Protein 5DZS (pdb70)

Solvent-accessible surface area: 23716 Å² total; per-residue (Å²): 130,62,112,2,0,12,0,0,47,128,3,85,50,26,15,11,28,74,0,1,135,72,0,9,87,53,57,139,48,121,18,43,22,125,46,43,103,33,42,95,140,52,6,56,133,11,33,41,48,5,51,152,127,38,15,40,1,0,16,4,37,58,49,0,20,78,76,1,38,146,60,23,59,12,39,2,15,41,0,96,107,9,19,0,0,10,0,1,4,27,93,106,95,78,0,8,0,35,7,0,6,58,82,0,0,43,15,0,2,137,74,18,128,9,103,2,137,48,56,36,0,0,0,0,10,78,34,5,14,4,71,0,1,38,9,16,0,36,69,35,37,4,106,88,2,26,10,0,22,185,167,153,122,122,30,62,78,5,40,52,94,65,0,124,134,30,164,13,33,0,0,0,1,16,15,79,54,3,18,132,90,91,77,55,90,21,25,7,62,129,83,12,0,112,40,0,86,20,0,0,0,31,21,26,19,60,47,97,4,43,2,5,120,20,0,66,81,52,70,42,87,40,13,56,1,2,22,10,45,0,1,23,4,14,26,0,0,20,18,6,47,50,42,108,10,84,121,54,11,19,72,63,2,29,54,70,4,70,113,99,54,144,96,126,63,110,2,0,12,0,0,52,135,3,103,66,27,18,23,29,66,0,2,124,61,0,7,87,66,51,140,48,115,18,42,23,124,45,42,98,34,40,99,138,50,3,60,131,11,28,39,49,6,56,149,129,37,15,20,2,0,17,3,35,78,56,0,24,76,96,1,34,140,55,22,57,64,28,2,10,44,0,128,106,2,22,0,0,11,0,2,5,22,77,101,98,51,0,2,0,22,6,2,5,55,69,0,0,36,17,1,2,140,75,13,135,11,96,2,112,42,56,36,0,0,0,0,10,37,35,7,19,4,47,0,0,8,7,15,0,34,56,35,31,5,111,79,0,32,0,0,9,153,150,78,93,121,83,185,50,86,49,120,93,8,62,36,4,35,25,106,66,0,115,150,24,152,16,39,0,0,0,0,17,16,80,44,4,33,85,93,92,52,47,92,23,8,7,63,129,78,9,0,116,37,1,84,17,0,0,0,26,26,32,17,53,57,69,2,38,1,8,101,27,0,70,92,56,70,42,91,39,15,53,0,3,20,10,50,0,2,20,5,16,28,1,0,18,35,0,58,71,66,45,10,61,117,64,17,26,70,66,1,33,79,84,0,98,119,73,51,96,108

Foldseek 3Di:
DAEEEEEEQDCVFDCLQVLLVVVCVVVVNPYHYYYDHDHPVCLLVVLVVCLVVVHFKYFYDPPCFQVNVVSFDEEDPQCVQLRGFGMWGDDPSGIYGDDCLLVLVVQQCVVLVPQQAAWEEEEEDDGSNSSSVVVNNVVRHHNAYEYEDCPDVRHHYDYLVVLLPDATAEYEYPDPPQDDVHPADDPHDLSSLVRYQEYEYLDDGLDDGNNVVSNVVNVHHYYYNLLSSSSSSQVSVCVSVVHDDDPVSSVVSSVVSVVVSPD/DAEEEEEEADCPPPCLQVLLVVVCVVVVHPYHYYYDHDHPVCLLVVLVVCLVVVHFKYFYDPPCFQVNVVVFDEEDVVCVLLRGFGMWGDDPSGIYTDHCLLVLVVVQCVVLVHQQAQWAEEEEDDHSNSSSVVVNSVVRHHNAYEYEDQDPPPDDHSDPRYHYYYLVVLLPDATAEYEYPDPPCDDPCQQDDPHDLSSLVRYQEYEYLDDDLVHHNSVVSCVVVVGHYYYNQLSSSVSSQVSVCVSVVHHDDPVVSVVSSVVVNPVSHD

B-factor: mean 38.78, std 19.5, range [13.73, 139.46]

Secondary structure (DSSP, 8-state):
-EEEEEEES--TT--HHHHHHHHHHHHT--EEEEEEE--GGGGGGHHHHHHHHT--EEEE-TT-TTGGGGG-SEE-HHHHHHT---EEEEETTEEEEE--HHHHHHHHHHHTT---TT-EEEEE--SHHHHHHHHHHHHTT-SEEEEE-S----PEEE-HHHHTT---SEEEE-SSTTSGGGTT--SS-HHHHTT-SEEEE----SS--HHHHHHHHTT-EEE-SHHHHHHHHHHHHHHHHTS---THHHHHHHHHHHHHHH-/-EEEEEEES--TT--HHHHHHHHHHHHT--EEEEEEE--GGGGGGHHHHHHHHT--EEEE-TT-TTTTGGG-SEE-HHHHHHT--SEEEEETTEEEEE--HHHHHHHHHHHTT---TT-EEEEE--SHHHHHHHHHHHHTT-SEEEEEES--TT---SSTTSEEEETTGGGG---SEEEE-SSTTSSS-TT--SS-HHHHTT-SEEEE----TT--HHHHHHHHTT-EEE-SHHHHHHHHHHHHHHHHTS---THHHHHHHHHHHHHH--

Sequence (533 aa):
MNFFGLVGEKKLSSHHSSVVSPQIHKKRRVFEEILNNIEESAYKKNFEISKEEDISKLDGAIKKLLGIQGVNVTVVPYKERIMKKYLDFISSPEEAKRRIGAVNTILLRENMMLYGYNTDYFGLDSMMFKMANIDVQQGKVAVILGTGGASKAALTYFFIDSGIEKLYVSTRKKSKAILIDYEELKHIKGDIILNATPVGMYPNVGISPVSKSIIQNFDILIDLIYNNPPGGETEFLRIGNSMGKKTCDGLYMLLVGQQAIIKKSQEIWQQDTKIDNSILDDVIYNELKLEFLGMNFFGLVGEKLSSHHSSVSPQIHKKRRVFEIILNIEESAYKNFEIISKEEDISKLDGAIIKLLGIQGVNVTVPYKERRIMKYLDFISPEAKKRRIGAVNTILLRENMMLYGYNTDYFGLDSMMFKMANIDVQGKVAVILGTTGGGGASKAALTYFIDSGIEKLYVSTRRKKDDKKLLNSKAILIDYEELKHIKGDIILNATPVGMYPNVGISPVSKSIIQNFDILIDLIYNPGETEFLRIGNSMGKKTCDGLYMLVGQAIKSQQEIWQQDTKIDNSILDVIYNELKLEFLG

InterPro domains:
  IPR011342 Shikimate dehydrogenase [TIGR00507] (3-254)
  IPR013708 Shikimate dehydrogenase substrate binding, N-terminal [PF08501] (6-88)
  IPR022893 Shikimate dehydrogenase family [MF_00222] (1-267)
  IPR022893 Shikimate dehydrogenase family [PTHR21089] (2-250)
  IPR036291 NAD(P)-binding domain superfamily [SSF51735] (101-253)
  IPR046346 Aminoacid dehydrogenase-like, N-terminal domain superfamily [SSF53223] (3-100)

Organism: Clostridioides difficile (strain 630) (NCBI:txid272563)

Radius of gyration: 26.68 Å; Cα contacts (8 Å, |Δi|>4): 1052; chains: 2; bounding box: 49×50×86 Å

Nearest PDB structures (foldseek):
  5dzs-assembly2_A  TM=1.004E+00  e=8.443E-57  Clostridioides difficile 630
  3fbt-assembly2_C  TM=8.981E-01  e=6.036E-32  Clostridium acetobutylicum
  1nvt-assembly1_B  TM=8.609E-01  e=7.220E-26  Methanocaldococcus jannaschii
  3tnl-assembly1_B  TM=8.103E-01  e=1.418E-24  Listeria monocytogenes EGD-e
  3sef-assembly2_C  TM=7.825E-01  e=1.284E-20  Vibrio cholerae O1 biovar El Tor str. N16961

Structure (mmCIF, N/CA/C/O backbone):
data_5DZS
#
_entry.id   5DZS
#
_cell.length_a   41.221
_cell.length_b   47.053
_cell.length_c   74.736
_cell.angle_alpha   77.98
_cell.angle_beta   76.44
_cell.angle_gamma   89.09
#
_symmetry.space_group_name_H-M   'P 1'
#
loop_
_entity.id
_entity.type
_entity.pdbx_description
1 polymer 'Shikimate dehydrogenase (NADP(+))'
2 non-polymer 'SULFATE ION'
3 water water
#
loop_
_atom_site.group_PDB
_atom_site.id
_atom_site.type_symbol
_atom_site.label_atom_id
_atom_site.label_alt_id
_atom_site.label_comp_id
_atom_site.label_asym_id
_atom_site.label_entity_id
_atom_site.label_seq_id
_atom_site.pdbx_PDB_ins_code
_atom_site.Cartn_x
_atom_site.Cartn_y
_atom_site.Cartn_z
_atom_site.occupancy
_atom_site.B_iso_or_equiv
_atom_site.auth_seq_id
_atom_site.auth_comp_id
_atom_site.auth_asym_id
_atom_site.auth_atom_id
_atom_site.pdbx_PDB_model_num
ATOM 1 N N . MET A 1 1 ? 15.392 25.233 7.888 1.00 26.76 1 MET A N 1
ATOM 2 C CA . MET A 1 1 ? 15.587 24.998 9.351 1.00 23.47 1 MET A CA 1
ATOM 3 C C . MET A 1 1 ? 16.837 25.684 9.857 1.00 22.95 1 MET A C 1
ATOM 4 O O . MET A 1 1 ? 17.909 25.541 9.257 1.00 23.25 1 MET A O 1
ATOM 9 N N . ASN A 1 2 ? 16.718 26.413 10.960 1.00 18.49 2 ASN A N 1
ATOM 10 C CA . ASN A 1 2 ? 17.858 27.016 11.642 1.00 18.82 2 ASN A CA 1
ATOM 11 C C . ASN A 1 2 ? 17.893 26.588 13.095 1.00 16.72 2 ASN A C 1
ATOM 12 O O . ASN A 1 2 ? 16.844 26.268 13.695 1.00 17.18 2 ASN A O 1
ATOM 17 N N . PHE A 1 3 ? 19.120 26.542 13.614 1.00 14.83 3 PHE A N 1
ATOM 18 C CA . PHE A 1 3 ? 19.373 26.080 14.974 1.00 14.37 3 PHE A CA 1
ATOM 19 C C . PHE A 1 3 ? 19.866 27.185 15.892 1.00 14.80 3 PHE A C 1
ATOM 20 O O . PHE A 1 3 ? 20.646 28.053 15.483 1.00 15.37 3 PHE A O 1
ATOM 28 N N . PHE A 1 4 ? 19.403 27.130 17.139 1.00 13.73 4 PHE A N 1
ATOM 29 C CA . PHE A 1 4 ? 19.707 28.064 18.198 1.00 15.48 4 PHE A CA 1
ATOM 30 C C . PHE A 1 4 ? 19.848 27.305 19.504 1.00 14.90 4 PHE A C 1
ATOM 31 O O . PHE A 1 4 ? 19.472 26.144 19.609 1.00 14.90 4 PHE A O 1
ATOM 39 N N . GLY A 1 5 ? 20.403 27.950 20.521 1.00 14.35 5 GLY A N 1
ATOM 40 C CA . GLY A 1 5 ? 20.411 27.347 21.819 1.00 15.39 5 GLY A CA 1
ATOM 41 C C . GLY A 1 5 ? 20.927 28.203 22.931 1.00 15.57 5 GLY A C 1
ATOM 42 O O . GLY A 1 5 ? 21.197 29.398 22.727 1.00 16.11 5 GLY A O 1
ATOM 43 N N . LEU A 1 6 ? 21.015 27.588 24.106 1.00 15.34 6 LEU A N 1
ATOM 44 C CA . LEU A 1 6 ? 21.443 28.228 25.356 1.00 15.87 6 LEU A CA 1
ATOM 45 C C . LEU A 1 6 ? 22.758 27.618 25.840 1.00 16.14 6 LEU A C 1
ATOM 46 O O . LEU A 1 6 ? 22.824 26.393 26.057 1.00 17.14 6 LEU A O 1
ATOM 51 N N . VAL A 1 7 ? 23.803 28.446 25.969 1.00 16.06 7 VAL A N 1
ATOM 52 C CA . VAL A 1 7 ? 25.097 27.991 26.425 1.00 15.86 7 VAL A CA 1
ATOM 53 C C . VAL A 1 7 ? 25.293 28.325 27.910 1.00 17.27 7 VAL A C 1
ATOM 54 O O . VAL A 1 7 ? 25.148 29.474 28.327 1.00 18.08 7 VAL A O 1
ATOM 58 N N . GLY A 1 8 ? 25.603 27.309 28.694 1.00 17.43 8 GLY A N 1
ATOM 59 C CA . GLY A 1 8 ? 25.873 27.492 30.110 1.00 19.48 8 GLY A CA 1
ATOM 60 C C . GLY A 1 8 ? 26.551 26.245 30.647 1.00 20.99 8 GLY A C 1
ATOM 61 O O . GLY A 1 8 ? 26.670 25.257 29.933 1.00 21.68 8 GLY A O 1
ATOM 62 N N . GLU A 1 9 ? 26.993 26.280 31.895 1.00 23.72 9 GLU A N 1
ATOM 63 C CA . GLU A 1 9 ? 27.672 25.107 32.461 1.00 27.67 9 GLU A CA 1
ATOM 64 C C . GLU A 1 9 ? 26.696 23.996 32.896 1.00 30.53 9 GLU A C 1
ATOM 65 O O . GLU A 1 9 ? 26.925 22.806 32.603 1.00 33.11 9 GLU A O 1
ATOM 71 N N A LYS A 1 10 ? 25.619 24.400 33.567 0.50 31.90 10 LYS A N 1
ATOM 72 N N B LYS A 1 10 ? 25.615 24.384 33.579 0.50 32.59 10 LYS A N 1
ATOM 73 C CA A LYS A 1 10 ? 24.576 23.492 34.058 0.50 32.62 10 LYS A CA 1
ATOM 74 C CA B LYS A 1 10 ? 24.580 23.451 34.080 0.50 33.56 10 LYS A CA 1
ATOM 75 C C A LYS A 1 10 ? 23.238 24.067 33.643 0.50 31.44 10 LYS A C 1
ATOM 76 C C B LYS A 1 10 ? 23.192 24.005 33.742 0.50 31.69 10 LYS A C 1
ATOM 77 O O A LYS A 1 10 ? 22.904 25.192 34.047 0.50 35.53 10 LYS A O 1
ATOM 78 O O B LYS A 1 10 ? 22.775 25.025 34.311 0.50 35.12 10 LYS A O 1
ATOM 89 N N . LEU A 1 11 ? 22.460 23.310 32.872 1.00 28.52 11 LEU A N 1
ATOM 90 C CA . LEU A 1 11 ? 21.168 23.801 32.340 1.00 29.71 11 LEU A CA 1
ATOM 91 C C . LEU A 1 11 ? 19.915 22.935 32.529 1.00 33.75 11 LEU A C 1
ATOM 92 O O . LEU A 1 11 ? 18.891 23.158 31.859 1.00 31.45 11 LEU A O 1
ATOM 97 N N A SER A 1 12 ? 19.954 22.024 33.497 0.50 40.01 12 SER A N 1
ATOM 98 N N B SER A 1 12 ? 20.023 21.925 33.391 0.50 39.29 12 SER A N 1
ATOM 99 C CA A SER A 1 12 ? 18.798 21.164 33.774 0.50 41.69 12 SER A CA 1
ATOM 100 C CA B SER A 1 12 ? 18.953 20.925 33.595 0.50 41.03 12 SER A CA 1
ATOM 101 C C A SER A 1 12 ? 17.541 21.963 34.141 0.50 41.03 12 SER A C 1
ATOM 102 C C B SER A 1 12 ? 17.489 21.390 33.448 0.50 41.72 12 SER A C 1
ATOM 103 O O A SER A 1 12 ? 16.413 21.537 33.863 0.50 39.93 12 SER A O 1
ATOM 104 O O B SER A 1 12 ? 16.773 20.894 32.572 0.50 44.70 12 SER A O 1
ATOM 109 N N A HIS A 1 13 ? 17.742 23.121 34.754 0.50 39.17 13 HIS A N 1
ATOM 110 N N B HIS A 1 13 ? 17.034 22.322 34.280 0.50 36.68 13 HIS A N 1
ATOM 111 C CA A HIS A 1 13 ? 16.637 23.962 35.197 0.50 43.47 13 HIS A CA 1
ATOM 112 C CA B HIS A 1 13 ? 15.629 22.729 34.194 0.50 34.93 13 HIS A CA 1
ATOM 113 C C A HIS A 1 13 ? 16.141 24.961 34.151 0.50 39.42 13 HIS A C 1
ATOM 114 C C B HIS A 1 13 ? 15.403 24.111 33.596 0.50 31.64 13 HIS A C 1
ATOM 115 O O A HIS A 1 13 ? 15.262 25.765 34.439 0.50 40.42 13 HIS A O 1
ATOM 116 O O B HIS A 1 13 ? 14.447 24.788 33.965 0.50 30.58 13 HIS A O 1
ATOM 129 N N A SER A 1 14 ? 16.690 24.921 32.942 0.50 37.88 14 SER A N 1
ATOM 130 N N B SER A 1 14 ? 16.247 24.541 32.664 0.50 27.88 14 SER A N 1
ATOM 131 C CA A SER A 1 14 ? 16.331 25.922 31.932 0.50 33.95 14 SER A CA 1
ATOM 132 C CA B SER A 1 14 ? 16.033 25.871 32.089 0.50 27.08 14 SER A CA 1
ATOM 133 C C A SER A 1 14 ? 14.933 25.773 31.329 0.50 33.21 14 SER A C 1
ATOM 134 C C B SER A 1 14 ? 14.704 25.911 31.369 0.50 26.42 14 SER A C 1
ATOM 135 O O A SER A 1 14 ? 14.529 24.685 30.923 0.50 33.60 14 SER A O 1
ATOM 136 O O B SER A 1 14 ? 14.286 24.939 30.756 0.50 26.31 14 SER A O 1
ATOM 141 N N A VAL A 1 15 ? 14.186 26.872 31.295 0.50 31.69 15 VAL A N 1
ATOM 142 N N B VAL A 1 15 ? 14.038 27.045 31.470 0.50 26.98 15 VAL A N 1
ATOM 143 C CA A VAL A 1 15 ? 12.897 26.861 30.605 0.50 29.32 15 VAL A CA 1
ATOM 144 C CA B VAL A 1 15 ? 12.776 27.238 30.791 0.50 26.02 15 VAL A CA 1
ATOM 145 C C A VAL A 1 15 ? 13.039 27.615 29.288 0.50 25.64 15 VAL A C 1
ATOM 146 C C B VAL A 1 15 ? 12.964 27.904 29.422 0.50 23.99 15 VAL A C 1
ATOM 147 O O A VAL A 1 15 ? 12.098 27.672 28.506 0.50 23.08 15 VAL A O 1
ATOM 148 O O B VAL A 1 15 ? 11.989 28.110 28.703 0.50 21.71 15 VAL A O 1
ATOM 155 N N . SER A 1 16 ? 14.205 28.214 29.043 1.00 24.73 16 SER A N 1
ATOM 156 C CA . SER A 1 16 ? 14.434 28.893 27.760 1.00 23.44 16 SER A CA 1
ATOM 157 C C . SER A 1 16 ? 14.050 28.059 26.526 1.00 21.97 16 SER A C 1
ATOM 158 O O . SER A 1 16 ? 13.435 28.584 25.575 1.00 20.58 16 SER A O 1
ATOM 161 N N . PRO A 1 17 ? 14.409 26.764 26.471 1.00 20.52 17 PRO A N 1
ATOM 162 C CA . PRO A 1 17 ? 14.001 26.016 25.309 1.00 20.33 17 PRO A CA 1
ATOM 163 C C . PRO A 1 17 ? 12.479 26.033 25.073 1.00 20.42 17 PRO A C 1
ATOM 164 O O . PRO A 1 17 ? 12.029 26.143 23.932 1.00 20.10 17 PRO A O 1
ATOM 168 N N . GLN A 1 18 ? 11.710 25.931 26.154 1.00 20.19 18 GLN A N 1
ATOM 169 C CA . GLN A 1 18 ? 10.267 25.968 26.020 1.00 21.37 18 GLN A CA 1
ATOM 170 C C . GLN A 1 18 ? 9.781 27.315 25.483 1.00 21.11 18 GLN A C 1
ATOM 171 O O . GLN A 1 18 ? 8.859 27.377 24.638 1.00 20.78 18 GLN A O 1
ATOM 177 N N . ILE A 1 19 ? 10.343 28.407 26.010 1.00 18.48 19 ILE A N 1
ATOM 178 C CA . ILE A 1 19 ? 9.969 29.722 25.564 1.00 18.35 19 ILE A CA 1
ATOM 179 C C . ILE A 1 19 ? 10.216 29.893 24.065 1.00 17.08 19 ILE A C 1
ATOM 180 O O . ILE A 1 19 ? 9.327 30.328 23.311 1.00 18.58 19 ILE A O 1
ATOM 185 N N . HIS A 1 20 ? 11.416 29.536 23.625 1.00 17.47 20 HIS A N 1
ATOM 186 C CA . HIS A 1 20 ? 11.753 29.714 22.204 1.00 16.80 20 HIS A CA 1
ATOM 187 C C . HIS A 1 20 ? 10.916 28.822 21.292 1.00 17.85 20 HIS A C 1
ATOM 188 O O . HIS A 1 20 ? 10.505 29.252 20.225 1.00 18.01 20 HIS A O 1
ATOM 195 N N A LYS A 1 21 ? 10.678 27.591 21.720 0.50 17.59 21 LYS A N 1
ATOM 196 N N B LYS A 1 21 ? 10.597 27.611 21.740 0.50 18.86 21 LYS A N 1
ATOM 197 C CA A LYS A 1 21 ? 9.853 26.696 20.944 0.50 18.96 21 LYS A CA 1
ATOM 198 C CA B LYS A 1 21 ? 9.750 26.726 20.945 0.50 21.13 21 LYS A CA 1
ATOM 199 C C A LYS A 1 21 ? 8.515 27.371 20.693 0.50 18.32 21 LYS A C 1
ATOM 200 C C B LYS A 1 21 ? 8.361 27.370 20.753 0.50 21.24 21 LYS A C 1
ATOM 201 O O A LYS A 1 21 ? 8.000 27.366 19.577 0.50 18.56 21 LYS A O 1
ATOM 202 O O B LYS A 1 21 ? 7.774 27.292 19.666 0.50 20.44 21 LYS A O 1
ATOM 213 N N A ARG A 1 22 ? 7.953 27.954 21.755 0.50 17.73 22 ARG A N 1
ATOM 214 N N B ARG A 1 22 ? 7.818 27.998 21.804 0.50 20.73 22 ARG A N 1
ATOM 215 C CA A ARG A 1 22 ? 6.648 28.604 21.678 0.50 17.57 22 ARG A CA 1
ATOM 216 C CA B ARG A 1 22 ? 6.530 28.691 21.655 0.50 21.19 22 ARG A CA 1
ATOM 217 C C A ARG A 1 22 ? 6.668 29.855 20.776 0.50 18.62 22 ARG A C 1
ATOM 218 C C B ARG A 1 22 ? 6.676 29.855 20.690 0.50 20.66 22 ARG A C 1
ATOM 219 O O A ARG A 1 22 ? 5.701 30.128 20.073 0.50 18.96 22 ARG A O 1
ATOM 220 O O B ARG A 1 22 ? 5.821 30.060 19.831 0.50 19.97 22 ARG A O 1
ATOM 235 N N . VAL A 1 23 ? 7.752 30.634 20.806 1.00 19.17 23 VAL A N 1
ATOM 236 C CA . VAL A 1 23 ? 7.918 31.759 19.888 1.00 18.59 23 VAL A CA 1
ATOM 237 C C . VAL A 1 23 ? 7.884 31.278 18.424 1.00 18.79 23 VAL A C 1
ATOM 238 O O . VAL A 1 23 ? 7.197 31.851 17.583 1.00 19.52 23 VAL A O 1
ATOM 242 N N . PHE A 1 24 ? 8.626 30.209 18.138 1.00 19.02 24 PHE A N 1
ATOM 243 C CA . PHE A 1 24 ? 8.648 29.671 16.786 1.00 19.21 24 PHE A CA 1
ATOM 244 C C . PHE A 1 24 ? 7.270 29.186 16.339 1.00 20.44 24 PHE A C 1
ATOM 245 O O . PHE A 1 24 ? 6.879 29.356 15.174 1.00 21.77 24 PHE A O 1
ATOM 253 N N A GLU A 1 25 ? 6.528 28.582 17.272 0.50 20.53 25 GLU A N 1
ATOM 254 N N B GLU A 1 25 ? 6.531 28.568 17.254 0.50 19.92 25 GLU A N 1
ATOM 255 C CA A GLU A 1 25 ? 5.163 28.087 16.998 0.50 22.86 25 GLU A CA 1
ATOM 256 C CA B GLU A 1 25 ? 5.177 28.109 16.931 0.50 21.80 25 GLU A CA 1
ATOM 257 C C A GLU A 1 25 ? 4.220 29.239 16.639 0.50 23.09 25 GLU A C 1
ATOM 258 C C B GLU A 1 25 ? 4.273 29.286 16.582 0.50 22.60 25 GLU A C 1
ATOM 259 O O A GLU A 1 25 ? 3.482 29.186 15.643 0.50 24.20 25 GLU A O 1
ATOM 260 O O B GLU A 1 25 ? 3.627 29.303 15.521 0.50 24.39 25 GLU A O 1
ATOM 271 N N . ILE A 1 26 ? 4.226 30.284 17.470 1.00 21.81 26 ILE A N 1
ATOM 272 C CA . ILE A 1 26 ? 3.364 31.409 17.271 1.00 21.19 26 ILE A CA 1
ATOM 273 C C . ILE A 1 26 ? 3.638 32.152 15.983 1.00 21.35 26 ILE A C 1
ATOM 274 O O . ILE A 1 26 ? 2.686 32.550 15.280 1.00 25.72 26 ILE A O 1
ATOM 279 N N . LEU A 1 27 ? 4.922 32.316 15.678 1.00 21.28 27 LEU A N 1
ATOM 280 C CA . LEU A 1 27 ? 5.373 33.032 14.486 1.00 22.15 27 LEU A CA 1
ATOM 281 C C . LEU A 1 27 ? 5.504 32.159 13.234 1.00 23.67 27 LEU A C 1
ATOM 282 O O . LEU A 1 27 ? 5.840 32.670 12.184 1.00 24.91 27 LEU A O 1
ATOM 287 N N A ASN A 1 28 ? 5.210 30.869 13.339 0.70 21.75 28 ASN A N 1
ATOM 288 N N B ASN A 1 28 ? 5.239 30.857 13.392 0.30 22.58 28 ASN A N 1
ATOM 289 C CA A ASN A 1 28 ? 5.337 29.978 12.185 0.70 24.61 28 ASN A CA 1
ATOM 290 C CA B ASN A 1 28 ? 5.318 29.834 12.326 0.30 23.90 28 ASN A CA 1
ATOM 291 C C A ASN A 1 28 ? 6.725 30.040 11.568 0.70 24.29 28 ASN A C 1
ATOM 292 C C B ASN A 1 28 ? 6.672 29.755 11.619 0.30 23.10 28 ASN A C 1
ATOM 293 O O A ASN A 1 28 ? 6.885 30.255 10.364 0.70 26.82 28 ASN A O 1
ATOM 294 O O B ASN A 1 28 ? 6.738 29.555 10.407 0.30 23.71 28 ASN A O 1
ATOM 303 N N . ILE A 1 29 ? 7.735 29.874 12.410 1.00 21.11 29 ILE A N 1
ATOM 304 C CA . ILE A 1 29 ? 9.129 29.864 11.945 1.00 21.57 29 ILE A CA 1
ATOM 305 C C . ILE A 1 29 ? 9.699 28.472 12.071 1.00 21.55 29 ILE A C 1
ATOM 306 O O . ILE A 1 29 ? 9.571 27.841 13.117 1.00 21.70 29 ILE A O 1
ATOM 311 N N A GLU A 1 30 ? 10.347 28.030 10.998 0.70 21.80 30 GLU A N 1
ATOM 312 N N B GLU A 1 30 ? 10.321 27.976 11.002 0.30 21.20 30 GLU A N 1
ATOM 313 C CA A GLU A 1 30 ? 11.038 26.736 10.972 0.70 22.09 30 GLU A CA 1
ATOM 314 C CA B GLU A 1 30 ? 10.937 26.635 11.015 0.30 20.87 30 GLU A CA 1
ATOM 315 C C A GLU A 1 30 ? 12.412 26.873 11.625 0.70 21.76 30 GLU A C 1
ATOM 316 C C B GLU A 1 30 ? 12.346 26.659 11.609 0.30 20.41 30 GLU A C 1
ATOM 317 O O A GLU A 1 30 ? 13.449 27.099 10.992 0.70 22.34 30 GLU A O 1
ATOM 318 O O B GLU A 1 30 ? 13.337 26.562 10.881 0.30 20.94 30 GLU A O 1
ATOM 329 N N . SER A 1 31 ? 12.420 26.756 12.937 1.00 19.47 31 SER A N 1
ATOM 330 C CA . SER A 1 31 ? 13.658 26.820 13.675 1.00 17.30 31 SER A CA 1
ATOM 331 C C . SER A 1 31 ? 13.515 25.964 14.928 1.00 16.53 31 SER A C 1
ATOM 332 O O . SER A 1 31 ? 12.405 25.543 15.293 1.00 18.38 31 SER A O 1
ATOM 335 N N . ALA A 1 32 ? 14.645 25.734 15.597 1.00 15.11 32 ALA A N 1
ATOM 336 C CA . ALA A 1 32 ? 14.670 24.918 16.809 1.00 14.66 32 ALA A CA 1
ATOM 337 C C . ALA A 1 32 ? 15.728 25.381 17.783 1.00 15.21 32 ALA A C 1
ATOM 338 O O . ALA A 1 32 ? 16.755 25.930 17.367 1.00 15.73 32 ALA A O 1
ATOM 340 N N . TYR A 1 33 ? 15.498 25.151 19.079 1.00 15.72 33 TYR A N 1
ATOM 341 C CA . TYR A 1 33 ? 16.350 25.666 20.155 1.00 15.19 33 TYR A CA 1
ATOM 342 C C . TYR A 1 33 ? 16.589 24.593 21.214 1.00 16.08 33 TYR A C 1
ATOM 343 O O . TYR A 1 33 ? 15.639 23.927 21.649 1.00 16.88 33 TYR A O 1
ATOM 352 N N A LYS A 1 34 ? 17.829 24.359 21.619 0.50 16.14 34 LYS A N 1
ATOM 353 N N B LYS A 1 34 ? 17.855 24.383 21.581 0.50 15.95 34 LYS A N 1
ATOM 354 C CA A LYS A 1 34 ? 18.039 23.398 22.702 0.50 17.64 34 LYS A CA 1
ATOM 355 C CA B LYS A 1 34 ? 18.191 23.366 22.575 0.50 16.83 34 LYS A CA 1
ATOM 356 C C A LYS A 1 34 ? 19.116 23.926 23.645 0.50 16.30 34 LYS A C 1
ATOM 357 C C B LYS A 1 34 ? 19.309 23.809 23.519 0.50 16.64 34 LYS A C 1
ATOM 358 O O A LYS A 1 34 ? 19.636 25.018 23.477 0.50 15.20 34 LYS A O 1
ATOM 359 O O B LYS A 1 34 ? 20.093 24.724 23.206 0.50 16.28 34 LYS A O 1
ATOM 370 N N . ASN A 1 35 ? 19.382 23.163 24.678 1.00 17.31 35 ASN A N 1
ATOM 371 C CA . ASN A 1 35 ? 20.449 23.454 25.603 1.00 17.07 35 ASN A CA 1
ATOM 372 C C . ASN A 1 35 ? 21.783 23.007 25.043 1.00 17.93 35 ASN A C 1
ATOM 373 O O . ASN A 1 35 ? 21.860 21.923 24.450 1.00 17.92 35 ASN A O 1
ATOM 378 N N . PHE A 1 36 ? 22.812 23.838 25.241 1.00 17.33 36 PHE A N 1
ATOM 379 C CA . PHE A 1 36 ? 24.200 23.531 24.946 1.00 17.10 36 PHE A CA 1
ATOM 380 C C . PHE A 1 36 ? 25.026 23.594 26.241 1.00 18.12 36 PHE A C 1
ATOM 381 O O . PHE A 1 36 ? 25.666 24.615 26.529 1.00 17.87 36 PHE A O 1
ATOM 389 N N . GLU A 1 37 ? 25.001 22.531 27.047 1.00 18.03 37 GLU A N 1
ATOM 390 C CA . GLU A 1 37 ? 25.833 22.491 28.237 1.00 20.95 37 GLU A CA 1
ATOM 391 C C . GLU A 1 37 ? 27.274 22.367 27.806 1.00 21.13 37 GLU A C 1
ATOM 392 O O . GLU A 1 37 ? 27.605 21.470 27.007 1.00 22.15 37 GLU A O 1
ATOM 398 N N . ILE A 1 38 ? 28.136 23.242 28.307 1.00 19.06 38 ILE A N 1
ATOM 399 C CA . ILE A 1 38 ? 29.553 23.272 27.949 1.00 20.42 38 ILE A CA 1
ATOM 400 C C . ILE A 1 38 ? 30.393 23.481 29.181 1.00 20.88 38 ILE A C 1
ATOM 401 O O . ILE A 1 38 ? 30.072 24.350 29.997 1.00 21.36 38 ILE A O 1
ATOM 406 N N . SER A 1 39 ? 31.437 22.661 29.328 1.00 22.19 39 SER A N 1
ATOM 407 C CA . SER A 1 39 ? 32.327 22.776 30.491 1.00 22.73 39 SER A CA 1
ATOM 408 C C . SER A 1 39 ? 33.230 23.997 30.426 1.00 24.30 39 SER A C 1
ATOM 409 O O . SER A 1 39 ? 33.511 24.549 29.361 1.00 22.88 39 SER A O 1
ATOM 412 N N . LYS A 1 40 ? 33.747 24.411 31.593 1.00 24.85 40 LYS A N 1
ATOM 413 C CA . LYS A 1 40 ? 34.603 25.568 31.627 1.00 27.72 40 LYS A CA 1
ATOM 414 C C . LYS A 1 40 ? 35.842 25.424 30.768 1.00 27.16 40 LYS A C 1
ATOM 415 O O . LYS A 1 40 ? 36.285 26.386 30.160 1.00 30.59 40 LYS A O 1
ATOM 421 N N A GLU A 1 41 ? 36.399 24.217 30.734 0.60 27.64 41 GLU A N 1
ATOM 422 N N B GLU A 1 41 ? 36.400 24.221 30.731 0.40 26.37 41 GLU A N 1
ATOM 423 C CA A GLU A 1 41 ? 37.599 23.947 29.939 0.60 29.99 41 GLU A CA 1
ATOM 424 C CA B GLU A 1 41 ? 37.582 23.951 29.927 0.40 27.00 41 GLU A CA 1
ATOM 425 C C A GLU A 1 41 ? 37.345 23.895 28.436 0.60 27.48 41 GLU A C 1
ATOM 426 C C B GLU A 1 41 ? 37.314 24.093 28.429 0.40 25.57 41 GLU A C 1
ATOM 427 O O A GLU A 1 41 ? 38.296 23.881 27.658 0.60 26.84 41 GLU A O 1
ATOM 428 O O B GLU A 1 41 ? 38.202 24.456 27.650 0.40 24.35 41 GLU A O 1
ATOM 439 N N . ASP A 1 42 ? 36.073 23.843 28.034 1.00 24.60 42 ASP A N 1
ATOM 440 C CA . ASP A 1 42 ? 35.709 23.824 26.624 1.00 24.66 42 ASP A CA 1
ATOM 441 C C . ASP A 1 42 ? 35.117 25.121 26.058 1.00 23.79 42 ASP A C 1
ATOM 442 O O . ASP A 1 42 ? 34.888 25.226 24.841 1.00 23.55 42 ASP A O 1
ATOM 447 N N . ILE A 1 43 ? 34.872 26.123 26.895 1.00 23.61 43 ILE A N 1
ATOM 448 C CA . ILE A 1 43 ? 34.193 27.326 26.397 1.00 23.63 43 ILE A CA 1
ATOM 449 C C . ILE A 1 43 ? 34.970 28.053 25.272 1.00 23.20 43 ILE A C 1
ATOM 450 O O . ILE A 1 43 ? 34.356 28.688 24.398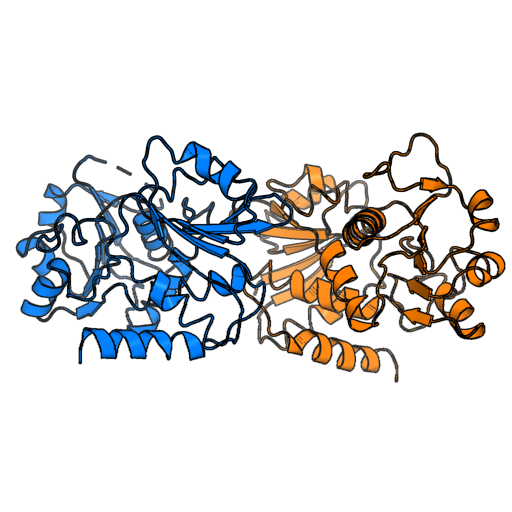 1.00 21.97 43 ILE A O 1
ATOM 455 N N . SER A 1 44 ? 36.300 27.902 25.223 1.00 22.95 44 SER A N 1
ATOM 456 C CA . SER A 1 44 ? 37.124 28.510 24.158 1.00 24.62 44 SER A CA 1
ATOM 457 C C . SER A 1 44 ? 36.873 27.908 22.800 1.00 23.35 44 SER A C 1
ATOM 458 O O . SER A 1 44 ? 37.21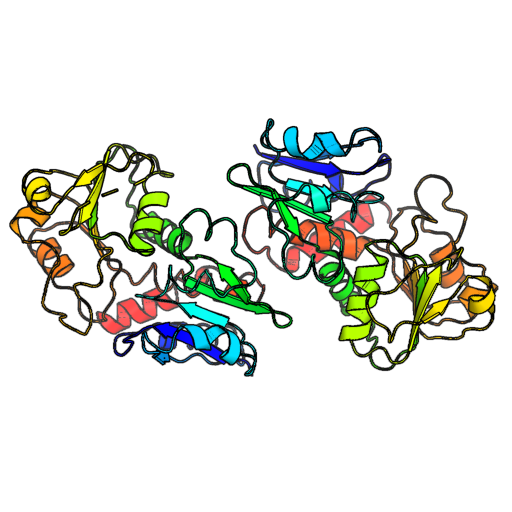6 28.498 21.801 1.00 25.03 44 SER A O 1
ATOM 461 N N . LYS A 1 45 ? 36.195 26.747 22.763 1.00 20.36 45 LYS A N 1
ATOM 462 C CA . LYS A 1 45 ? 35.888 26.062 21.507 1.00 19.68 45 LYS A CA 1
ATOM 463 C C . LYS A 1 45 ? 34.534 26.469 20.952 1.00 17.02 45 LYS A C 1
ATOM 464 O O . LYS A 1 45 ? 34.208 26.122 19.794 1.00 19.05 45 LYS A O 1
ATOM 470 N N . LEU A 1 46 ? 33.719 27.193 21.721 1.00 17.52 46 LEU A N 1
ATOM 471 C CA . LEU A 1 46 ? 32.389 27.539 21.235 1.00 17.82 46 LEU A CA 1
ATOM 472 C C . LEU A 1 46 ? 32.357 28.325 19.937 1.00 17.54 46 LEU A C 1
ATOM 473 O O . LEU A 1 46 ? 31.558 28.009 19.037 1.00 17.58 46 LEU A O 1
ATOM 478 N N . ASP A 1 47 ? 33.167 29.376 19.827 1.00 17.74 47 ASP A N 1
ATOM 479 C CA . ASP A 1 47 ? 33.050 30.242 18.661 1.00 18.46 47 ASP A CA 1
ATOM 480 C C . ASP A 1 47 ? 33.295 29.462 17.360 1.00 18.13 47 ASP A C 1
ATOM 481 O O . ASP A 1 47 ? 32.572 29.627 16.356 1.00 17.85 47 ASP A O 1
ATOM 486 N N . GLY A 1 48 ? 34.307 28.597 17.371 1.00 17.82 48 GLY A N 1
ATOM 487 C CA . GLY A 1 48 ? 34.575 27.797 16.196 1.00 17.85 48 GLY A CA 1
ATOM 488 C C . GLY A 1 48 ? 33.465 26.863 15.829 1.00 16.74 48 GLY A C 1
ATOM 489 O O . GLY A 1 48 ? 33.176 26.696 14.639 1.00 18.52 48 GLY A O 1
ATOM 490 N N . ALA A 1 49 ? 32.852 26.251 16.834 1.00 16.53 49 ALA A N 1
ATOM 491 C CA . ALA A 1 49 ? 31.776 25.296 16.595 1.00 15.84 49 ALA A CA 1
ATOM 492 C C . ALA A 1 49 ? 30.528 25.982 16.064 1.00 15.74 49 ALA A C 1
ATOM 493 O O . ALA A 1 49 ? 29.860 25.437 15.150 1.00 16.34 49 ALA A O 1
ATOM 495 N N . ILE A 1 50 ? 30.178 27.149 16.600 1.00 16.37 50 ILE A N 1
ATOM 496 C CA . ILE A 1 50 ? 29.021 27.897 16.121 1.00 16.63 50 ILE A CA 1
ATOM 497 C C . ILE A 1 50 ? 29.197 28.223 14.646 1.00 16.03 50 ILE A C 1
ATOM 498 O O . ILE A 1 50 ? 28.289 28.043 13.814 1.00 16.82 50 ILE A O 1
ATOM 503 N N A LYS A 1 51 ? 30.379 28.740 14.312 0.50 16.18 51 LYS A N 1
ATOM 504 N N B LYS A 1 51 ? 30.388 28.723 14.296 0.50 16.57 51 LYS A N 1
ATOM 505 C CA A LYS A 1 51 ? 30.650 29.084 12.931 0.50 16.18 51 LYS A CA 1
ATOM 506 C CA B LYS A 1 51 ? 30.701 29.082 12.906 0.50 16.82 51 LYS A CA 1
ATOM 507 C C A LYS A 1 51 ? 30.598 27.859 12.049 0.50 15.93 51 LYS A C 1
ATOM 508 C C B LYS A 1 51 ? 30.707 27.878 11.980 0.50 16.50 51 LYS A C 1
ATOM 509 O O A LYS A 1 51 ? 29.892 27.862 11.047 0.50 16.89 51 LYS A O 1
ATOM 510 O O B LYS A 1 51 ? 30.231 27.927 10.841 0.50 17.38 51 LYS A O 1
ATOM 521 N N . LEU A 1 52 ? 31.288 26.796 12.455 1.00 16.06 52 LEU A N 1
ATOM 522 C CA . LEU A 1 52 ? 31.401 25.593 11.604 1.00 16.06 52 LEU A CA 1
ATOM 523 C C . LEU A 1 52 ? 30.066 25.009 11.265 1.00 16.71 52 LEU A C 1
ATOM 524 O O . LEU A 1 52 ? 29.797 24.667 10.102 1.00 17.62 52 LEU A O 1
ATOM 529 N N . LEU A 1 53 ? 29.234 24.879 12.287 1.00 16.43 53 LEU A N 1
ATOM 530 C CA . LEU A 1 53 ? 27.920 24.247 12.144 1.00 15.25 53 LEU A CA 1
ATOM 531 C C . LEU A 1 53 ? 26.797 25.206 11.769 1.00 16.10 53 LEU A C 1
ATOM 532 O O . LEU A 1 53 ? 25.637 24.795 11.610 1.00 16.54 53 LEU A O 1
ATOM 537 N N . GLY A 1 54 ? 27.109 26.490 11.588 1.00 14.62 54 GLY A N 1
ATOM 538 C CA . GLY A 1 54 ? 26.072 27.423 11.181 1.00 15.01 54 GLY A CA 1
ATOM 539 C C . GLY A 1 54 ? 24.948 27.594 12.168 1.00 14.76 54 GLY A C 1
ATOM 540 O O . GLY A 1 54 ? 23.782 27.705 11.749 1.00 18.01 54 GLY A O 1
ATOM 541 N N . ILE A 1 55 ? 25.280 27.634 13.443 1.00 13.81 55 ILE A N 1
ATOM 542 C CA . ILE A 1 55 ? 24.299 27.869 14.492 1.00 14.49 55 ILE A CA 1
ATOM 543 C C . ILE A 1 55 ? 23.980 29.376 14.472 1.00 15.12 55 ILE A C 1
ATOM 544 O O . ILE A 1 55 ? 24.845 30.195 14.742 1.00 16.16 55 ILE A O 1
ATOM 549 N N . GLN A 1 56 ? 22.746 29.740 14.136 1.00 15.54 56 GLN A N 1
ATOM 550 C CA . GLN A 1 56 ? 22.439 31.163 13.868 1.00 15.09 56 GLN A CA 1
ATOM 551 C C . GLN A 1 56 ? 22.524 32.063 15.066 1.00 15.57 56 GLN A C 1
ATOM 552 O O . GLN A 1 56 ? 22.891 33.258 14.938 1.00 16.02 56 GLN A O 1
ATOM 558 N N . GLY A 1 57 ? 22.201 31.543 16.217 1.00 15.64 57 GLY A N 1
ATOM 559 C CA . GLY A 1 57 ? 22.269 32.342 17.421 1.00 16.45 57 GLY A CA 1
ATOM 560 C C . GLY A 1 57 ? 22.287 31.524 18.676 1.00 15.87 57 GLY A C 1
ATOM 561 O O . GLY A 1 57 ? 21.731 30.409 18.707 1.00 16.80 57 GLY A O 1
ATOM 562 N N . VAL A 1 58 ? 22.978 32.037 19.700 1.00 15.34 58 VAL A N 1
ATOM 563 C CA . VAL A 1 58 ? 22.895 31.407 21.011 1.00 15.88 58 VAL A CA 1
ATOM 564 C C . VAL A 1 58 ? 22.739 32.419 22.103 1.00 15.81 58 VAL A C 1
ATOM 565 O O . VAL A 1 58 ? 23.172 33.540 21.971 1.00 16.87 58 VAL A O 1
ATOM 569 N N . ASN A 1 59 ? 22.037 32.029 23.139 1.00 14.63 59 ASN A N 1
ATOM 570 C CA . ASN A 1 59 ? 22.072 32.779 24.375 1.00 15.10 59 ASN A CA 1
ATOM 571 C C . ASN A 1 59 ? 23.244 32.247 25.211 1.00 15.28 59 ASN A C 1
ATOM 572 O O . ASN A 1 59 ? 23.667 31.092 25.055 1.00 15.63 59 ASN A O 1
ATOM 577 N N . VAL A 1 60 ? 23.710 33.058 26.158 1.00 14.90 60 VAL A N 1
ATOM 578 C CA . VAL A 1 60 ? 24.788 32.690 27.060 1.00 16.16 60 VAL A CA 1
ATOM 579 C C . VAL A 1 60 ? 24.330 33.045 28.473 1.00 17.20 60 VAL A C 1
ATOM 580 O O . VAL A 1 60 ? 23.823 34.170 28.724 1.00 19.51 60 VAL A O 1
ATOM 584 N N . THR A 1 61 ? 24.476 32.084 29.357 1.00 17.13 61 THR A N 1
ATOM 585 C CA . THR A 1 61 ? 24.139 32.277 30.747 1.00 18.06 61 THR A CA 1
ATOM 586 C C . THR A 1 61 ? 25.346 32.017 31.634 1.00 20.20 61 THR A C 1
ATOM 587 O O . THR A 1 61 ? 26.488 31.931 31.156 1.00 18.81 61 THR A O 1
ATOM 591 N N A VAL A 1 62 ? 25.138 32.033 32.944 0.50 20.57 62 VAL A N 1
ATOM 592 N N B VAL A 1 62 ? 25.075 31.818 32.924 0.50 22.06 62 VAL A N 1
ATOM 593 C CA A VAL A 1 62 ? 26.241 31.842 33.870 0.50 21.28 62 VAL A CA 1
ATOM 594 C CA B VAL A 1 62 ? 26.096 31.557 33.921 0.50 22.64 62 VAL A CA 1
ATOM 595 C C A VAL A 1 62 ? 26.943 30.508 33.623 0.50 21.14 62 VAL A C 1
ATOM 596 C C B VAL A 1 62 ? 26.959 30.341 33.609 0.50 22.33 62 VAL A C 1
ATOM 597 O O A VAL A 1 62 ? 26.295 29.526 33.259 0.50 23.68 62 VAL A O 1
ATOM 598 O O B VAL A 1 62 ? 26.458 29.294 33.168 0.50 22.55 62 VAL A O 1
ATOM 605 N N . PRO A 1 63 ? 28.279 30.459 33.822 1.00 22.32 63 PRO A N 1
ATOM 606 C CA . PRO A 1 63 ? 29.105 31.570 34.281 1.00 21.68 63 PRO A CA 1
ATOM 607 C C . PRO A 1 63 ? 29.923 32.207 33.148 1.00 21.34 63 PRO A C 1
ATOM 608 O O . PRO A 1 63 ? 31.035 32.656 33.379 1.00 23.63 63 PRO A O 1
ATOM 612 N N . TYR A 1 64 ? 29.342 32.273 31.949 1.00 18.99 64 TYR A N 1
ATOM 613 C CA . TYR A 1 64 ? 30.111 32.630 30.754 1.00 19.64 64 TYR A CA 1
ATOM 614 C C . TYR A 1 64 ? 29.820 33.977 30.112 1.00 20.40 64 TYR A C 1
ATOM 615 O O . TYR A 1 64 ? 30.446 34.298 29.085 1.00 19.42 64 TYR A O 1
ATOM 624 N N . LYS A 1 65 ? 28.925 34.785 30.677 1.00 19.57 65 LYS A N 1
ATOM 625 C CA . LYS A 1 65 ? 28.546 36.033 30.028 1.00 20.19 65 LYS A CA 1
ATOM 626 C C . LYS A 1 65 ? 29.684 37.008 29.848 1.00 21.56 65 LYS A C 1
ATOM 627 O O . LYS A 1 65 ? 29.719 37.728 28.839 1.00 22.27 65 LYS A O 1
ATOM 633 N N . GLU A 1 66 ? 30.628 37.049 30.787 1.00 19.83 66 GLU A N 1
ATOM 634 C CA . GLU A 1 66 ? 31.778 37.950 30.636 1.00 21.92 66 GLU A CA 1
ATOM 635 C C . GLU A 1 66 ? 32.881 37.314 29.794 1.00 20.94 66 GLU A C 1
ATOM 636 O O . GLU A 1 66 ? 33.427 37.923 28.857 1.00 22.97 66 GLU A O 1
ATOM 642 N N . ARG A 1 67 ? 33.199 36.073 30.109 1.00 20.46 67 ARG A N 1
ATOM 643 C CA . ARG A 1 67 ? 34.280 35.330 29.477 1.00 22.25 67 ARG A CA 1
ATOM 644 C C . ARG A 1 67 ? 34.130 35.128 27.984 1.00 20.26 67 ARG A C 1
ATOM 645 O O . ARG A 1 67 ? 35.134 35.146 27.242 1.00 22.86 67 ARG A O 1
ATOM 653 N N . ILE A 1 68 ? 32.904 35.019 27.509 1.00 19.14 68 ILE A N 1
ATOM 654 C CA . ILE A 1 68 ? 32.692 34.766 26.096 1.00 18.61 68 ILE A CA 1
ATOM 655 C C . ILE A 1 68 ? 33.014 35.980 25.212 1.00 18.49 68 ILE A C 1
ATOM 656 O O . ILE A 1 68 ? 33.260 35.803 24.005 1.00 18.33 68 ILE A O 1
ATOM 661 N N . MET A 1 69 ? 32.972 37.187 25.777 1.00 18.79 69 MET A N 1
ATOM 662 C CA . MET A 1 69 ? 33.109 38.429 24.981 1.00 19.15 69 MET A CA 1
ATOM 663 C C . MET A 1 69 ? 34.388 38.461 24.167 1.00 21.83 69 MET A C 1
ATOM 664 O O . MET A 1 69 ? 34.357 38.859 22.990 1.00 20.90 69 MET A O 1
ATOM 669 N N A LYS A 1 70 ? 35.461 37.918 24.779 0.50 22.30 70 LYS A N 1
ATOM 670 N N B LYS A 1 70 ? 35.516 38.054 24.730 0.50 22.36 70 LYS A N 1
ATOM 671 C CA A LYS A 1 70 ? 36.816 37.870 24.205 0.50 23.13 70 LYS A CA 1
ATOM 672 C CA B LYS A 1 70 ? 36.738 38.175 23.956 0.50 23.01 70 LYS A CA 1
ATOM 673 C C A LYS A 1 70 ? 36.991 37.016 22.953 0.50 22.26 70 LYS A C 1
ATOM 674 C C B LYS A 1 70 ? 36.847 37.268 22.735 0.50 22.62 70 LYS A C 1
ATOM 675 O O A LYS A 1 70 ? 38.029 37.085 22.300 0.50 24.42 70 LYS A O 1
ATOM 676 O O B LYS A 1 70 ? 37.737 37.533 21.889 0.50 23.08 70 LYS A O 1
ATOM 687 N N . TYR A 1 71 ? 35.970 36.250 22.631 1.00 20.93 71 TYR A N 1
ATOM 688 C CA . TYR A 1 71 ? 35.970 35.344 21.475 1.00 20.61 71 TYR A CA 1
ATOM 689 C C . TYR A 1 71 ? 35.121 35.849 20.311 1.00 23.69 71 TYR A C 1
ATOM 690 O O . TYR A 1 71 ? 35.115 35.235 19.252 1.00 29.52 71 TYR A O 1
ATOM 699 N N . LEU A 1 72 ? 34.445 36.979 20.494 1.00 19.58 72 LEU A N 1
ATOM 700 C CA . LEU A 1 72 ? 33.526 37.482 19.467 1.00 19.62 72 LEU A CA 1
ATOM 701 C C . LEU A 1 72 ? 34.175 38.514 18.580 1.00 19.52 72 LEU A C 1
ATOM 702 O O . LEU A 1 72 ? 35.190 39.105 18.925 1.00 22.53 72 LEU A O 1
ATOM 707 N N . ASP A 1 73 ? 33.581 38.731 17.411 1.00 18.04 73 ASP A N 1
ATOM 708 C CA . ASP A 1 73 ? 34.090 39.688 16.442 1.00 17.98 73 ASP A CA 1
ATOM 709 C C . ASP A 1 73 ? 33.623 41.122 16.644 1.00 19.05 73 ASP A C 1
ATOM 710 O O . ASP A 1 73 ? 34.331 42.051 16.214 1.00 25.10 73 ASP A O 1
ATOM 715 N N . PHE A 1 74 ? 32.484 41.310 17.295 1.00 18.77 74 PHE A N 1
ATOM 716 C CA . PHE A 1 74 ? 31.912 42.659 17.506 1.00 18.08 74 PHE A CA 1
ATOM 717 C C . PHE A 1 74 ? 31.089 42.634 18.772 1.00 17.97 74 PHE A C 1
ATOM 718 O O . PHE A 1 74 ? 30.334 41.677 18.997 1.00 19.00 74 PHE A O 1
ATOM 726 N N . ILE A 1 75 ? 31.280 43.633 19.609 1.00 18.07 75 ILE A N 1
ATOM 727 C CA . ILE A 1 75 ? 30.535 43.803 20.838 1.00 18.94 75 ILE A CA 1
ATOM 728 C C . ILE A 1 75 ? 29.680 45.071 20.685 1.00 17.55 75 ILE A C 1
ATOM 729 O O . ILE A 1 75 ? 30.185 46.155 20.471 1.00 18.80 75 ILE A O 1
ATOM 734 N N A SER A 1 76 ? 28.367 44.904 20.801 0.50 17.62 76 SER A N 1
ATOM 735 N N B SER A 1 76 ? 28.367 44.895 20.731 0.50 17.93 76 SER A N 1
ATOM 736 C CA A SER A 1 76 ? 27.465 46.042 20.709 0.50 18.47 76 SER A CA 1
ATOM 737 C CA B SER A 1 76 ? 27.435 46.005 20.595 0.50 19.51 76 SER A CA 1
ATOM 738 C C A SER A 1 76 ? 27.720 47.062 21.806 0.50 18.80 76 SER A C 1
ATOM 739 C C B SER A 1 76 ? 27.574 46.988 21.777 0.50 19.08 76 SER A C 1
ATOM 740 O O A SER A 1 76 ? 28.315 46.774 22.845 0.50 18.02 76 SER A O 1
ATOM 741 O O B SER A 1 76 ? 27.924 46.583 22.862 0.50 18.76 76 SER A O 1
ATOM 746 N N . PRO A 1 77 ? 27.284 48.305 21.576 1.00 18.95 77 PRO A N 1
ATOM 747 C CA . PRO A 1 77 ? 27.456 49.320 22.596 1.00 20.68 77 PRO A CA 1
ATOM 748 C C . PRO A 1 77 ? 26.903 48.971 23.982 1.00 21.90 77 PRO A C 1
ATOM 749 O O . PRO A 1 77 ? 27.574 49.209 24.992 1.00 22.91 77 PRO A O 1
ATOM 753 N N A GLU A 1 78 ? 25.704 48.393 24.058 0.50 22.32 78 GLU A N 1
ATOM 754 N N B GLU A 1 78 ? 25.712 48.364 23.981 0.50 25.20 78 GLU A N 1
ATOM 755 C CA A GLU A 1 78 ? 25.126 48.071 25.377 0.50 23.98 78 GLU A CA 1
ATOM 756 C CA B GLU A 1 78 ? 25.004 47.939 25.190 0.50 29.40 78 GLU A CA 1
ATOM 757 C C A GLU A 1 78 ? 25.867 46.898 26.044 0.50 22.24 78 GLU A C 1
ATOM 758 C C B GLU A 1 78 ? 25.814 46.918 25.976 0.50 25.37 78 GLU A C 1
ATOM 759 O O A GLU A 1 78 ? 26.009 46.849 27.266 0.50 22.11 78 GLU A O 1
ATOM 760 O O B GLU A 1 78 ? 25.940 47.000 27.187 0.50 27.15 78 GLU A O 1
ATOM 771 N N . ALA A 1 79 ? 26.322 45.910 25.266 1.00 22.20 79 ALA A N 1
ATOM 772 C CA . ALA A 1 79 ? 27.097 44.851 25.856 1.00 22.96 79 ALA A CA 1
ATOM 773 C C . ALA A 1 79 ? 28.404 45.393 26.372 1.00 23.16 79 ALA A C 1
ATOM 774 O O . ALA A 1 79 ? 28.851 45.012 27.449 1.00 25.32 79 ALA A O 1
ATOM 776 N N . LYS A 1 80 ? 29.019 46.330 25.632 1.00 22.57 80 LYS A N 1
ATOM 777 C CA . LYS A 1 80 ? 30.266 46.911 26.075 1.00 25.61 80 LYS A CA 1
ATOM 778 C C . LYS A 1 80 ? 30.054 47.716 27.365 1.00 24.88 80 LYS A C 1
ATOM 779 O O . LYS A 1 80 ? 30.858 47.617 28.285 1.00 28.48 80 LYS A O 1
ATOM 785 N N A ARG A 1 81 ? 28.984 48.493 27.432 0.50 24.42 81 ARG A N 1
ATOM 786 N N B ARG A 1 81 ? 28.971 48.502 27.420 0.50 25.32 81 ARG A N 1
ATOM 787 C CA A ARG A 1 81 ? 28.734 49.301 28.624 0.50 26.40 81 ARG A CA 1
ATOM 788 C CA B ARG A 1 81 ? 28.628 49.372 28.587 0.50 28.12 81 ARG A CA 1
ATOM 789 C C A ARG A 1 81 ? 28.444 48.459 29.853 0.50 30.07 81 ARG A C 1
ATOM 790 C C B ARG A 1 81 ? 28.231 48.620 29.863 0.50 30.92 81 ARG A C 1
ATOM 791 O O A ARG A 1 81 ? 29.061 48.660 30.921 0.50 30.71 81 ARG A O 1
ATOM 792 O O B ARG A 1 81 ? 28.573 49.036 30.969 0.50 31.89 81 ARG A O 1
ATOM 807 N N . ILE A 1 82 ? 27.507 47.519 29.688 1.00 29.20 82 ILE A N 1
ATOM 808 C CA . ILE A 1 82 ? 27.055 46.649 30.784 1.00 30.67 82 ILE A CA 1
ATOM 809 C C . ILE A 1 82 ? 28.225 45.783 31.205 1.00 27.55 82 ILE A C 1
ATOM 810 O O . ILE A 1 82 ? 28.401 45.530 32.385 1.00 32.37 82 ILE A O 1
ATOM 815 N N . GLY A 1 83 ? 29.006 45.324 30.206 1.00 30.56 83 GLY A N 1
ATOM 816 C CA . GLY A 1 83 ? 30.185 44.497 30.388 1.00 27.46 83 GLY A CA 1
ATOM 817 C C . GLY A 1 83 ? 29.891 42.986 30.394 1.00 27.59 83 GLY A C 1
ATOM 818 O O . GLY A 1 83 ? 30.591 42.193 31.027 1.00 31.13 83 GLY A O 1
ATOM 819 N N . ALA A 1 84 ? 28.895 42.573 29.623 1.00 28.56 84 ALA A N 1
ATOM 820 C CA . ALA A 1 84 ? 28.531 41.149 29.557 1.00 26.80 84 ALA A CA 1
ATOM 821 C C . ALA A 1 84 ? 27.713 40.922 28.292 1.00 25.46 84 ALA A C 1
ATOM 822 O O . ALA A 1 84 ? 26.991 41.842 27.844 1.00 24.26 84 ALA A O 1
ATOM 824 N N . VAL A 1 85 ? 27.790 39.697 27.758 1.00 21.57 85 VAL A N 1
ATOM 825 C CA . VAL A 1 85 ? 27.033 39.293 26.576 1.00 19.46 85 VAL A CA 1
ATOM 826 C C . VAL A 1 85 ? 26.112 38.134 26.928 1.00 19.02 85 VAL A C 1
ATOM 827 O O . VAL A 1 85 ? 26.582 37.165 27.503 1.00 19.74 85 VAL A O 1
ATOM 831 N N . ASN A 1 86 ? 24.836 38.218 26.563 1.00 18.41 86 ASN A N 1
ATOM 832 C CA . ASN A 1 86 ? 23.915 37.091 26.769 1.00 18.16 86 ASN A CA 1
ATOM 833 C C . ASN A 1 86 ? 23.249 36.628 25.483 1.00 16.66 86 ASN A C 1
ATOM 834 O O . ASN A 1 86 ? 22.504 35.643 25.536 1.00 16.60 86 ASN A O 1
ATOM 839 N N . THR A 1 87 ? 23.578 37.245 24.340 1.00 16.19 87 THR A N 1
ATOM 840 C CA . THR A 1 87 ? 22.983 36.920 23.042 1.00 15.64 87 THR A CA 1
ATOM 841 C C . THR A 1 87 ? 24.057 37.085 21.981 1.00 16.44 87 THR A C 1
ATOM 842 O O . THR A 1 87 ? 24.647 38.168 21.835 1.00 17.79 87 THR A O 1
ATOM 846 N N . ILE A 1 88 ? 24.299 36.014 21.236 1.00 15.48 88 ILE A N 1
ATOM 847 C CA . ILE A 1 88 ? 25.270 36.008 20.146 1.00 15.28 88 ILE A CA 1
ATOM 848 C C . ILE A 1 88 ? 24.542 35.725 18.840 1.00 16.21 88 ILE A C 1
ATOM 849 O O . ILE A 1 88 ? 23.707 34.825 18.761 1.00 16.12 88 ILE A O 1
ATOM 854 N N . LEU A 1 89 ? 24.880 36.496 17.813 1.00 15.39 89 LEU A N 1
ATOM 855 C CA . LEU A 1 89 ? 24.365 36.314 16.461 1.00 15.20 89 LEU A CA 1
ATOM 856 C C . LEU A 1 89 ? 25.510 35.909 15.524 1.00 16.24 89 LEU A C 1
ATOM 857 O O . LEU A 1 89 ? 26.575 36.528 15.551 1.00 16.07 89 LEU A O 1
ATOM 862 N N . LEU A 1 90 ? 25.270 34.914 14.676 1.00 15.73 90 LEU A N 1
ATOM 863 C CA . LEU A 1 90 ? 26.182 34.544 13.609 1.00 16.58 90 LEU A CA 1
ATOM 864 C C . LEU A 1 90 ? 25.680 35.152 12.323 1.00 17.61 90 LEU A C 1
ATOM 865 O O . LEU A 1 90 ? 24.516 34.913 11.919 1.00 19.01 90 LEU A O 1
ATOM 870 N N . ARG A 1 91 ? 26.544 35.894 11.637 1.00 17.60 91 ARG A N 1
ATOM 871 C CA . ARG A 1 91 ? 26.195 36.462 10.348 1.00 19.93 91 ARG A CA 1
ATOM 872 C C . ARG A 1 91 ? 27.454 36.528 9.497 1.00 20.53 91 ARG A C 1
ATOM 873 O O . ARG A 1 91 ? 28.473 37.095 9.916 1.00 20.38 91 ARG A O 1
ATOM 881 N N . GLU A 1 92 ? 27.406 35.870 8.337 1.00 22.41 92 GLU A N 1
ATOM 882 C CA . GLU A 1 92 ? 28.549 35.840 7.426 1.00 23.33 92 GLU A CA 1
ATOM 883 C C . GLU A 1 92 ? 29.852 35.486 8.121 1.00 20.43 92 GLU A C 1
ATOM 884 O O . GLU A 1 92 ? 30.892 36.152 7.959 1.00 22.61 92 GLU A O 1
ATOM 890 N N . ASN A 1 93 ? 29.784 34.413 8.916 1.00 20.11 93 ASN A N 1
ATOM 891 C CA . ASN A 1 93 ? 30.933 33.843 9.579 1.00 20.24 93 ASN A CA 1
ATOM 892 C C . ASN A 1 93 ? 31.566 34.685 10.669 1.00 20.59 93 ASN A C 1
ATOM 893 O O . ASN A 1 93 ? 32.690 34.442 11.097 1.00 21.98 93 ASN A O 1
ATOM 898 N N A MET A 1 94 ? 30.815 35.694 11.132 0.50 18.37 94 MET A N 1
ATOM 899 N N B MET A 1 94 ? 30.811 35.686 11.139 0.50 19.89 94 MET A N 1
ATOM 900 C CA A MET A 1 94 ? 31.255 36.586 12.201 0.50 18.03 94 MET A CA 1
ATOM 901 C CA B MET A 1 94 ? 31.259 36.571 12.203 0.50 20.43 94 MET A CA 1
ATOM 902 C C A MET A 1 94 ? 30.255 36.522 13.347 0.50 17.13 94 MET A C 1
ATOM 903 C C B MET A 1 94 ? 30.258 36.511 13.348 0.50 18.41 94 MET A C 1
ATOM 904 O O A MET A 1 94 ? 29.043 36.363 13.127 0.50 16.65 94 MET A O 1
ATOM 905 O O B MET A 1 94 ? 29.048 36.347 13.126 0.50 17.91 94 MET A O 1
ATOM 914 N N . LEU A 1 95 ? 30.767 36.665 14.565 1.00 17.24 95 LEU A N 1
ATOM 915 C CA . LEU A 1 95 ? 29.949 36.609 15.771 1.00 16.30 95 LEU A CA 1
ATOM 916 C C . LEU A 1 95 ? 29.801 37.981 16.412 1.00 16.87 95 LEU A C 1
ATOM 917 O O . LEU A 1 95 ? 30.774 38.689 16.691 1.00 17.83 95 LEU A O 1
ATOM 922 N N . TYR A 1 96 ? 28.534 38.343 16.639 1.00 16.00 96 TYR A N 1
ATOM 923 C CA . TYR A 1 96 ? 28.150 39.629 17.203 1.00 15.90 96 TYR A CA 1
ATOM 924 C C . TYR A 1 96 ? 27.577 39.416 18.592 1.00 16.86 96 TYR A C 1
ATOM 925 O O . TYR A 1 96 ? 26.695 38.556 18.773 1.00 17.57 96 TYR A O 1
ATOM 934 N N . GLY A 1 97 ? 28.047 40.185 19.563 1.00 16.38 97 GLY A N 1
ATOM 935 C CA . GLY A 1 97 ? 27.579 40.047 20.922 1.00 16.55 97 GLY A CA 1
ATOM 936 C C . GLY A 1 97 ? 26.684 41.192 21.378 1.00 16.74 97 GLY A C 1
ATOM 937 O O . GLY A 1 97 ? 27.017 42.384 21.222 1.00 17.76 97 GLY A O 1
ATOM 938 N N . TYR A 1 98 ? 25.571 40.799 21.978 1.00 17.68 98 TYR A N 1
ATOM 939 C CA . TYR A 1 98 ? 24.517 41.714 22.470 1.00 17.36 98 TYR A CA 1
ATOM 940 C C . TYR A 1 98 ? 24.146 41.380 23.897 1.00 17.81 98 TYR A C 1
ATOM 941 O O . TYR A 1 98 ? 24.476 40.297 24.409 1.00 18.38 98 TYR A O 1
ATOM 950 N N . ASN A 1 99 ? 23.529 42.355 24.559 1.00 18.77 99 ASN A N 1
ATOM 951 C CA . ASN A 1 99 ? 23.013 42.124 25.906 1.00 20.68 99 ASN A CA 1
ATOM 952 C C . ASN A 1 99 ? 21.558 42.531 25.978 1.00 26.17 99 ASN A C 1
ATOM 953 O O . ASN A 1 99 ? 21.180 43.682 25.701 1.00 29.82 99 ASN A O 1
ATOM 958 N N . THR A 1 100 ? 20.715 41.592 26.337 1.00 23.70 100 THR A N 1
ATOM 959 C CA . THR A 1 100 ? 19.305 41.889 26.455 1.00 27.21 100 THR A CA 1
ATOM 960 C C . THR A 1 100 ? 18.924 41.952 27.942 1.00 30.53 100 THR A C 1
ATOM 961 O O . THR A 1 100 ? 17.753 42.200 28.231 1.00 37.16 100 THR A O 1
ATOM 965 N N . ASP A 1 101 ? 19.857 41.700 28.864 1.00 42.64 101 ASP A N 1
ATOM 966 C CA . ASP A 1 101 ? 19.521 41.745 30.324 1.00 43.23 101 ASP A CA 1
ATOM 967 C C . ASP A 1 101 ? 18.878 43.070 30.721 1.00 43.87 101 ASP A C 1
ATOM 968 O O . ASP A 1 101 ? 17.833 43.101 31.414 1.00 40.78 101 ASP A O 1
ATOM 973 N N . TYR A 1 102 ? 19.515 44.158 30.306 1.00 42.42 102 TYR A N 1
ATOM 974 C CA . TYR A 1 102 ? 19.033 45.503 30.600 1.00 40.41 102 TYR A CA 1
ATOM 975 C C . TYR A 1 102 ? 17.597 45.674 30.115 1.00 41.24 102 TYR A C 1
ATOM 976 O O . TYR A 1 102 ? 16.723 46.129 30.866 1.00 38.51 102 TYR A O 1
ATOM 985 N N . PHE A 1 103 ? 17.354 45.335 28.855 1.00 40.75 103 PHE A N 1
ATOM 986 C CA . PHE A 1 103 ? 16.015 45.420 28.284 1.00 41.23 103 PHE A CA 1
ATOM 987 C C . PHE A 1 103 ? 15.002 44.600 29.089 1.00 37.66 103 PHE A C 1
ATOM 988 O O . PHE A 1 103 ? 13.932 45.087 29.426 1.00 38.72 103 PHE A O 1
ATOM 996 N N . GLY A 1 104 ? 15.364 43.368 29.438 1.00 38.79 104 GLY A N 1
ATOM 997 C CA . GLY A 1 104 ? 14.472 42.486 30.199 1.00 36.66 104 GLY A CA 1
ATOM 998 C C . GLY A 1 104 ? 14.154 43.042 31.578 1.00 36.24 104 GLY A C 1
ATOM 999 O O . GLY A 1 104 ? 13.002 42.944 32.046 1.00 34.97 104 GLY A O 1
ATOM 1000 N N . LEU A 1 105 ? 15.153 43.641 32.215 1.00 34.53 105 LEU A N 1
ATOM 1001 C CA . LEU A 1 105 ? 14.955 44.242 33.555 1.00 35.64 105 LEU A CA 1
ATOM 1002 C C . LEU A 1 105 ? 13.999 45.403 33.461 1.00 35.09 105 LEU A C 1
ATOM 1003 O O . LEU A 1 105 ? 13.030 45.492 34.234 1.00 35.61 105 LEU A O 1
ATOM 1008 N N . ASP A 1 106 ? 14.294 46.322 32.538 1.00 35.51 106 ASP A N 1
ATOM 1009 C CA . ASP A 1 106 ? 13.464 47.507 32.322 1.00 36.04 106 ASP A CA 1
ATOM 1010 C C . ASP A 1 106 ? 12.029 47.067 32.084 1.00 37.96 106 ASP A C 1
ATOM 1011 O O . ASP A 1 106 ? 11.102 47.621 32.656 1.00 36.29 106 ASP A O 1
ATOM 1016 N N . SER A 1 107 ? 11.860 46.031 31.272 1.00 36.62 107 SER A N 1
ATOM 1017 C CA . SER A 1 107 ? 10.546 45.496 30.931 1.00 39.00 107 SER A CA 1
ATOM 1018 C C . SER A 1 107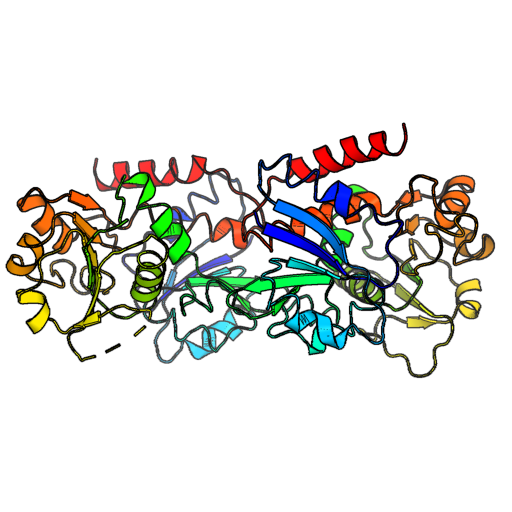 ? 9.821 44.962 32.185 1.00 36.85 107 SER A C 1
ATOM 1019 O O . SER A 1 107 ? 8.640 45.250 32.407 1.00 37.37 107 SER A O 1
ATOM 1022 N N A MET A 1 108 ? 10.561 44.195 32.993 0.60 36.05 108 MET A N 1
ATOM 1023 N N B MET A 1 108 ? 10.529 44.214 33.007 0.40 35.25 108 MET A N 1
ATOM 1024 C CA A MET A 1 108 ? 10.081 43.582 34.259 0.60 35.68 108 MET A CA 1
ATOM 1025 C CA B MET A 1 108 ? 9.905 43.658 34.186 0.40 34.70 108 MET A CA 1
ATOM 1026 C C A MET A 1 108 ? 9.642 44.613 35.314 0.60 34.88 108 MET A C 1
ATOM 1027 C C B MET A 1 108 ? 9.534 44.736 35.207 0.40 34.12 108 MET A C 1
ATOM 1028 O O A MET A 1 108 ? 8.605 44.454 35.951 0.60 37.02 108 MET A O 1
ATOM 1029 O O B MET A 1 108 ? 8.403 44.761 35.692 0.40 36.56 108 MET A O 1
ATOM 1038 N N . PHE A 1 109 ? 10.471 45.627 35.524 1.00 34.23 109 PHE A N 1
ATOM 1039 C CA . PHE A 1 109 ? 10.180 46.692 36.508 1.00 36.54 109 PHE A CA 1
ATOM 1040 C C . PHE A 1 109 ? 8.922 47.454 36.123 1.00 38.47 109 PHE A C 1
ATOM 1041 O O . PHE A 1 109 ? 8.101 47.788 36.988 1.00 37.62 109 PHE A O 1
ATOM 1049 N N . LYS A 1 110 ? 8.754 47.729 34.834 1.00 38.16 110 LYS A N 1
ATOM 1050 C CA . LYS A 1 110 ? 7.560 48.437 34.367 1.00 42.35 110 LYS A CA 1
ATOM 1051 C C . LYS A 1 110 ? 6.307 47.578 34.545 1.00 44.05 110 LYS A C 1
ATOM 1052 O O . LYS A 1 110 ? 5.269 48.061 35.005 1.00 42.77 110 LYS A O 1
ATOM 1058 N N . MET A 1 111 ? 6.404 46.303 34.194 1.00 41.78 111 MET A N 1
ATOM 1059 C CA . MET A 1 111 ? 5.285 45.391 34.353 1.00 43.62 111 MET A CA 1
ATOM 1060 C C . MET A 1 111 ? 4.872 45.277 35.832 1.00 43.74 111 MET A C 1
ATOM 1061 O O . MET A 1 111 ? 3.684 45.303 36.148 1.00 45.29 111 MET A O 1
ATOM 1066 N N . ALA A 1 112 ? 5.850 45.194 36.732 1.00 42.63 112 ALA A N 1
ATOM 1067 C CA . ALA A 1 112 ? 5.572 45.051 38.167 1.00 43.27 112 ALA A CA 1
ATOM 1068 C C . ALA A 1 112 ? 5.316 46.379 38.876 1.00 46.03 112 ALA A C 1
ATOM 1069 O O . ALA A 1 112 ? 5.116 46.396 40.089 1.00 47.64 112 ALA A O 1
ATOM 1071 N N . ASN A 1 113 ? 5.323 47.483 38.131 1.00 45.74 113 ASN A N 1
ATOM 1072 C CA . ASN A 1 113 ? 5.117 48.805 38.729 1.00 47.92 113 ASN A CA 1
ATOM 1073 C C . ASN A 1 113 ? 6.077 49.091 39.888 1.00 47.75 113 ASN A C 1
ATOM 1074 O O . ASN A 1 113 ? 5.679 49.610 40.937 1.00 49.89 113 ASN A O 1
ATOM 1079 N N . ILE A 1 114 ? 7.339 48.726 39.702 1.00 45.18 114 ILE A N 1
ATOM 1080 C CA . ILE A 1 114 ? 8.372 49.025 40.681 1.00 44.40 114 ILE A CA 1
ATOM 1081 C C . ILE A 1 114 ? 9.150 50.231 40.150 1.00 46.92 114 ILE A C 1
ATOM 1082 O O . ILE A 1 114 ? 9.831 50.125 39.143 1.00 48.24 114 ILE A O 1
ATOM 1087 N N . ASP A 1 115 ? 9.017 51.393 40.801 1.00 50.71 115 ASP A N 1
ATOM 1088 C CA . ASP A 1 115 ? 9.763 52.572 40.354 1.00 53.57 115 ASP A CA 1
ATOM 1089 C C . ASP A 1 115 ? 10.916 52.751 41.337 1.00 52.46 115 ASP A C 1
ATOM 1090 O O . ASP A 1 115 ? 10.708 52.735 42.555 1.00 55.62 115 ASP A O 1
ATOM 1095 N N . VAL A 1 116 ? 12.124 52.922 40.807 1.00 48.59 116 VAL A N 1
ATOM 1096 C CA . VAL A 1 116 ? 13.327 52.996 41.638 1.00 48.03 116 VAL A CA 1
ATOM 1097 C C . VAL A 1 116 ? 13.884 54.404 41.874 1.00 49.41 116 VAL A C 1
ATOM 1098 O O . VAL A 1 116 ? 14.859 54.565 42.614 1.00 48.73 116 VAL A O 1
ATOM 1102 N N A GLN A 1 117 ? 13.283 55.411 41.245 0.50 50.68 117 GLN A N 1
ATOM 1103 N N B GLN A 1 117 ? 13.261 55.408 41.261 0.50 50.58 117 GLN A N 1
ATOM 1104 C CA A GLN A 1 117 ? 13.759 56.784 41.379 0.50 53.92 117 GLN A CA 1
ATOM 1105 C CA B GLN A 1 117 ? 13.693 56.795 41.401 0.50 53.76 117 GLN A CA 1
ATOM 1106 C C A GLN A 1 117 ? 13.780 57.223 42.845 0.50 55.70 117 GLN A C 1
ATOM 1107 C C B GLN A 1 117 ? 13.775 57.207 42.871 0.50 55.53 117 GLN A C 1
ATOM 1108 O O A GLN A 1 117 ? 12.766 57.157 43.539 0.50 55.66 117 GLN A O 1
ATOM 1109 O O B GLN A 1 117 ? 12.787 57.110 43.599 0.50 55.32 117 GLN A O 1
ATOM 1120 N N . GLY A 1 118 ? 14.955 57.650 43.301 1.00 57.25 118 GLY A N 1
ATOM 1121 C CA . GLY A 1 118 ? 15.160 58.108 44.686 1.00 59.97 118 GLY A CA 1
ATOM 1122 C C . GLY A 1 118 ? 15.154 57.028 45.761 1.00 59.56 118 GLY A C 1
ATOM 1123 O O . GLY A 1 118 ? 15.131 57.343 46.956 1.00 61.99 118 GLY A O 1
ATOM 1124 N N . LYS A 1 119 ? 15.215 55.761 45.350 1.00 56.51 119 LYS A N 1
ATOM 1125 C CA . LYS A 1 119 ? 15.154 54.647 46.296 1.00 54.67 119 LYS A CA 1
ATOM 1126 C C . LYS A 1 119 ? 16.541 54.124 46.667 1.00 50.85 119 LYS A C 1
ATOM 1127 O O . LYS A 1 119 ? 17.553 54.540 46.103 1.00 51.39 119 LYS A O 1
ATOM 1133 N N . VAL A 1 120 ? 16.568 53.222 47.641 1.00 49.34 120 VAL A N 1
ATOM 1134 C CA . VAL A 1 120 ? 17.793 52.579 48.094 1.00 49.27 120 VAL A CA 1
ATOM 1135 C C . VAL A 1 120 ? 17.712 51.113 47.665 1.00 46.90 120 VAL A C 1
ATOM 1136 O O . VAL A 1 120 ? 16.709 50.437 47.939 1.00 46.75 120 VAL A O 1
ATOM 1140 N N . ALA A 1 121 ? 18.753 50.627 46.989 1.00 45.77 121 ALA A N 1
ATOM 1141 C CA . ALA A 1 121 ? 18.770 49.246 46.512 1.00 41.48 121 ALA A CA 1
ATOM 1142 C C . ALA A 1 121 ? 20.090 48.544 46.767 1.00 40.27 121 ALA A C 1
ATOM 1143 O O . ALA A 1 121 ? 21.163 49.162 46.751 1.00 41.81 121 ALA A O 1
ATOM 1145 N N . VAL A 1 122 ? 19.976 47.246 47.023 1.00 38.22 122 VAL A N 1
ATOM 1146 C CA . VAL A 1 122 ? 21.106 46.350 47.197 1.00 38.35 122 VAL A CA 1
ATOM 1147 C C . VAL A 1 122 ? 21.030 45.248 46.129 1.00 35.71 122 VAL A C 1
ATOM 1148 O O . VAL A 1 122 ? 19.980 44.631 45.933 1.00 34.23 122 VAL A O 1
ATOM 1152 N N . ILE A 1 123 ? 22.138 45.024 45.431 1.00 35.36 123 ILE A N 1
ATOM 1153 C CA . ILE A 1 123 ? 22.258 43.926 44.483 1.00 34.09 123 ILE A CA 1
ATOM 1154 C C . ILE A 1 123 ? 23.158 42.884 45.124 1.00 34.25 123 ILE A C 1
ATOM 1155 O O . ILE A 1 123 ? 24.265 43.212 45.575 1.00 36.09 123 ILE A O 1
ATOM 1160 N N . LEU A 1 124 ? 22.685 41.649 45.206 1.00 32.25 124 LEU A N 1
ATOM 1161 C CA . LEU A 1 124 ? 23.497 40.538 45.702 1.00 34.46 124 LEU A CA 1
ATOM 1162 C C . LEU A 1 124 ? 24.264 39.913 44.527 1.00 35.26 124 LEU A C 1
ATOM 1163 O O . LEU A 1 124 ? 23.649 39.441 43.582 1.00 34.28 124 LEU A O 1
ATOM 1168 N N . GLY A 1 125 ? 25.594 39.930 44.584 1.00 35.75 125 GLY A N 1
ATOM 1169 C CA . GLY A 1 125 ? 26.446 39.323 43.543 1.00 37.61 125 GLY A CA 1
ATOM 1170 C C . GLY A 1 125 ? 27.136 40.292 42.598 1.00 38.31 125 GLY A C 1
ATOM 1171 O O . GLY A 1 125 ? 26.685 41.428 42.432 1.00 36.35 125 GLY A O 1
ATOM 1172 N N . THR A 1 126 ? 28.210 39.820 41.951 1.00 40.30 126 THR A N 1
ATOM 1173 C CA . THR A 1 126 ? 29.004 40.658 41.022 1.00 45.07 126 THR A CA 1
ATOM 1174 C C . THR A 1 126 ? 29.184 40.195 39.550 1.00 50.22 126 THR A C 1
ATOM 1175 O O . THR A 1 126 ? 30.138 40.618 38.888 1.00 56.39 126 THR A O 1
ATOM 1179 N N . GLY A 1 127 ? 28.295 39.361 39.025 1.00 49.03 127 GLY A N 1
ATOM 1180 C CA . GLY A 1 127 ? 28.411 38.912 37.609 1.00 47.66 127 GLY A CA 1
ATOM 1181 C C . GLY A 1 127 ? 27.842 39.872 36.557 1.00 45.68 127 GLY A C 1
ATOM 1182 O O . GLY A 1 127 ? 27.691 41.075 36.800 1.00 43.01 127 GLY A O 1
ATOM 1183 N N . GLY A 1 128 ? 27.539 39.342 35.365 1.00 43.20 128 GLY A N 1
ATOM 1184 C CA . GLY A 1 128 ? 26.958 40.157 34.283 1.00 43.93 128 GLY A CA 1
ATOM 1185 C C . GLY A 1 128 ? 25.574 40.699 34.582 1.00 41.00 128 GLY A C 1
ATOM 1186 O O . GLY A 1 128 ? 25.231 41.829 34.172 1.00 41.25 128 GLY A O 1
ATOM 1187 N N . ALA A 1 129 ? 24.756 39.898 35.269 1.00 38.51 129 ALA A N 1
ATOM 1188 C CA . ALA A 1 129 ? 23.399 40.314 35.653 1.00 38.91 129 ALA A CA 1
ATOM 1189 C C . ALA A 1 129 ? 23.490 41.436 36.670 1.00 37.30 129 ALA A C 1
ATOM 1190 O O . ALA A 1 129 ? 22.742 42.408 36.600 1.00 36.90 129 ALA A O 1
ATOM 1192 N N . SER A 1 130 ? 24.432 41.301 37.603 1.00 37.35 130 SER A N 1
ATOM 1193 C CA . SER A 1 130 ? 24.650 42.336 38.583 1.00 39.21 130 SER A CA 1
ATOM 1194 C C . SER A 1 130 ? 24.984 43.612 37.825 1.00 39.94 130 SER A C 1
ATOM 1195 O O . SER A 1 130 ? 24.514 44.698 38.161 1.00 39.83 130 SER A O 1
ATOM 1198 N N . LYS A 1 131 ? 25.788 43.462 36.778 1.00 43.05 131 LYS A N 1
ATOM 1199 C CA . LYS A 1 131 ? 26.183 44.594 35.961 1.00 43.09 131 LYS A CA 1
ATOM 1200 C C . LYS A 1 131 ? 24.985 45.203 35.233 1.00 39.56 131 LYS A C 1
ATOM 1201 O O . LYS A 1 131 ? 24.847 46.414 35.218 1.00 41.28 131 LYS A O 1
ATOM 1207 N N . ALA A 1 132 ? 24.127 44.364 34.658 1.00 38.88 132 ALA A N 1
ATOM 1208 C CA . ALA A 1 132 ? 22.936 44.874 33.963 1.00 37.49 132 ALA A CA 1
ATOM 1209 C C . ALA A 1 132 ? 22.031 45.596 34.962 1.00 38.28 132 ALA A C 1
ATOM 1210 O O . ALA A 1 132 ? 21.568 46.710 34.687 1.00 37.63 132 ALA A O 1
ATOM 1212 N N . ALA A 1 133 ? 21.789 44.960 36.114 1.00 36.34 133 ALA A N 1
ATOM 1213 C CA . ALA A 1 133 ? 20.961 45.557 37.166 1.00 36.82 133 ALA A CA 1
ATOM 1214 C C . ALA A 1 133 ? 21.589 46.847 37.669 1.00 36.62 133 ALA A C 1
ATOM 1215 O O . ALA A 1 133 ? 20.894 47.832 37.904 1.00 38.01 133 ALA A O 1
ATOM 1217 N N . LEU A 1 134 ? 22.912 46.847 37.844 1.00 38.66 134 LEU A N 1
ATOM 1218 C CA . LEU A 1 134 ? 23.602 48.036 38.311 1.00 41.59 134 LEU A CA 1
ATOM 1219 C C . LEU A 1 134 ? 23.413 49.164 37.316 1.00 44.28 134 LEU A C 1
ATOM 1220 O O . LEU A 1 134 ? 23.115 50.294 37.696 1.00 44.47 134 LEU A O 1
ATOM 1225 N N . THR A 1 135 ? 23.578 48.840 36.036 1.00 40.78 135 THR A N 1
ATOM 1226 C CA . THR A 1 135 ? 23.424 49.816 34.975 1.00 43.03 135 THR A CA 1
ATOM 1227 C C . THR A 1 135 ? 21.994 50.380 34.988 1.00 41.33 135 THR A C 1
ATOM 1228 O O . THR A 1 135 ? 21.786 51.598 34.920 1.00 42.04 135 THR A O 1
ATOM 1232 N N . TYR A 1 136 ? 21.015 49.489 35.093 1.00 39.73 136 TYR A N 1
ATOM 1233 C CA . TYR A 1 136 ? 19.617 49.899 35.088 1.00 40.27 136 TYR A CA 1
ATOM 1234 C C . TYR A 1 136 ? 19.258 50.790 36.295 1.00 40.65 136 TYR A C 1
ATOM 1235 O O . TYR A 1 136 ? 18.639 51.850 36.113 1.00 40.94 136 TYR A O 1
ATOM 1244 N N A PHE A 1 137 ? 19.647 50.370 37.500 0.50 39.72 137 PHE A N 1
ATOM 1245 N N B PHE A 1 137 ? 19.649 50.384 37.502 0.50 41.18 137 PHE A N 1
ATOM 1246 C CA A PHE A 1 137 ? 19.386 51.161 38.711 0.50 40.32 137 PHE A CA 1
ATOM 1247 C CA B PHE A 1 137 ? 19.347 51.183 38.694 0.50 42.75 137 PHE A CA 1
ATOM 1248 C C A PHE A 1 137 ? 19.952 52.578 38.602 0.50 43.80 137 PHE A C 1
ATOM 1249 C C B PHE A 1 137 ? 19.954 52.588 38.614 0.50 45.20 137 PHE A C 1
ATOM 1250 O O A PHE A 1 137 ? 19.263 53.556 38.906 0.50 43.91 137 PHE A O 1
ATOM 1251 O O B PHE A 1 137 ? 19.289 53.573 38.944 0.50 45.06 137 PHE A O 1
ATOM 1266 N N . ILE A 1 138 ? 21.213 52.676 38.185 1.00 46.05 138 ILE A N 1
ATOM 1267 C CA . ILE A 1 138 ? 21.890 53.973 38.032 1.00 50.18 138 ILE A CA 1
ATOM 1268 C C . ILE A 1 138 ? 21.172 54.861 37.014 1.00 52.05 138 ILE A C 1
ATOM 1269 O O . ILE A 1 138 ? 20.857 56.015 37.311 1.00 52.10 138 ILE A O 1
ATOM 1274 N N . ASP A 1 139 ? 20.918 54.325 35.819 1.00 51.59 139 ASP A N 1
ATOM 1275 C CA . ASP A 1 139 ? 20.214 55.084 34.774 1.00 52.80 139 ASP A CA 1
ATOM 1276 C C . ASP A 1 139 ? 18.820 55.519 35.214 1.00 51.32 139 ASP A C 1
ATOM 1277 O O . ASP A 1 139 ? 18.326 56.551 34.761 1.00 54.23 139 ASP A O 1
ATOM 1282 N N . SER A 1 140 ? 18.190 54.730 36.085 1.00 48.46 140 SER A N 1
ATOM 1283 C CA . SER A 1 140 ? 16.818 55.013 36.532 1.00 47.79 140 SER A CA 1
ATOM 1284 C C . SER A 1 140 ? 16.706 55.934 37.757 1.00 50.49 140 SER A C 1
ATOM 1285 O O . SER A 1 140 ? 15.632 56.042 38.352 1.00 51.91 140 SER A O 1
ATOM 1288 N N . GLY A 1 141 ? 17.801 56.587 38.135 1.00 51.61 141 GLY A N 1
ATOM 1289 C CA . GLY A 1 141 ? 17.772 57.543 39.248 1.00 54.21 141 GLY A CA 1
ATOM 1290 C C . GLY A 1 141 ? 17.768 56.985 40.660 1.00 52.97 141 GLY A C 1
ATOM 1291 O O . GLY A 1 141 ? 17.193 57.599 41.573 1.00 55.62 141 GLY A O 1
ATOM 1292 N N . ILE A 1 142 ? 18.409 55.833 40.853 1.00 50.38 142 ILE A N 1
ATOM 1293 C CA . ILE A 1 142 ? 18.519 55.225 42.177 1.00 49.43 142 ILE A CA 1
ATOM 1294 C C . ILE A 1 142 ? 19.298 56.202 43.086 1.00 54.31 142 ILE A C 1
ATOM 1295 O O . ILE A 1 142 ? 20.256 56.851 42.642 1.00 54.62 142 ILE A O 1
ATOM 1300 N N . GLU A 1 143 ? 18.886 56.313 44.346 1.00 55.43 143 GLU A N 1
ATOM 1301 C CA . GLU A 1 143 ? 19.553 57.226 45.276 1.00 60.58 143 GLU A CA 1
ATOM 1302 C C . GLU A 1 143 ? 20.841 56.615 45.800 1.00 60.82 143 GLU A C 1
ATOM 1303 O O . GLU A 1 143 ? 21.920 57.191 45.648 1.00 63.28 143 GLU A O 1
ATOM 1309 N N . LYS A 1 144 ? 20.720 55.442 46.413 1.00 57.81 144 LYS A N 1
ATOM 1310 C CA . LYS A 1 144 ? 21.864 54.762 46.986 1.00 58.24 144 LYS A CA 1
ATOM 1311 C C . LYS A 1 144 ? 21.859 53.327 46.485 1.00 53.37 144 LYS A C 1
ATOM 1312 O O . LYS A 1 144 ? 20.865 52.614 46.637 1.00 49.34 144 LYS A O 1
ATOM 1318 N N . LEU A 1 145 ? 22.961 52.908 45.878 1.00 51.40 145 LEU A N 1
ATOM 1319 C CA . LEU A 1 145 ? 23.064 51.555 45.363 1.00 48.58 145 LEU A CA 1
ATOM 1320 C C . LEU A 1 145 ? 24.248 50.850 45.984 1.00 48.26 145 LEU A C 1
ATOM 1321 O O . LEU A 1 145 ? 25.375 51.354 45.950 1.00 49.66 145 LEU A O 1
ATOM 1326 N N . TYR A 1 146 ? 23.976 49.688 46.563 1.00 45.34 146 TYR A N 1
ATOM 1327 C CA . TYR A 1 146 ? 25.000 48.851 47.141 1.00 45.32 146 TYR A CA 1
ATOM 1328 C C . TYR A 1 146 ? 25.051 47.558 46.340 1.00 41.01 146 TYR A C 1
ATOM 1329 O O . TYR A 1 146 ? 24.042 47.118 45.808 1.00 41.76 146 TYR A O 1
ATOM 1338 N N . VAL A 1 147 ? 26.239 46.977 46.265 1.00 40.49 147 VAL A N 1
ATOM 1339 C CA . VAL A 1 147 ? 26.483 45.704 45.615 1.00 39.51 147 VAL A CA 1
ATOM 1340 C C . VAL A 1 147 ? 27.213 44.873 46.665 1.00 41.44 147 VAL A C 1
ATOM 1341 O O . VAL A 1 147 ? 28.296 45.267 47.124 1.00 41.57 147 VAL A O 1
ATOM 1345 N N . SER A 1 148 ? 26.628 43.739 47.043 1.00 41.00 148 SER A N 1
ATOM 1346 C CA . SER A 1 148 ? 27.189 42.896 48.095 1.00 44.45 148 SER A CA 1
ATOM 1347 C C . SER A 1 148 ? 27.825 41.609 47.574 1.00 45.95 148 SER A C 1
ATOM 1348 O O . SER A 1 148 ? 27.257 40.902 46.728 1.00 43.32 148 SER A O 1
ATOM 1351 N N . THR A 1 149 ? 29.014 41.323 48.093 1.00 49.35 149 THR A N 1
ATOM 1352 C CA . THR A 1 149 ? 29.791 40.140 47.750 1.00 52.69 149 THR A CA 1
ATOM 1353 C C . THR A 1 149 ? 30.398 39.606 49.037 1.00 57.21 149 THR A C 1
ATOM 1354 O O . THR A 1 149 ? 30.703 40.383 49.925 1.00 53.70 149 THR A O 1
ATOM 1358 N N . ARG A 1 150 ? 30.567 38.293 49.152 1.00 61.79 150 ARG A N 1
ATOM 1359 C CA . ARG A 1 150 ? 31.157 37.730 50.369 1.00 69.00 150 ARG A CA 1
ATOM 1360 C C . ARG A 1 150 ? 32.665 37.979 50.379 1.00 74.63 150 ARG A C 1
ATOM 1361 O O . ARG A 1 150 ? 33.253 38.203 51.438 1.00 75.14 150 ARG A O 1
ATOM 1369 N N . LYS A 1 151 ? 33.273 37.962 49.194 1.00 78.15 151 LYS A N 1
ATOM 1370 C CA . LYS A 1 151 ? 34.702 38.228 49.041 1.00 85.44 151 LYS A CA 1
ATOM 1371 C C . LYS A 1 151 ? 34.894 39.606 48.410 1.00 84.66 151 LYS A C 1
ATOM 1372 O O . LYS A 1 151 ? 34.687 39.782 47.207 1.00 83.56 151 LYS A O 1
ATOM 1378 N N . LYS A 1 152 ? 35.287 40.575 49.233 1.00 83.55 152 LYS A N 1
ATOM 1379 C CA . LYS A 1 152 ? 35.494 41.952 48.792 1.00 83.56 152 LYS A CA 1
ATOM 1380 C C . LYS A 1 152 ? 36.982 42.249 48.619 1.00 86.23 152 LYS A C 1
ATOM 1381 O O . LYS A 1 152 ? 37.522 42.160 47.517 1.00 83.89 152 LYS A O 1
ATOM 1387 N N . SER A 1 160 ? 29.095 52.422 38.870 1.00 82.97 160 SER A N 1
ATOM 1388 C CA . SER A 1 160 ? 29.513 53.809 38.718 1.00 86.40 160 SER A CA 1
ATOM 1389 C C . SER A 1 160 ? 29.742 54.429 40.094 1.00 86.51 160 SER A C 1
ATOM 1390 O O . SER A 1 160 ? 30.886 54.634 40.510 1.00 87.10 160 SER A O 1
ATOM 1393 N N . LYS A 1 161 ? 28.642 54.715 40.791 1.00 82.97 161 LYS A N 1
ATOM 1394 C CA . LYS A 1 161 ? 28.688 55.268 42.144 1.00 81.78 161 LYS A CA 1
ATOM 1395 C C . LYS A 1 161 ? 28.178 54.207 43.129 1.00 73.90 161 LYS A C 1
ATOM 1396 O O . LYS A 1 161 ? 27.771 54.525 44.249 1.00 74.50 161 LYS A O 1
ATOM 1402 N N . ALA A 1 162 ? 28.200 52.949 42.698 1.00 66.09 162 ALA A N 1
ATOM 1403 C CA . ALA A 1 162 ? 27.738 51.851 43.529 1.00 59.78 162 ALA A CA 1
ATOM 1404 C C . ALA A 1 162 ? 28.706 51.635 44.683 1.00 58.32 162 ALA A C 1
ATOM 1405 O O . ALA A 1 162 ? 29.913 51.694 44.498 1.00 59.01 162 ALA A O 1
ATOM 1407 N N . ILE A 1 163 ? 28.165 51.384 45.867 1.00 55.75 163 ILE A N 1
ATOM 1408 C CA . ILE A 1 163 ? 28.983 51.155 47.050 1.00 57.10 163 ILE A CA 1
ATOM 1409 C C . ILE A 1 163 ? 29.158 49.664 47.239 1.00 54.73 163 ILE A C 1
ATOM 1410 O O . ILE A 1 163 ? 28.180 48.936 47.366 1.00 52.85 163 ILE A O 1
ATOM 1415 N N . LEU A 1 164 ? 30.405 49.213 47.253 1.00 55.23 164 LEU A N 1
ATOM 1416 C CA . LEU A 1 164 ? 30.691 47.805 47.433 1.00 54.12 164 LEU A CA 1
ATOM 1417 C C . LEU A 1 164 ? 30.692 47.492 48.932 1.00 54.18 164 LEU A C 1
ATOM 1418 O O . LEU A 1 164 ? 31.335 48.199 49.717 1.00 55.73 164 LEU A O 1
ATOM 1423 N N . ILE A 1 165 ? 29.964 46.444 49.320 1.00 50.96 165 ILE A N 1
ATOM 1424 C CA . ILE A 1 165 ? 29.878 46.010 50.721 1.00 52.50 165 ILE A CA 1
ATOM 1425 C C . ILE A 1 165 ? 29.976 44.484 50.835 1.00 51.14 165 ILE A C 1
ATOM 1426 O O . ILE A 1 165 ? 29.751 43.775 49.861 1.00 47.94 165 ILE A O 1
ATOM 1431 N N . ASP A 1 166 ? 30.344 43.976 52.010 1.00 52.24 166 ASP A N 1
ATOM 1432 C CA . ASP A 1 166 ? 30.368 42.523 52.206 1.00 52.32 166 ASP A CA 1
ATOM 1433 C C . ASP A 1 166 ? 29.091 42.139 52.951 1.00 53.41 166 ASP A C 1
ATOM 1434 O O . ASP A 1 166 ? 28.303 43.018 53.313 1.00 51.25 166 ASP A O 1
ATOM 1439 N N . TYR A 1 167 ? 28.870 40.842 53.159 1.00 56.30 167 TYR A N 1
ATOM 1440 C CA . TYR A 1 167 ? 27.634 40.389 53.805 1.00 58.69 167 TYR A CA 1
ATOM 1441 C C . TYR A 1 167 ? 27.531 40.803 55.276 1.00 61.22 167 TYR A C 1
ATOM 1442 O O . TYR A 1 167 ? 26.436 40.844 55.830 1.00 61.29 167 TYR A O 1
ATOM 1451 N N . GLU A 1 168 ? 28.662 41.135 55.895 1.00 64.15 168 GLU A N 1
ATOM 1452 C CA . GLU A 1 168 ? 28.653 41.627 57.265 1.00 67.00 168 GLU A CA 1
ATOM 1453 C C . GLU A 1 168 ? 28.050 43.032 57.308 1.00 65.22 168 GLU A C 1
ATOM 1454 O O . GLU A 1 168 ? 27.195 43.319 58.147 1.00 66.84 168 GLU A O 1
ATOM 1460 N N . GLU A 1 169 ? 28.510 43.901 56.407 1.00 61.44 169 GLU A N 1
ATOM 1461 C CA . GLU A 1 169 ? 28.019 45.282 56.337 1.00 62.48 169 GLU A CA 1
ATOM 1462 C C . GLU A 1 169 ? 26.546 45.308 55.950 1.00 59.52 169 GLU A C 1
ATOM 1463 O O . GLU A 1 169 ? 25.799 46.212 56.338 1.00 58.31 169 GLU A O 1
ATOM 1469 N N . LEU A 1 170 ? 26.142 44.318 55.160 1.00 56.67 170 LEU A N 1
ATOM 1470 C CA . LEU A 1 170 ? 24.769 44.213 54.699 1.00 55.23 170 LEU A CA 1
ATOM 1471 C C . LEU A 1 170 ? 23.789 44.020 55.846 1.00 56.45 170 LEU A C 1
ATOM 1472 O O . LEU A 1 170 ? 22.623 44.386 55.725 1.00 55.42 170 LEU A O 1
ATOM 1477 N N . LYS A 1 171 ? 24.272 43.461 56.958 1.00 59.64 171 LYS A N 1
ATOM 1478 C CA . LYS A 1 171 ? 23.434 43.216 58.135 1.00 63.34 171 LYS A CA 1
ATOM 1479 C C . LYS A 1 171 ? 22.822 44.490 58.707 1.00 65.75 171 LYS A C 1
ATOM 1480 O O . LYS A 1 171 ? 21.779 44.434 59.357 1.00 69.49 171 LYS A O 1
ATOM 1486 N N . HIS A 1 172 ? 23.460 45.631 58.458 1.00 65.86 172 HIS A N 1
ATOM 1487 C CA . HIS A 1 172 ? 22.990 46.901 59.005 1.00 70.01 172 HIS A CA 1
ATOM 1488 C C . HIS A 1 172 ? 22.319 47.812 57.975 1.00 66.27 172 HIS A C 1
ATOM 1489 O O . HIS A 1 172 ? 21.932 48.932 58.301 1.00 67.47 172 HIS A O 1
ATOM 1496 N N . ILE A 1 173 ? 22.164 47.333 56.742 1.00 62.44 173 ILE A N 1
ATOM 1497 C CA . ILE A 1 173 ? 21.571 48.148 55.686 1.00 61.87 173 ILE A CA 1
ATOM 1498 C C . ILE A 1 173 ? 20.054 48.000 55.576 1.00 61.24 173 ILE A C 1
ATOM 1499 O O . ILE A 1 173 ? 19.526 46.884 55.474 1.00 63.50 173 ILE A O 1
ATOM 1504 N N . LYS A 1 174 ? 19.371 49.140 55.574 1.00 62.07 174 LYS A N 1
ATOM 1505 C CA . LYS A 1 174 ? 17.928 49.200 55.404 1.00 65.00 174 LYS A CA 1
ATOM 1506 C C . LYS A 1 174 ? 17.723 49.808 54.027 1.00 62.70 174 LYS A C 1
ATOM 1507 O O . LYS A 1 174 ? 18.359 50.805 53.693 1.00 67.71 174 LYS A O 1
ATOM 1513 N N . GLY A 1 175 ? 16.845 49.218 53.227 1.00 58.48 175 GLY A N 1
ATOM 1514 C CA . GLY A 1 175 ? 16.604 49.723 51.878 1.00 56.66 175 GLY A CA 1
ATOM 1515 C C . GLY A 1 175 ? 15.231 49.380 51.349 1.00 53.71 175 GLY A C 1
ATOM 1516 O O . GLY A 1 175 ? 14.449 48.706 52.015 1.00 57.09 175 GLY A O 1
ATOM 1517 N N . ASP A 1 176 ? 14.939 49.852 50.142 1.00 49.51 176 ASP A N 1
ATOM 1518 C CA . ASP A 1 176 ? 13.658 49.589 49.511 1.00 48.02 176 ASP A CA 1
ATOM 1519 C C . ASP A 1 176 ? 13.670 48.291 48.736 1.00 44.28 176 ASP A C 1
ATOM 1520 O O . ASP A 1 176 ? 12.749 47.489 48.858 1.00 43.81 176 ASP A O 1
ATOM 1525 N N . ILE A 1 177 ? 14.728 48.089 47.949 1.00 41.46 177 ILE A N 1
ATOM 1526 C CA . ILE A 1 177 ? 14.838 46.924 47.068 1.00 40.59 177 ILE A CA 1
ATOM 1527 C C . ILE A 1 177 ? 16.088 46.085 47.303 1.00 38.90 177 ILE A C 1
ATOM 1528 O O . ILE A 1 177 ? 17.181 46.616 47.488 1.00 39.53 177 ILE A O 1
ATOM 1533 N N . ILE A 1 178 ? 15.907 44.764 47.309 1.00 39.18 178 ILE A N 1
ATOM 1534 C CA . ILE A 1 178 ? 17.037 43.827 47.342 1.00 36.95 178 ILE A CA 1
ATOM 1535 C C . ILE A 1 178 ? 16.844 42.897 46.143 1.00 34.78 178 ILE A C 1
ATOM 1536 O O . ILE A 1 178 ? 15.782 42.296 45.966 1.00 34.67 178 ILE A O 1
ATOM 1541 N N . LEU A 1 179 ? 17.872 42.830 45.304 1.00 31.73 179 LEU A N 1
ATOM 1542 C CA . LEU A 1 179 ? 17.809 42.068 44.058 1.00 30.92 179 LEU A CA 1
ATOM 1543 C C . LEU A 1 179 ? 18.875 40.997 44.061 1.00 32.16 179 LEU A C 1
ATOM 1544 O O . LEU A 1 179 ? 20.063 41.281 44.296 1.00 32.10 179 LEU A O 1
ATOM 1549 N N . ASN A 1 180 ? 18.461 39.755 43.818 1.00 30.64 180 ASN A N 1
ATOM 1550 C CA . ASN A 1 180 ? 19.407 38.647 43.773 1.00 30.35 180 ASN A CA 1
ATOM 1551 C C . ASN A 1 180 ? 19.957 38.422 42.370 1.00 30.43 180 ASN A C 1
ATOM 1552 O O . ASN A 1 180 ? 19.213 38.014 41.446 1.00 31.69 180 ASN A O 1
ATOM 1557 N N . ALA A 1 181 ? 21.253 38.681 42.219 1.00 30.00 181 ALA A N 1
ATOM 1558 C CA . ALA A 1 181 ? 21.984 38.454 40.965 1.00 31.29 181 ALA A CA 1
ATOM 1559 C C . ALA A 1 181 ? 23.009 37.323 41.129 1.00 33.96 181 ALA A C 1
ATOM 1560 O O . ALA A 1 181 ? 23.917 37.160 40.290 1.00 39.51 181 ALA A O 1
ATOM 1562 N N . THR A 1 182 ? 22.867 36.526 42.180 1.00 35.64 182 THR A N 1
ATOM 1563 C CA . THR A 1 182 ? 23.766 35.404 42.408 1.00 39.37 182 THR A CA 1
ATOM 1564 C C . THR A 1 182 ? 23.094 34.167 41.840 1.00 41.42 182 THR A C 1
ATOM 1565 O O . THR A 1 182 ? 21.892 34.173 41.597 1.00 39.48 182 THR A O 1
ATOM 1569 N N . PRO A 1 183 ? 23.869 33.095 41.621 1.00 45.64 183 PRO A N 1
ATOM 1570 C CA . PRO A 1 183 ? 23.243 31.860 41.160 1.00 48.83 183 PRO A CA 1
ATOM 1571 C C . PRO A 1 183 ? 22.680 31.028 42.325 1.00 47.79 183 PRO A C 1
ATOM 1572 O O . PRO A 1 183 ? 22.261 29.895 42.120 1.00 51.57 183 PRO A O 1
ATOM 1576 N N . VAL A 1 184 ? 22.681 31.585 43.537 1.00 47.25 184 VAL A N 1
ATOM 1577 C CA . VAL A 1 184 ? 22.169 30.870 44.708 1.00 48.91 184 VAL A CA 1
ATOM 1578 C C . VAL A 1 184 ? 20.661 30.789 44.582 1.00 52.34 184 VAL A C 1
ATOM 1579 O O . VAL A 1 184 ? 20.003 31.817 44.417 1.00 54.25 184 VAL A O 1
ATOM 1583 N N . GLY A 1 185 ? 20.114 29.575 44.621 1.00 55.05 185 GLY A N 1
ATOM 1584 C CA . GLY A 1 185 ? 18.667 29.386 44.510 1.00 57.42 185 GLY A CA 1
ATOM 1585 C C . GLY A 1 185 ? 18.202 28.491 43.375 1.00 61.74 185 GLY A C 1
ATOM 1586 O O . GLY A 1 185 ? 17.051 28.058 43.373 1.00 65.93 185 GLY A O 1
ATOM 1587 N N . MET A 1 186 ? 19.070 28.219 42.401 1.00 68.64 186 MET A N 1
ATOM 1588 C CA . MET A 1 186 ? 18.688 27.339 41.283 1.00 76.41 186 MET A CA 1
ATOM 1589 C C . MET A 1 186 ? 19.280 25.927 41.420 1.00 84.22 186 MET A C 1
ATOM 1590 O O . MET A 1 186 ? 20.157 25.691 42.257 1.00 80.66 186 MET A O 1
ATOM 1595 N N . TYR A 1 187 ? 18.770 25.011 40.589 1.00 91.04 187 TYR A N 1
ATOM 1596 C CA . TYR A 1 187 ? 19.112 23.566 40.595 1.00 101.87 187 TYR A CA 1
ATOM 1597 C C . TYR A 1 187 ? 20.134 23.056 41.643 1.00 104.67 187 TYR A C 1
ATOM 1598 O O . TYR A 1 187 ? 19.731 22.383 42.596 1.00 105.69 187 TYR A O 1
ATOM 1607 N N . PRO A 1 188 ? 21.445 23.355 41.473 1.00 103.85 188 PRO A N 1
ATOM 1608 C CA . PRO A 1 188 ? 22.425 22.860 42.452 1.00 101.26 188 PRO A CA 1
ATOM 1609 C C . PRO A 1 188 ? 21.873 22.743 43.880 1.00 96.00 188 PRO A C 1
ATOM 1610 O O . PRO A 1 188 ? 21.869 21.652 44.446 1.00 98.31 188 PRO A O 1
ATOM 1614 N N . ASN A 1 189 ? 21.412 23.860 44.440 1.00 88.73 189 ASN A N 1
ATOM 1615 C CA . ASN A 1 189 ? 20.826 23.898 45.783 1.00 85.01 189 ASN A CA 1
ATOM 1616 C C . ASN A 1 189 ? 19.624 24.835 45.779 1.00 79.65 189 ASN A C 1
ATOM 1617 O O . ASN A 1 189 ? 19.735 26.016 46.116 1.00 75.21 189 ASN A O 1
ATOM 1622 N N . VAL A 1 190 ? 18.476 24.287 45.395 1.00 76.07 190 VAL A N 1
ATOM 1623 C CA . VAL A 1 190 ? 17.236 25.065 45.271 1.00 74.35 190 VAL A CA 1
ATOM 1624 C C . VAL A 1 190 ? 16.535 25.455 46.579 1.00 73.81 190 VAL A C 1
ATOM 1625 O O . VAL A 1 190 ? 15.604 26.257 46.557 1.00 75.70 190 VAL A O 1
ATOM 1629 N N . GLY A 1 191 ? 16.963 24.900 47.709 1.00 72.18 191 GLY A N 1
ATOM 1630 C CA . GLY A 1 191 ? 16.329 25.231 48.988 1.00 70.57 191 GLY A CA 1
ATOM 1631 C C . GLY A 1 191 ? 17.121 26.229 49.812 1.00 67.51 191 GLY A C 1
ATOM 1632 O O . GLY A 1 191 ? 16.916 26.330 51.019 1.00 69.36 191 GLY A O 1
ATOM 1633 N N . ILE A 1 192 ? 18.010 26.981 49.163 1.00 63.22 192 ILE A N 1
ATOM 1634 C CA . ILE A 1 192 ? 18.876 27.930 49.866 1.00 61.60 192 ILE A CA 1
ATOM 1635 C C . ILE A 1 192 ? 18.776 29.357 49.325 1.00 56.94 192 ILE A C 1
ATOM 1636 O O . ILE A 1 192 ? 18.758 29.575 48.114 1.00 53.82 192 ILE A O 1
ATOM 1641 N N . SER A 1 193 ? 18.724 30.316 50.249 1.00 53.93 193 SER A N 1
ATOM 1642 C CA . SER A 1 193 ? 18.660 31.738 49.928 1.00 49.82 193 SER A CA 1
ATOM 1643 C C . SER A 1 193 ? 20.042 32.362 50.121 1.00 48.32 193 SER A C 1
ATOM 1644 O O . SER A 1 193 ? 20.774 31.967 51.039 1.00 49.53 193 SER A O 1
ATOM 1647 N N . PRO A 1 194 ? 20.413 33.341 49.270 1.00 44.74 194 PRO A N 1
ATOM 1648 C CA . PRO A 1 194 ? 21.733 33.990 49.406 1.00 43.75 194 PRO A CA 1
ATOM 1649 C C . PRO A 1 194 ? 21.883 34.833 50.673 1.00 45.16 194 PRO A C 1
ATOM 1650 O O . PRO A 1 194 ? 23.006 35.091 51.109 1.00 48.28 194 PRO A O 1
ATOM 1654 N N . VAL A 1 195 ? 20.758 35.259 51.246 1.00 44.72 195 VAL A N 1
ATOM 1655 C CA . VAL A 1 195 ? 20.748 36.076 52.453 1.00 47.12 195 VAL A CA 1
ATOM 1656 C C . VAL A 1 195 ? 19.743 35.535 53.456 1.00 50.27 195 VAL A C 1
ATOM 1657 O O . VAL A 1 195 ? 18.756 34.892 53.080 1.00 50.54 195 VAL A O 1
ATOM 1661 N N . SER A 1 196 ? 20.001 35.819 54.732 1.00 51.89 196 SER A N 1
ATOM 1662 C CA . SER A 1 196 ? 19.155 35.350 55.810 1.00 54.52 196 SER A CA 1
ATOM 1663 C C . SER A 1 196 ? 17.863 36.141 55.914 1.00 54.30 196 SER A C 1
ATOM 1664 O O . SER A 1 196 ? 17.716 37.230 55.349 1.00 50.50 196 SER A O 1
ATOM 1667 N N . LYS A 1 197 ? 16.935 35.558 56.661 1.00 56.55 197 LYS A N 1
ATOM 1668 C CA . LYS A 1 197 ? 15.639 36.149 56.943 1.00 58.93 197 LYS A CA 1
ATOM 1669 C C . LYS A 1 197 ? 15.815 37.523 57.609 1.00 59.15 197 LYS A C 1
ATOM 1670 O O . LYS A 1 197 ? 15.021 38.436 57.382 1.00 56.47 197 LYS A O 1
ATOM 1676 N N . SER A 1 198 ? 16.874 37.662 58.411 1.00 59.47 198 SER A N 1
ATOM 1677 C CA . SER A 1 198 ? 17.166 38.911 59.122 1.00 62.19 198 SER A CA 1
ATOM 1678 C C . SER A 1 198 ? 17.477 40.072 58.186 1.00 59.67 198 SER A C 1
ATOM 1679 O O . SER A 1 198 ? 17.161 41.224 58.498 1.00 61.35 198 SER A O 1
ATOM 1682 N N . ILE A 1 199 ? 18.115 39.770 57.056 1.00 54.98 199 ILE A N 1
ATOM 1683 C CA . ILE A 1 199 ? 18.459 40.782 56.059 1.00 53.25 199 ILE A CA 1
ATOM 1684 C C . ILE A 1 199 ? 17.224 41.115 55.226 1.00 51.55 199 ILE A C 1
ATOM 1685 O O . ILE A 1 199 ? 16.921 42.284 54.995 1.00 50.44 199 ILE A O 1
ATOM 1690 N N . ILE A 1 200 ? 16.496 40.081 54.816 1.00 51.24 200 ILE A N 1
ATOM 1691 C CA . ILE A 1 200 ? 15.281 40.252 54.013 1.00 51.00 200 ILE A CA 1
ATOM 1692 C C . ILE A 1 200 ? 14.251 41.149 54.706 1.00 51.59 200 ILE A C 1
ATOM 1693 O O . ILE A 1 200 ? 13.576 41.942 54.063 1.00 50.69 200 ILE A O 1
ATOM 1698 N N . GLN A 1 201 ? 14.152 41.045 56.024 1.00 54.00 201 GLN A N 1
ATOM 1699 C CA . GLN A 1 201 ? 13.191 41.854 56.764 1.00 58.80 201 GLN A CA 1
ATOM 1700 C C . GLN A 1 201 ? 13.445 43.359 56.603 1.00 57.24 201 GLN A C 1
ATOM 1701 O O . GLN A 1 201 ? 12.532 44.163 56.766 1.00 58.24 201 GLN A O 1
ATOM 1707 N N . ASN A 1 202 ? 14.681 43.720 56.254 1.00 54.85 202 ASN A N 1
ATOM 1708 C CA . ASN A 1 202 ? 15.076 45.129 56.104 1.00 54.76 202 ASN A CA 1
ATOM 1709 C C . ASN A 1 202 ? 14.750 45.787 54.770 1.00 52.53 202 ASN A C 1
ATOM 1710 O O . ASN A 1 202 ? 15.095 46.953 54.558 1.00 52.27 202 ASN A O 1
ATOM 1715 N N . PHE A 1 203 ? 14.107 45.047 53.867 1.00 50.73 203 PHE A N 1
ATOM 1716 C CA . PHE A 1 203 ? 13.746 45.580 52.554 1.00 49.12 203 PHE A CA 1
ATOM 1717 C C . PHE A 1 203 ? 12.254 45.406 52.300 1.00 51.59 203 PHE A C 1
ATOM 1718 O O . PHE A 1 203 ? 11.622 44.527 52.879 1.00 56.08 203 PHE A O 1
ATOM 1726 N N . ASP A 1 204 ? 11.700 46.250 51.431 1.00 51.00 204 ASP A N 1
ATOM 1727 C CA . ASP A 1 204 ? 10.271 46.216 51.113 1.00 52.17 204 ASP A CA 1
ATOM 1728 C C . ASP A 1 204 ? 9.935 45.369 49.896 1.00 48.17 204 ASP A C 1
ATOM 1729 O O . ASP A 1 204 ? 8.838 44.815 49.804 1.00 48.24 204 ASP A O 1
ATOM 1734 N N . ILE A 1 205 ? 10.883 45.279 48.968 1.00 45.29 205 ILE A N 1
ATOM 1735 C CA . ILE A 1 205 ? 10.678 44.576 47.710 1.00 44.22 205 ILE A CA 1
ATOM 1736 C C . ILE A 1 205 ? 11.858 43.667 47.398 1.00 42.23 205 ILE A C 1
ATOM 1737 O O . ILE A 1 205 ? 13.006 44.090 47.497 1.00 40.01 205 ILE A O 1
ATOM 1742 N N . LEU A 1 206 ? 11.569 42.420 47.037 1.00 40.05 206 LEU A N 1
ATOM 1743 C CA . LEU A 1 206 ? 12.601 41.470 46.623 1.00 38.88 206 LEU A CA 1
ATOM 1744 C C . LEU A 1 206 ? 12.439 41.180 45.149 1.00 35.55 206 LEU A C 1
ATOM 1745 O O . LEU A 1 206 ? 11.318 40.956 44.687 1.00 37.21 206 LEU A O 1
ATOM 1750 N N . ILE A 1 207 ? 13.557 41.167 44.423 1.00 34.48 207 ILE A N 1
ATOM 1751 C CA . ILE A 1 207 ? 13.565 40.822 43.006 1.00 33.21 207 ILE A CA 1
ATOM 1752 C C . ILE A 1 207 ? 14.576 39.712 42.843 1.00 33.83 207 ILE A C 1
ATOM 1753 O O . ILE A 1 207 ? 15.730 39.847 43.250 1.00 32.97 207 ILE A O 1
ATOM 1758 N N . ASP A 1 208 ? 14.134 38.586 42.292 1.00 32.25 208 ASP A N 1
ATOM 1759 C CA . ASP A 1 208 ? 15.021 37.459 42.061 1.00 32.07 208 ASP A CA 1
ATOM 1760 C C . ASP A 1 208 ? 15.084 37.208 40.574 1.00 32.37 208 ASP A C 1
ATOM 1761 O O . ASP A 1 208 ? 14.058 37.004 39.920 1.00 32.88 208 ASP A O 1
ATOM 1766 N N . LEU A 1 209 ? 16.284 37.254 40.018 1.00 32.77 209 LEU A N 1
ATOM 1767 C CA . LEU A 1 209 ? 16.444 37.017 38.590 1.00 32.15 209 LEU A CA 1
ATOM 1768 C C . LEU A 1 209 ? 16.329 35.539 38.246 1.00 33.88 209 LEU A C 1
ATOM 1769 O O . LEU A 1 209 ? 16.098 35.169 37.085 1.00 37.10 209 LEU A O 1
ATOM 1774 N N . ILE A 1 210 ? 16.495 34.690 39.247 1.00 35.09 210 ILE A N 1
ATOM 1775 C CA . ILE A 1 210 ? 16.390 33.264 39.066 1.00 37.94 210 ILE A CA 1
ATOM 1776 C C . ILE A 1 210 ? 14.930 32.896 38.817 1.00 40.68 210 ILE A C 1
ATOM 1777 O O . ILE A 1 210 ? 13.998 33.557 39.309 1.00 37.75 210 ILE A O 1
ATOM 1782 N N . TYR A 1 211 ? 14.730 31.883 37.986 1.00 42.87 211 TYR A N 1
ATOM 1783 C CA . TYR A 1 211 ? 13.407 31.357 37.791 1.00 45.69 211 TYR A CA 1
ATOM 1784 C C . TYR A 1 211 ? 13.428 29.836 37.658 1.00 49.41 211 TYR A C 1
ATOM 1785 O O . TYR A 1 211 ? 14.049 29.274 36.746 1.00 56.86 211 TYR A O 1
ATOM 1794 N N A ASN A 1 212 ? 12.713 29.199 38.574 0.50 52.85 212 ASN A N 1
ATOM 1795 N N B ASN A 1 212 ? 12.774 29.173 38.606 0.50 51.90 212 ASN A N 1
ATOM 1796 C CA A ASN A 1 212 ? 12.522 27.766 38.600 0.50 57.28 212 ASN A CA 1
ATOM 1797 C CA B ASN A 1 212 ? 12.649 27.723 38.620 0.50 55.90 212 ASN A CA 1
ATOM 1798 C C A ASN A 1 212 ? 11.044 27.554 38.896 0.50 59.83 212 ASN A C 1
ATOM 1799 C C B ASN A 1 212 ? 11.168 27.378 38.577 0.50 60.27 212 ASN A C 1
ATOM 1800 O O A ASN A 1 212 ? 10.549 27.998 39.934 0.50 60.87 212 ASN A O 1
ATOM 1801 O O B ASN A 1 212 ? 10.330 28.200 38.945 0.50 60.81 212 ASN A O 1
ATOM 1810 N N A PRO A 1 213 ? 10.323 26.901 37.976 0.50 63.24 213 PRO A N 1
ATOM 1811 N N B PRO A 1 213 ? 10.834 26.163 38.125 0.50 68.27 213 PRO A N 1
ATOM 1812 C CA A PRO A 1 213 ? 8.906 26.686 38.196 0.50 65.59 213 PRO A CA 1
ATOM 1813 C CA B PRO A 1 213 ? 9.431 25.764 38.089 0.50 71.69 213 PRO A CA 1
ATOM 1814 C C A PRO A 1 213 ? 8.522 26.832 39.669 0.50 66.05 213 PRO A C 1
ATOM 1815 C C B PRO A 1 213 ? 8.733 26.064 39.416 0.50 71.88 213 PRO A C 1
ATOM 1816 O O A PRO A 1 213 ? 7.560 27.531 39.994 0.50 65.98 213 PRO A O 1
ATOM 1817 O O B PRO A 1 213 ? 7.520 26.280 39.447 0.50 74.41 213 PRO A O 1
ATOM 1824 N N A GLY A 1 214 ? 9.277 26.182 40.549 0.50 66.45 214 GLY A N 1
ATOM 1825 N N B GLY A 1 214 ? 9.506 26.075 40.499 0.50 69.83 214 GLY A N 1
ATOM 1826 C CA A GLY A 1 214 ? 9.021 26.258 41.981 0.50 66.73 214 GLY A CA 1
ATOM 1827 C CA B GLY A 1 214 ? 8.977 26.360 41.831 0.50 69.01 214 GLY A CA 1
ATOM 1828 C C A GLY A 1 214 ? 9.688 27.476 42.597 0.50 63.54 214 GLY A C 1
ATOM 1829 C C B GLY A 1 214 ? 9.639 27.584 42.441 0.50 65.06 214 GLY A C 1
ATOM 1830 O O A GLY A 1 214 ? 10.900 27.667 42.452 0.50 62.39 214 GLY A O 1
ATOM 1831 O O B GLY A 1 214 ? 10.805 27.874 42.159 0.50 64.53 214 GLY A O 1
ATOM 1832 N N . GLU A 1 215 ? 8.894 28.295 43.285 1.00 61.85 215 GLU A N 1
ATOM 1833 C CA . GLU A 1 215 ? 9.384 29.525 43.938 1.00 58.59 215 GLU A CA 1
ATOM 1834 C C . GLU A 1 215 ? 10.714 29.350 44.679 1.00 54.92 215 GLU A C 1
ATOM 1835 O O . GLU A 1 215 ? 10.938 28.325 45.324 1.00 55.28 215 GLU A O 1
ATOM 1841 N N . THR A 1 216 ? 11.596 30.348 44.586 1.00 43.58 216 THR A N 1
ATOM 1842 C CA . THR A 1 216 ? 12.892 30.267 45.273 1.00 44.08 216 THR A CA 1
ATOM 1843 C C . THR A 1 216 ? 12.715 30.513 46.763 1.00 46.36 216 THR A C 1
ATOM 1844 O O . THR A 1 216 ? 11.731 31.113 47.188 1.00 44.77 216 THR A O 1
ATOM 1848 N N . GLU A 1 217 ? 13.681 30.051 47.549 1.00 46.55 217 GLU A N 1
ATOM 1849 C CA . GLU A 1 217 ? 13.636 30.211 48.993 1.00 48.60 217 GLU A CA 1
ATOM 1850 C C . GLU A 1 217 ? 13.705 31.696 49.346 1.00 47.19 217 GLU A C 1
ATOM 1851 O O . GLU A 1 217 ? 13.067 32.142 50.286 1.00 46.48 217 GLU A O 1
ATOM 1857 N N . PHE A 1 218 ? 14.489 32.446 48.576 1.00 43.94 218 PHE A N 1
ATOM 1858 C CA . PHE A 1 218 ? 14.632 33.895 48.744 1.00 42.24 218 PHE A CA 1
ATOM 1859 C C . PHE A 1 218 ? 13.261 34.568 48.695 1.00 41.04 218 PHE A C 1
ATOM 1860 O O . PHE A 1 218 ? 12.902 35.328 49.600 1.00 40.46 218 PHE A O 1
ATOM 1868 N N . LEU A 1 219 ? 12.481 34.273 47.652 1.00 37.47 219 LEU A N 1
ATOM 1869 C CA . LEU A 1 219 ? 11.158 34.886 47.525 1.00 38.04 219 LEU A CA 1
ATOM 1870 C C . LEU A 1 219 ? 10.149 34.278 48.489 1.00 42.00 219 LEU A C 1
ATOM 1871 O O . LEU A 1 219 ? 9.247 34.977 48.952 1.00 42.13 219 LEU A O 1
ATOM 1876 N N . ARG A 1 220 ? 10.307 32.993 48.807 1.00 42.71 220 ARG A N 1
ATOM 1877 C CA . ARG A 1 220 ? 9.382 32.351 49.747 1.00 45.10 220 ARG A CA 1
ATOM 1878 C C . ARG A 1 220 ? 9.473 33.066 51.100 1.00 47.82 220 ARG A C 1
ATOM 1879 O O . ARG A 1 220 ? 8.458 33.323 51.753 1.00 49.63 220 ARG A O 1
ATOM 1887 N N . ILE A 1 221 ? 10.696 33.392 51.509 1.00 46.99 221 ILE A N 1
ATOM 1888 C CA . ILE A 1 221 ? 10.919 34.093 52.775 1.00 48.68 221 ILE A CA 1
ATOM 1889 C C . ILE A 1 221 ? 10.334 35.501 52.711 1.00 49.49 221 ILE A C 1
ATOM 1890 O O . ILE A 1 221 ? 9.741 35.966 53.666 1.00 52.62 221 ILE A O 1
ATOM 1895 N N . GLY A 1 222 ? 10.508 36.175 51.579 1.00 47.57 222 GLY A N 1
ATOM 1896 C CA . GLY A 1 222 ? 9.967 37.517 51.398 1.00 47.86 222 GLY A CA 1
ATOM 1897 C C . GLY A 1 222 ? 8.453 37.514 51.494 1.00 50.01 222 GLY A C 1
ATOM 1898 O O . GLY A 1 222 ? 7.860 38.378 52.149 1.00 50.15 222 GLY A O 1
ATOM 1899 N N . ASN A 1 223 ? 7.827 36.528 50.860 1.00 48.03 223 ASN A N 1
ATOM 1900 C CA . ASN A 1 223 ? 6.375 36.412 50.874 1.00 50.98 223 ASN A CA 1
ATOM 1901 C C . ASN A 1 223 ? 5.830 36.063 52.233 1.00 53.45 223 ASN A C 1
ATOM 1902 O O . ASN A 1 223 ? 4.727 36.480 52.573 1.00 55.83 223 ASN A O 1
ATOM 1907 N N . SER A 1 224 ? 6.602 35.312 53.015 1.00 55.34 224 SER A N 1
ATOM 1908 C CA . SER A 1 224 ? 6.155 34.923 54.350 1.00 56.71 224 SER A CA 1
ATOM 1909 C C . SER A 1 224 ? 6.030 36.167 55.233 1.00 59.98 224 SER A C 1
ATOM 1910 O O . SER A 1 224 ? 5.254 36.183 56.182 1.00 63.45 224 SER A O 1
ATOM 1913 N N . MET A 1 225 ? 6.795 37.203 54.889 1.00 60.83 225 MET A N 1
ATOM 1914 C CA . MET A 1 225 ? 6.804 38.475 55.622 1.00 63.70 225 MET A CA 1
ATOM 1915 C C . MET A 1 225 ? 5.908 39.563 55.015 1.00 62.87 225 MET A C 1
ATOM 1916 O O . MET A 1 225 ? 5.903 40.699 55.497 1.00 66.54 225 MET A O 1
ATOM 1921 N N . GLY A 1 226 ? 5.157 39.224 53.973 1.00 60.44 226 GLY A N 1
ATOM 1922 C CA . GLY A 1 226 ? 4.289 40.196 53.312 1.00 60.45 226 GLY A CA 1
ATOM 1923 C C . GLY A 1 226 ? 5.024 41.187 52.418 1.00 58.72 226 GLY A C 1
ATOM 1924 O O . GLY A 1 226 ? 4.464 42.225 52.057 1.00 60.27 226 GLY A O 1
ATOM 1925 N N . LYS A 1 227 ? 6.273 40.880 52.058 1.00 54.84 227 LYS A N 1
ATOM 1926 C CA . LYS A 1 227 ? 7.050 41.766 51.191 1.00 52.70 227 LYS A CA 1
ATOM 1927 C C . LYS A 1 227 ? 6.579 41.581 49.773 1.00 50.45 227 LYS A C 1
ATOM 1928 O O . LYS A 1 227 ? 6.017 40.543 49.432 1.00 50.29 227 LYS A O 1
ATOM 1934 N N . LYS A 1 228 ? 6.814 42.587 48.940 1.00 49.97 228 LYS A N 1
ATOM 1935 C CA . LYS A 1 228 ? 6.479 42.485 47.531 1.00 47.49 228 LYS A CA 1
ATOM 1936 C C . LYS A 1 228 ? 7.588 41.663 46.893 1.00 44.40 228 LYS A C 1
ATOM 1937 O O . LYS A 1 228 ? 8.765 41.884 47.164 1.00 44.12 228 LYS A O 1
ATOM 1943 N N . THR A 1 229 ? 7.205 40.692 46.080 1.00 42.26 229 THR A N 1
ATOM 1944 C CA . THR A 1 229 ? 8.172 39.829 45.413 1.00 40.43 229 THR A CA 1
ATOM 1945 C C . THR A 1 229 ? 7.958 39.805 43.917 1.00 39.80 229 THR A C 1
ATOM 1946 O O . THR A 1 229 ? 6.845 39.943 43.425 1.00 40.73 229 THR A O 1
ATOM 1950 N N . CYS A 1 230 ? 9.047 39.604 43.194 1.00 37.19 230 CYS A N 1
ATOM 1951 C CA . CYS A 1 230 ? 8.993 39.518 41.755 1.00 37.21 230 CYS A CA 1
ATOM 1952 C C . CYS A 1 230 ? 10.037 38.508 41.333 1.00 36.08 230 CYS A C 1
ATOM 1953 O O . CYS A 1 230 ? 11.213 38.669 41.674 1.00 34.66 230 CYS A O 1
ATOM 1956 N N . ASP A 1 231 ? 9.615 37.462 40.616 1.00 34.15 231 ASP A N 1
ATOM 1957 C CA . ASP A 1 231 ? 10.546 36.435 40.127 1.00 33.09 231 ASP A CA 1
ATOM 1958 C C . ASP A 1 231 ? 11.087 36.811 38.750 1.00 31.50 231 ASP A C 1
ATOM 1959 O O . ASP A 1 231 ? 10.735 37.846 38.199 1.00 32.11 231 ASP A O 1
ATOM 1964 N N . GLY A 1 232 ? 11.953 35.974 38.211 1.00 29.24 232 GLY A N 1
ATOM 1965 C CA . GLY A 1 232 ? 12.624 36.298 36.961 1.00 27.47 232 GLY A CA 1
ATOM 1966 C C . GLY A 1 232 ? 11.927 35.919 35.680 1.00 26.90 232 GLY A C 1
ATOM 1967 O O . GLY A 1 232 ? 12.477 36.145 34.614 1.00 25.78 232 GLY A O 1
ATOM 1968 N N . LEU A 1 233 ? 10.717 35.373 35.764 1.00 26.64 233 LEU A N 1
ATOM 1969 C CA . LEU A 1 233 ? 10.062 34.874 34.535 1.00 25.59 233 LEU A CA 1
ATOM 1970 C C . LEU A 1 233 ? 9.771 35.912 33.463 1.00 24.41 233 LEU A C 1
ATOM 1971 O O . LEU A 1 233 ? 10.054 35.671 32.277 1.00 23.66 233 LEU A O 1
ATOM 1976 N N . TYR A 1 234 ? 9.233 37.056 33.831 1.00 25.80 234 TYR A N 1
ATOM 1977 C CA . TYR A 1 234 ? 8.903 38.062 32.849 1.00 25.33 234 TYR A CA 1
ATOM 1978 C C . TYR A 1 234 ? 10.157 38.505 32.100 1.00 24.75 234 TYR A C 1
ATOM 1979 O O . TYR A 1 234 ? 10.135 38.670 30.887 1.00 24.83 234 TYR A O 1
ATOM 1988 N N . MET A 1 235 ? 11.253 38.688 32.840 1.00 25.26 235 MET A N 1
ATOM 1989 C CA . MET A 1 235 ? 12.506 39.092 32.235 1.00 25.34 235 MET A CA 1
ATOM 1990 C C . MET A 1 235 ? 13.011 38.017 31.281 1.00 23.01 235 MET A C 1
ATOM 1991 O O . MET A 1 235 ? 13.484 38.316 30.172 1.00 23.71 235 MET A O 1
ATOM 1996 N N A LEU A 1 236 ? 12.874 36.760 31.680 0.60 23.74 236 LEU A N 1
ATOM 1997 N N B LEU A 1 236 ? 12.918 36.744 31.682 0.40 21.97 236 LEU A N 1
ATOM 1998 C CA A LEU A 1 236 ? 13.310 35.642 30.864 0.60 23.98 236 LEU A CA 1
ATOM 1999 C CA B LEU A 1 236 ? 13.351 35.665 30.797 0.40 20.85 236 LEU A CA 1
ATOM 2000 C C A LEU A 1 236 ? 12.527 35.532 29.526 0.60 21.54 236 LEU A C 1
ATOM 2001 C C B LEU A 1 236 ? 12.564 35.710 29.480 0.40 19.76 236 LEU A C 1
ATOM 2002 O O A LEU A 1 236 ? 13.066 35.150 28.486 0.60 20.96 236 LEU A O 1
ATOM 2003 O O B LEU A 1 236 ? 13.150 35.658 28.398 0.40 18.68 236 LEU A O 1
ATOM 2012 N N . VAL A 1 237 ? 11.242 35.845 29.559 1.00 19.35 237 VAL A N 1
ATOM 2013 C CA . VAL A 1 237 ? 10.457 35.845 28.342 1.00 19.06 237 VAL A CA 1
ATOM 2014 C C . VAL A 1 237 ? 10.837 37.054 27.473 1.00 20.41 237 VAL A C 1
ATOM 2015 O O . VAL A 1 237 ? 10.975 36.950 26.243 1.00 19.01 237 VAL A O 1
ATOM 2019 N N . GLY A 1 238 ? 10.941 38.215 28.106 1.00 20.85 238 GLY A N 1
ATOM 2020 C CA . GLY A 1 238 ? 11.302 39.429 27.381 1.00 23.41 238 GLY A CA 1
ATOM 2021 C C . GLY A 1 238 ? 12.630 39.328 26.681 1.00 22.75 238 GLY A C 1
ATOM 2022 O O . GLY A 1 238 ? 12.777 39.752 25.533 1.00 22.94 238 GLY A O 1
ATOM 2023 N N A GLN A 1 239 ? 13.611 38.752 27.356 0.50 22.63 239 GLN A N 1
ATOM 2024 N N B GLN A 1 239 ? 13.620 38.766 27.374 0.50 22.57 239 GLN A N 1
ATOM 2025 C CA A GLN A 1 239 ? 14.918 38.579 26.744 0.50 22.90 239 GLN A CA 1
ATOM 2026 C CA B GLN A 1 239 ? 14.956 38.630 26.792 0.50 23.00 239 GLN A CA 1
ATOM 2027 C C A GLN A 1 239 ? 14.867 37.634 25.572 0.50 21.98 239 GLN A C 1
ATOM 2028 C C B GLN A 1 239 ? 14.950 37.590 25.634 0.50 22.18 239 GLN A C 1
ATOM 2029 O O A GLN A 1 239 ? 15.519 37.851 24.541 0.50 20.99 239 GLN A O 1
ATOM 2030 O O B GLN A 1 239 ? 15.684 37.736 24.650 0.50 21.97 239 GLN A O 1
ATOM 2041 N N . ALA A 1 240 ? 14.096 36.570 25.711 1.00 20.60 240 ALA A N 1
ATOM 2042 C CA . ALA A 1 240 ? 13.933 35.631 24.643 1.00 20.94 240 ALA A CA 1
ATOM 2043 C C . ALA A 1 240 ? 13.371 36.321 23.377 1.00 20.12 240 ALA A C 1
ATOM 2044 O O . ALA A 1 240 ? 13.833 36.092 22.272 1.00 19.67 240 ALA A O 1
ATOM 2046 N N A ILE A 1 241 ? 12.366 37.171 23.536 0.50 19.13 241 ILE A N 1
ATOM 2047 N N B ILE A 1 241 ? 12.360 37.173 23.580 0.50 20.18 241 ILE A N 1
ATOM 2048 C CA A ILE A 1 241 ? 11.784 37.830 22.365 0.50 18.68 241 ILE A CA 1
ATOM 2049 C CA B ILE A 1 241 ? 11.732 37.928 22.487 0.50 20.61 241 ILE A CA 1
ATOM 2050 C C A ILE A 1 241 ? 12.733 38.874 21.761 0.50 17.84 241 ILE A C 1
ATOM 2051 C C B ILE A 1 241 ? 12.752 38.830 21.785 0.50 18.95 241 ILE A C 1
ATOM 2052 O O A ILE A 1 241 ? 12.817 39.025 20.526 0.50 17.88 241 ILE A O 1
ATOM 2053 O O B ILE A 1 241 ? 12.899 38.777 20.548 0.50 19.38 241 ILE A O 1
ATOM 2062 N N A LYS A 1 242 ? 13.489 39.571 22.602 0.50 17.41 242 LYS A N 1
ATOM 2063 N N B LYS A 1 242 ? 13.464 39.650 22.562 0.50 17.81 242 LYS A N 1
ATOM 2064 C CA A LYS A 1 242 ? 14.457 40.528 22.101 0.50 18.66 242 LYS A CA 1
ATOM 2065 C CA B LYS A 1 242 ? 14.492 40.529 22.015 0.50 18.53 242 LYS A CA 1
ATOM 2066 C C A LYS A 1 242 ? 15.580 39.783 21.357 0.50 18.18 242 LYS A C 1
ATOM 2067 C C B LYS A 1 242 ? 15.560 39.729 21.280 0.50 18.02 242 LYS A C 1
ATOM 2068 O O A LYS A 1 242 ? 16.073 40.262 20.343 0.50 17.82 242 LYS A O 1
ATOM 2069 O O B LYS A 1 242 ? 16.014 40.116 20.198 0.50 17.21 242 LYS A O 1
ATOM 2080 N N . SER A 1 243 ? 15.976 38.604 21.861 1.00 17.33 243 SER A N 1
ATOM 2081 C CA . SER A 1 243 ? 16.974 37.763 21.175 1.00 16.58 243 SER A CA 1
ATOM 2082 C C . SER A 1 243 ? 16.451 37.344 19.798 1.00 17.16 243 SER A C 1
ATOM 2083 O O . SER A 1 243 ? 17.167 37.406 18.806 1.00 16.75 243 SER A O 1
ATOM 2086 N N . GLN A 1 244 ? 15.171 36.950 19.751 1.00 17.16 244 GLN A N 1
ATOM 2087 C CA . GLN A 1 244 ? 14.564 36.559 18.483 1.00 18.03 244 GLN A CA 1
ATOM 2088 C C . GLN A 1 244 ? 14.485 37.734 17.488 1.00 17.67 244 GLN A C 1
ATOM 2089 O O . GLN A 1 244 ? 14.683 37.550 16.287 1.00 18.50 244 GLN A O 1
ATOM 2095 N N . GLU A 1 245 ? 14.226 38.938 17.969 1.00 17.23 245 GLU A N 1
ATOM 2096 C CA . GLU A 1 245 ? 14.229 40.087 17.060 1.00 18.72 245 GLU A CA 1
ATOM 2097 C C . GLU A 1 245 ? 15.588 40.256 16.431 1.00 18.91 245 GLU A C 1
ATOM 2098 O O . GLU A 1 245 ? 15.710 40.576 15.261 1.00 19.80 245 GLU A O 1
ATOM 2104 N N . ILE A 1 246 ? 16.632 40.138 17.240 1.00 17.08 246 ILE A N 1
ATOM 2105 C CA . ILE A 1 246 ? 17.999 40.232 16.736 1.00 18.27 246 ILE A CA 1
ATOM 2106 C C . ILE A 1 246 ? 18.327 39.117 15.741 1.00 17.96 246 ILE A C 1
ATOM 2107 O O . ILE A 1 246 ? 18.829 39.362 14.636 1.00 20.11 246 ILE A O 1
ATOM 2112 N N . TRP A 1 247 ? 17.959 37.899 16.099 1.00 17.66 247 TRP A N 1
ATOM 2113 C CA . TRP A 1 247 ? 18.313 36.761 15.249 1.00 18.44 247 TRP A CA 1
ATOM 2114 C C . TRP A 1 247 ? 17.530 36.744 13.939 1.00 19.82 247 TRP A C 1
ATOM 2115 O O . TRP A 1 247 ? 18.090 36.409 12.882 1.00 21.78 247 TRP A O 1
ATOM 2126 N N A GLN A 1 248 ? 16.241 37.084 14.034 0.60 19.69 248 GLN A N 1
ATOM 2127 N N B GLN A 1 248 ? 16.253 37.105 13.983 0.40 19.33 248 GLN A N 1
ATOM 2128 C CA A GLN A 1 248 ? 15.324 37.115 12.855 0.60 20.74 248 GLN A CA 1
ATOM 2129 C CA B GLN A 1 248 ? 15.436 37.131 12.743 0.40 19.65 248 GLN A CA 1
ATOM 2130 C C A GLN A 1 248 ? 15.393 38.470 12.097 0.60 20.95 248 GLN A C 1
ATOM 2131 C C B GLN A 1 248 ? 15.615 38.438 11.973 0.40 20.55 248 GLN A C 1
ATOM 2132 O O A GLN A 1 248 ? 14.829 38.602 10.979 0.60 22.14 248 GLN A O 1
ATOM 2133 O O B GLN A 1 248 ? 15.339 38.526 10.761 0.40 20.96 248 GLN A O 1
ATOM 2144 N N . ASP A 1 249 ? 16.095 39.452 12.669 1.00 20.61 249 ASP A N 1
ATOM 2145 C CA . ASP A 1 249 ? 16.216 40.823 12.120 1.00 22.75 249 ASP A CA 1
ATOM 2146 C C . ASP A 1 249 ? 14.843 41.307 11.701 1.00 23.20 249 ASP A C 1
ATOM 2147 O O . ASP A 1 249 ? 14.639 41.749 10.551 1.00 24.33 249 ASP A O 1
ATOM 2152 N N . THR A 1 250 ? 13.920 41.246 12.655 1.00 22.49 250 THR A N 1
ATOM 2153 C CA . THR A 1 250 ? 12.568 41.689 12.398 1.00 24.32 250 THR A CA 1
ATOM 2154 C C . THR A 1 250 ? 11.885 42.034 13.714 1.00 22.55 250 THR A C 1
ATOM 2155 O O . THR A 1 250 ? 12.217 41.479 14.745 1.00 24.84 250 THR A O 1
ATOM 2159 N N . LYS A 1 251 ? 10.955 42.988 13.656 1.00 22.26 251 LYS A N 1
ATOM 2160 C CA . LYS A 1 251 ? 10.174 43.386 14.816 1.00 21.80 251 LYS A CA 1
ATOM 2161 C C . LYS A 1 251 ? 9.200 42.251 15.191 1.00 23.19 251 LYS A C 1
ATOM 2162 O O . LYS A 1 251 ? 8.554 41.642 14.306 1.00 24.72 251 LYS A O 1
ATOM 2168 N N . ILE A 1 252 ? 9.098 41.973 16.475 1.00 21.57 252 ILE A N 1
ATOM 2169 C CA . ILE A 1 252 ? 8.170 40.965 16.982 1.00 22.16 252 ILE A CA 1
ATOM 2170 C C . ILE A 1 252 ? 7.151 41.706 17.838 1.00 23.68 252 ILE A C 1
ATOM 2171 O O . ILE A 1 252 ? 7.510 42.491 18.722 1.00 26.81 252 ILE A O 1
ATOM 2176 N N . ASP A 1 253 ? 5.872 41.460 17.548 1.00 26.83 253 ASP A N 1
ATOM 2177 C CA . ASP A 1 253 ? 4.759 42.097 18.266 1.00 30.86 253 ASP A CA 1
ATOM 2178 C C . ASP A 1 253 ? 4.870 41.839 19.762 1.00 31.71 253 ASP A C 1
ATOM 2179 O O . ASP A 1 253 ? 5.068 40.706 20.186 1.00 26.13 253 ASP A O 1
ATOM 2184 N N . ASN A 1 254 ? 4.736 42.899 20.557 1.00 35.66 254 ASN A N 1
ATOM 2185 C CA . ASN A 1 254 ? 4.881 42.802 22.015 1.00 39.12 254 ASN A CA 1
ATOM 2186 C C . ASN A 1 254 ? 3.807 41.945 22.684 1.00 35.15 254 ASN A C 1
ATOM 2187 O O . ASN A 1 254 ? 3.950 41.526 23.828 1.00 39.36 254 ASN A O 1
ATOM 2192 N N . SER A 1 255 ? 2.733 41.675 21.968 1.00 31.85 255 SER A N 1
ATOM 2193 C CA . SER A 1 255 ? 1.677 40.829 22.504 1.00 35.30 255 SER A CA 1
ATOM 2194 C C . SER A 1 255 ? 2.198 39.426 22.786 1.00 32.96 255 SER A C 1
ATOM 2195 O O . SER A 1 255 ? 1.686 38.746 23.673 1.00 31.37 255 SER A O 1
ATOM 2198 N N . ILE A 1 256 ? 3.235 38.997 22.062 1.00 26.01 256 ILE A N 1
ATOM 2199 C CA . ILE A 1 256 ? 3.757 37.641 22.257 1.00 26.22 256 ILE A CA 1
ATOM 2200 C C . ILE A 1 256 ? 4.370 37.469 23.639 1.00 25.45 256 ILE A C 1
ATOM 2201 O O . ILE A 1 256 ? 4.275 36.394 24.235 1.00 22.63 256 ILE A O 1
ATOM 2206 N N . LEU A 1 257 ? 5.002 38.521 24.169 1.00 23.91 257 LEU A N 1
ATOM 2207 C CA . LEU A 1 257 ? 5.529 38.462 25.523 1.00 26.01 257 LEU A CA 1
ATOM 2208 C C . LEU A 1 257 ? 4.416 38.112 26.541 1.00 25.17 257 LEU A C 1
ATOM 2209 O O . LEU A 1 257 ? 4.582 37.210 27.376 1.00 24.52 257 LEU A O 1
ATOM 2214 N N A ASP A 1 258 ? 3.297 38.819 26.498 0.50 27.95 258 ASP A N 1
ATOM 2215 N N B ASP A 1 258 ? 3.305 38.836 26.413 0.50 27.30 258 ASP A N 1
ATOM 2216 C CA A ASP A 1 258 ? 2.226 38.543 27.451 0.50 30.23 258 ASP A CA 1
ATOM 2217 C CA B ASP A 1 258 ? 2.112 38.685 27.236 0.50 29.15 258 ASP A CA 1
ATOM 2218 C C A ASP A 1 258 ? 1.589 37.179 27.213 0.50 25.83 258 ASP A C 1
ATOM 2219 C C B ASP A 1 258 ? 1.588 37.257 27.176 0.50 25.51 258 ASP A C 1
ATOM 2220 O O A ASP A 1 258 ? 1.205 36.507 28.172 0.50 26.13 258 ASP A O 1
ATOM 2221 O O B ASP A 1 258 ? 1.307 36.631 28.198 0.50 26.15 258 ASP A O 1
ATOM 2230 N N . VAL A 1 259 ? 1.459 36.765 25.953 1.00 23.54 259 VAL A N 1
ATOM 2231 C CA . VAL A 1 259 ? 0.959 35.443 25.694 1.00 21.96 259 VAL A CA 1
ATOM 2232 C C . VAL A 1 259 ? 1.815 34.374 26.366 1.00 21.37 259 VAL A C 1
ATOM 2233 O O . VAL A 1 259 ? 1.313 33.552 27.115 1.00 21.80 259 VAL A O 1
ATOM 2237 N N . ILE A 1 260 ? 3.116 34.408 26.123 1.00 20.01 260 ILE A N 1
ATOM 2238 C CA . ILE A 1 260 ? 3.993 33.356 26.628 1.00 20.60 260 ILE A CA 1
ATOM 2239 C C . ILE A 1 260 ? 4.154 33.431 28.147 1.00 21.40 260 ILE A C 1
ATOM 2240 O O . ILE A 1 260 ? 4.091 32.418 28.831 1.00 22.36 260 ILE A O 1
ATOM 2245 N N . TYR A 1 261 ? 4.326 34.630 28.665 1.00 22.09 261 TYR A N 1
ATOM 2246 C CA . TYR A 1 261 ? 4.450 34.773 30.116 1.00 24.75 261 TYR A CA 1
ATOM 2247 C C . TYR A 1 261 ? 3.242 34.237 30.833 1.00 25.01 261 TYR A C 1
ATOM 2248 O O . TYR A 1 261 ? 3.358 33.443 31.767 1.00 26.23 261 TYR A O 1
ATOM 2257 N N . ASN A 1 262 ? 2.052 34.595 30.352 1.00 25.74 262 ASN A N 1
ATOM 2258 C CA . ASN A 1 262 ? 0.847 34.152 31.034 1.00 26.95 262 ASN A CA 1
ATOM 2259 C C . ASN A 1 262 ? 0.617 32.641 30.924 1.00 25.79 262 ASN A C 1
ATOM 2260 O O . ASN A 1 262 ? 0.088 32.015 31.830 1.00 30.15 262 ASN A O 1
ATOM 2265 N N . GLU A 1 263 ? 1.041 32.041 29.813 1.00 22.73 263 GLU A N 1
ATOM 2266 C CA . GLU A 1 263 ? 0.980 30.602 29.653 1.00 23.32 263 GLU A CA 1
ATOM 2267 C C . GLU A 1 263 ? 1.880 29.910 30.689 1.00 25.37 263 GLU A C 1
ATOM 2268 O O . GLU A 1 263 ? 1.479 28.922 31.302 1.00 29.38 263 GLU A O 1
ATOM 2274 N N . LEU A 1 264 ? 3.074 30.437 30.888 1.00 25.30 264 LEU A N 1
ATOM 2275 C CA . LEU A 1 264 ? 4.029 29.826 31.822 1.00 26.99 264 LEU A CA 1
ATOM 2276 C C . LEU A 1 264 ? 3.708 30.111 33.277 1.00 28.30 264 LEU A C 1
ATOM 2277 O O . LEU A 1 264 ? 3.927 29.257 34.136 1.00 32.66 264 LEU A O 1
ATOM 2282 N N . LYS A 1 265 ? 3.236 31.315 33.547 1.00 32.05 265 LYS A N 1
ATOM 2283 C CA . LYS A 1 265 ? 2.869 31.703 34.910 1.00 36.21 265 LYS A CA 1
ATOM 2284 C C . LYS A 1 265 ? 1.705 30.837 35.329 1.00 38.04 265 LYS A C 1
ATOM 2285 O O . LYS A 1 265 ? 1.706 30.269 36.423 1.00 44.53 265 LYS A O 1
ATOM 2291 N N . LEU A 1 266 ? 0.695 30.757 34.462 1.00 41.21 266 LEU A N 1
ATOM 2292 C CA . LEU A 1 266 ? -0.479 29.934 34.719 1.00 42.13 266 LEU A CA 1
ATOM 2293 C C . LEU A 1 266 ? -0.100 28.446 34.753 1.00 45.94 266 LEU A C 1
ATOM 2294 O O . LEU A 1 266 ? -0.737 27.670 35.470 1.00 52.69 266 LEU A O 1
ATOM 2299 N N . GLU A 1 267 ? 0.940 28.051 34.009 1.00 46.03 267 GLU A N 1
ATOM 2300 C CA . GLU A 1 267 ? 1.383 26.643 33.990 1.00 47.36 267 GLU A CA 1
ATOM 2301 C C . GLU A 1 267 ? 2.021 26.234 35.303 1.00 54.17 267 GLU A C 1
ATOM 2302 O O . GLU A 1 267 ? 1.663 25.206 35.881 1.00 54.99 267 GLU A O 1
ATOM 2308 N N . PHE A 1 268 ? 2.977 27.036 35.761 1.00 57.73 268 PHE A N 1
ATOM 2309 C CA . PHE A 1 268 ? 3.721 26.725 36.981 1.00 63.39 268 PHE A CA 1
ATOM 2310 C C . PHE A 1 268 ? 3.046 27.194 38.283 1.00 68.22 268 PHE A C 1
ATOM 2311 O O . PHE A 1 268 ? 3.590 26.987 39.367 1.00 69.50 268 PHE A O 1
ATOM 2319 N N . LEU A 1 269 ? 1.877 27.827 38.173 1.00 70.87 269 LEU A N 1
ATOM 2320 C CA . LEU A 1 269 ? 1.100 28.226 39.350 1.00 77.54 269 LEU A CA 1
ATOM 2321 C C . LEU A 1 269 ? -0.130 27.332 39.440 1.00 77.25 269 LEU A C 1
ATOM 2322 O O . LEU A 1 269 ? -0.252 26.520 40.360 1.00 81.78 269 LEU A O 1
ATOM 2327 N N . GLY A 1 270 ? -1.033 27.481 38.472 1.00 75.22 270 GLY A N 1
ATOM 2328 C CA . GLY A 1 270 ? -2.260 26.691 38.436 1.00 75.65 270 GLY A CA 1
ATOM 2329 C C . GLY A 1 270 ? -3.340 27.328 37.584 1.00 74.20 270 GLY A C 1
ATOM 2330 O O . GLY A 1 270 ? -4.521 27.279 37.929 1.00 73.90 270 GLY A O 1
ATOM 2331 N N . MET B 1 1 ? 15.237 65.570 23.042 1.00 27.83 1 MET B N 1
ATOM 2332 C CA . MET B 1 1 ? 15.662 65.865 21.622 1.00 22.72 1 MET B CA 1
ATOM 2333 C C . MET B 1 1 ? 17.041 65.316 21.337 1.00 21.04 1 MET B C 1
ATOM 2334 O O . MET B 1 1 ? 17.955 65.517 22.126 1.00 22.22 1 MET B O 1
ATOM 2339 N N . ASN B 1 2 ? 17.181 64.593 20.235 1.00 19.55 2 ASN B N 1
ATOM 2340 C CA . ASN B 1 2 ? 18.477 64.138 19.782 1.00 18.63 2 ASN B CA 1
ATOM 2341 C C . ASN B 1 2 ? 18.711 64.611 18.348 1.00 16.80 2 ASN B C 1
ATOM 2342 O O . ASN B 1 2 ? 17.765 64.774 17.571 1.00 16.78 2 ASN B O 1
ATOM 2347 N N . PHE B 1 3 ? 19.973 64.798 18.017 1.00 15.10 3 PHE B N 1
ATOM 2348 C CA . PHE B 1 3 ? 20.411 65.297 16.713 1.00 15.40 3 PHE B CA 1
ATOM 2349 C C . PHE B 1 3 ? 21.163 64.255 15.895 1.00 15.06 3 PHE B C 1
ATOM 2350 O O . PHE B 1 3 ? 21.963 63.473 16.431 1.00 15.97 3 PHE B O 1
ATOM 2358 N N . PHE B 1 4 ? 20.912 64.309 14.595 1.00 14.29 4 PHE B N 1
ATOM 2359 C CA . PHE B 1 4 ? 21.465 63.392 13.604 1.00 14.95 4 PHE B CA 1
ATOM 2360 C C . PHE B 1 4 ? 21.734 64.179 12.326 1.00 16.53 4 PHE B C 1
ATOM 2361 O O . PHE B 1 4 ? 21.225 65.300 12.148 1.00 15.12 4 PHE B O 1
ATOM 2369 N N . GLY B 1 5 ? 22.482 63.593 11.403 1.00 15.68 5 GLY B N 1
ATOM 2370 C CA . GLY B 1 5 ? 22.639 64.235 10.122 1.00 15.90 5 GLY B CA 1
ATOM 2371 C C . GLY B 1 5 ? 23.411 63.438 9.122 1.00 16.61 5 GLY B C 1
ATOM 2372 O O . GLY B 1 5 ? 23.787 62.282 9.381 1.00 17.06 5 GLY B O 1
ATOM 2373 N N . LEU B 1 6 ? 23.652 64.074 7.989 1.00 15.94 6 LEU B N 1
ATOM 2374 C CA . LEU B 1 6 ? 24.328 63.476 6.852 1.00 16.05 6 LEU B CA 1
ATOM 2375 C C . LEU B 1 6 ? 25.622 64.215 6.574 1.00 17.10 6 LEU B C 1
ATOM 2376 O O . LEU B 1 6 ? 25.610 65.429 6.342 1.00 17.40 6 LEU B O 1
ATOM 2381 N N . VAL B 1 7 ? 26.736 63.471 6.583 1.00 16.27 7 VAL B N 1
ATOM 2382 C CA . VAL B 1 7 ? 28.051 64.033 6.329 1.00 17.17 7 VAL B CA 1
ATOM 2383 C C . VAL B 1 7 ? 28.500 63.750 4.895 1.00 17.44 7 VAL B C 1
ATOM 2384 O O . VAL B 1 7 ? 28.521 62.592 4.461 1.00 18.80 7 VAL B O 1
ATOM 2388 N N . GLY B 1 8 ? 28.863 64.801 4.171 1.00 17.84 8 GLY B N 1
ATOM 2389 C CA . GLY B 1 8 ? 29.342 64.667 2.793 1.00 19.02 8 GLY B CA 1
ATOM 2390 C C . GLY B 1 8 ? 29.929 65.985 2.371 1.00 21.24 8 GLY B C 1
ATOM 2391 O O . GLY B 1 8 ? 29.871 66.951 3.116 1.00 21.87 8 GLY B O 1
ATOM 2392 N N . GLU B 1 9 ? 30.472 66.054 1.167 1.00 23.38 9 GLU B N 1
ATOM 2393 C CA . GLU B 1 9 ? 31.132 67.293 0.728 1.00 29.40 9 GLU B CA 1
ATOM 2394 C C . GLU B 1 9 ? 30.139 68.331 0.189 1.00 33.01 9 GLU B C 1
ATOM 2395 O O . GLU B 1 9 ? 30.199 69.520 0.557 1.00 34.28 9 GLU B O 1
ATOM 2401 N N . LYS B 1 10 ? 29.212 67.865 -0.648 1.00 32.71 10 LYS B N 1
ATOM 2402 C CA . LYS B 1 10 ? 28.184 68.714 -1.271 1.00 35.13 10 LYS B CA 1
ATOM 2403 C C . LYS B 1 10 ? 26.864 67.973 -1.169 1.00 33.45 10 LYS B C 1
ATOM 2404 O O . LYS B 1 10 ? 26.730 66.880 -1.734 1.00 38.63 10 LYS B O 1
ATOM 2410 N N . LEU B 1 11 ? 25.890 68.585 -0.499 1.00 29.97 11 LEU B N 1
ATOM 2411 C CA . LEU B 1 11 ? 24.619 67.948 -0.152 1.00 29.85 11 LEU B CA 1
ATOM 2412 C C . LEU B 1 11 ? 23.337 68.740 -0.446 1.00 35.08 11 LEU B C 1
ATOM 2413 O O . LEU B 1 11 ? 22.279 68.360 0.016 1.00 34.33 11 LEU B O 1
ATOM 2418 N N A SER B 1 12 ? 23.422 69.833 -1.196 0.50 41.36 12 SER B N 1
ATOM 2419 N N B SER B 1 12 ? 23.453 69.802 -1.238 0.50 40.24 12 SER B N 1
ATOM 2420 C CA A SER B 1 12 ? 22.228 70.668 -1.449 0.50 44.37 12 SER B CA 1
ATOM 2421 C CA B SER B 1 12 ? 22.317 70.680 -1.571 0.50 42.64 12 SER B CA 1
ATOM 2422 C C A SER B 1 12 ? 21.064 69.931 -2.134 0.50 45.92 12 SER B C 1
ATOM 2423 C C B SER B 1 12 ? 20.968 69.975 -1.774 0.50 42.16 12 SER B C 1
ATOM 2424 O O A SER B 1 12 ? 19.937 70.428 -2.164 0.50 48.10 12 SER B O 1
ATOM 2425 O O B SER B 1 12 ? 19.983 70.277 -1.088 0.50 43.33 12 SER B O 1
ATOM 2430 N N A HIS B 1 13 ? 21.342 68.750 -2.672 0.50 45.61 13 HIS B N 1
ATOM 2431 N N B HIS B 1 13 ? 20.929 69.037 -2.711 0.50 38.94 13 HIS B N 1
ATOM 2432 C CA A HIS B 1 13 ? 20.336 67.961 -3.371 0.50 47.31 13 HIS B CA 1
ATOM 2433 C CA B HIS B 1 13 ? 19.687 68.355 -3.042 0.50 39.36 13 HIS B CA 1
ATOM 2434 C C A HIS B 1 13 ? 19.658 66.903 -2.498 0.50 44.37 13 HIS B C 1
ATOM 2435 C C B HIS B 1 13 ? 19.590 66.924 -2.499 0.50 37.48 13 HIS B C 1
ATOM 2436 O O A HIS B 1 13 ? 18.472 66.608 -2.662 0.50 40.93 13 HIS B O 1
ATOM 2437 O O B HIS B 1 13 ? 19.129 66.015 -3.195 0.50 35.79 13 HIS B O 1
ATOM 2450 N N A SER B 1 14 ? 20.429 66.338 -1.573 0.50 39.37 14 SER B N 1
ATOM 2451 N N B SER B 1 14 ? 20.021 66.708 -1.257 0.50 33.42 14 SER B N 1
ATOM 2452 C CA A SER B 1 14 ? 19.978 65.255 -0.699 0.50 35.77 14 SER B CA 1
ATOM 2453 C CA B SER B 1 14 ? 19.891 65.379 -0.697 0.50 31.45 14 SER B CA 1
ATOM 2454 C C A SER B 1 14 ? 18.494 65.252 -0.303 0.50 32.64 14 SER B C 1
ATOM 2455 C C B SER B 1 14 ? 18.464 65.248 -0.215 0.50 30.41 14 SER B C 1
ATOM 2456 O O A SER B 1 14 ? 17.932 66.278 0.055 0.50 32.20 14 SER B O 1
ATOM 2457 O O B SER B 1 14 ? 17.888 66.204 0.289 0.50 30.77 14 SER B O 1
ATOM 2462 N N . VAL B 1 15 ? 17.882 64.075 -0.389 1.00 30.95 15 VAL B N 1
ATOM 2463 C CA . VAL B 1 15 ? 16.518 63.851 0.109 1.00 31.93 15 VAL B CA 1
ATOM 2464 C C . VAL B 1 15 ? 16.582 63.154 1.480 1.00 27.68 15 VAL B C 1
ATOM 2465 O O . VAL B 1 15 ? 15.549 62.909 2.086 1.00 26.90 15 VAL B O 1
ATOM 2469 N N . SER B 1 16 ? 17.774 62.822 1.974 1.00 25.81 16 SER B N 1
ATOM 2470 C CA . SER B 1 16 ? 17.861 62.126 3.272 1.00 25.31 16 SER B CA 1
ATOM 2471 C C . SER B 1 16 ? 17.245 62.882 4.447 1.00 22.23 16 SER B C 1
ATOM 2472 O O . SER B 1 16 ? 16.580 62.269 5.278 1.00 22.09 16 SER B O 1
ATOM 2475 N N . PRO B 1 17 ? 17.461 64.198 4.558 1.00 21.69 17 PRO B N 1
ATOM 2476 C CA . PRO B 1 17 ? 16.827 64.844 5.694 1.00 21.92 17 PRO B CA 1
ATOM 2477 C C . PRO B 1 17 ? 15.293 64.715 5.679 1.00 22.12 17 PRO B C 1
ATOM 2478 O O . PRO B 1 17 ? 14.707 64.485 6.720 1.00 21.39 17 PRO B O 1
ATOM 2482 N N . GLN B 1 18 ? 14.668 64.787 4.509 1.00 23.05 18 GLN B N 1
ATOM 2483 C CA . GLN B 1 18 ? 13.214 64.645 4.410 1.00 25.52 18 GLN B CA 1
ATOM 2484 C C . GLN B 1 18 ? 12.778 63.223 4.779 1.00 24.03 18 GLN B C 1
ATOM 2485 O O . GLN B 1 18 ? 11.782 63.039 5.480 1.00 25.31 18 GLN B O 1
ATOM 2491 N N . ILE B 1 19 ? 13.504 62.206 4.297 1.00 22.02 19 ILE B N 1
ATOM 2492 C CA . ILE B 1 19 ? 13.172 60.838 4.634 1.00 21.85 19 ILE B CA 1
ATOM 2493 C C . ILE B 1 19 ? 13.243 60.635 6.138 1.00 19.42 19 ILE B C 1
ATOM 2494 O O . ILE B 1 19 ? 12.321 60.089 6.751 1.00 21.27 19 ILE B O 1
ATOM 2499 N N . HIS B 1 20 ? 14.365 61.020 6.760 1.00 19.43 20 HIS B N 1
ATOM 2500 C CA . HIS B 1 20 ? 14.509 60.853 8.201 1.00 19.36 20 HIS B CA 1
ATOM 2501 C C . HIS B 1 20 ? 13.448 61.610 9.000 1.00 21.03 20 HIS B C 1
ATOM 2502 O O . HIS B 1 20 ? 12.965 61.097 10.000 1.00 21.49 20 HIS B O 1
ATOM 2509 N N A LYS B 1 21 ? 13.096 62.815 8.554 0.50 22.44 21 LYS B N 1
ATOM 2510 N N B LYS B 1 21 ? 13.141 62.832 8.585 0.50 21.39 21 LYS B N 1
ATOM 2511 C CA A LYS B 1 21 ? 12.007 63.588 9.186 0.50 23.38 21 LYS B CA 1
ATOM 2512 C CA B LYS B 1 21 ? 12.090 63.616 9.244 0.50 22.18 21 LYS B CA 1
ATOM 2513 C C A LYS B 1 21 ? 10.731 62.759 9.201 0.50 24.67 21 LYS B C 1
ATOM 2514 C C B LYS B 1 21 ? 10.773 62.846 9.205 0.50 23.29 21 LYS B C 1
ATOM 2515 O O A LYS B 1 21 ? 10.080 62.639 10.230 0.50 24.39 21 LYS B O 1
ATOM 2516 O O B LYS B 1 21 ? 10.064 62.798 10.196 0.50 22.83 21 LYS B O 1
ATOM 2527 N N A ARG B 1 22 ? 10.377 62.186 8.053 0.50 24.61 22 ARG B N 1
ATOM 2528 N N B ARG B 1 22 ? 10.461 62.212 8.075 0.50 23.59 22 ARG B N 1
ATOM 2529 C CA A ARG B 1 22 ? 9.184 61.352 7.954 0.50 25.36 22 ARG B CA 1
ATOM 2530 C CA B ARG B 1 22 ? 9.233 61.419 7.967 0.50 24.54 22 ARG B CA 1
ATOM 2531 C C A ARG B 1 22 ? 9.231 60.137 8.872 0.50 24.46 22 ARG B C 1
ATOM 2532 C C B ARG B 1 22 ? 9.237 60.154 8.844 0.50 24.01 22 ARG B C 1
ATOM 2533 O O A ARG B 1 22 ? 8.222 59.768 9.474 0.50 27.18 22 ARG B O 1
ATOM 2534 O O B ARG B 1 22 ? 8.197 59.769 9.382 0.50 27.16 22 ARG B O 1
ATOM 2549 N N . VAL B 1 23 ? 10.403 59.510 8.998 1.00 21.82 23 VAL B N 1
ATOM 2550 C CA . VAL B 1 23 ? 10.523 58.345 9.865 1.00 23.27 23 VAL B CA 1
ATOM 2551 C C . VAL B 1 23 ? 10.322 58.738 11.319 1.00 22.48 23 VAL B C 1
ATOM 2552 O O . VAL B 1 23 ? 9.553 58.091 12.056 1.00 24.64 23 VAL B O 1
ATOM 2556 N N . PHE B 1 24 ? 10.943 59.849 11.741 1.00 23.04 24 PHE B N 1
ATOM 2557 C CA . PHE B 1 24 ? 10.750 60.330 13.104 1.00 23.80 24 PHE B CA 1
ATOM 2558 C C . PHE B 1 24 ? 9.278 60.648 13.349 1.00 24.46 24 PHE B C 1
ATOM 2559 O O . PHE B 1 24 ? 8.722 60.344 14.417 1.00 27.03 24 PHE B O 1
ATOM 2567 N N . GLU B 1 25 ? 8.619 61.226 12.355 1.00 24.22 25 GLU B N 1
ATOM 2568 C CA . GLU B 1 25 ? 7.208 61.589 12.536 1.00 28.10 25 GLU B CA 1
ATOM 2569 C C . GLU B 1 25 ? 6.322 60.368 12.698 1.00 27.79 25 GLU B C 1
ATOM 2570 O O . GLU B 1 25 ? 5.437 60.332 13.572 1.00 30.29 25 GLU B O 1
ATOM 2576 N N A ILE B 1 26 ? 6.513 59.373 11.844 0.50 28.32 26 ILE B N 1
ATOM 2577 N N B ILE B 1 26 ? 6.515 59.350 11.844 0.50 26.15 26 ILE B N 1
ATOM 2578 C CA A ILE B 1 26 ? 5.682 58.196 11.908 0.50 28.98 26 ILE B CA 1
ATOM 2579 C CA B ILE B 1 26 ? 5.670 58.146 11.884 0.50 25.61 26 ILE B CA 1
ATOM 2580 C C A ILE B 1 26 ? 5.872 57.429 13.220 0.50 28.69 26 ILE B C 1
ATOM 2581 C C B ILE B 1 26 ? 5.903 57.315 13.158 0.50 26.74 26 ILE B C 1
ATOM 2582 O O A ILE B 1 26 ? 4.890 56.906 13.786 0.50 31.71 26 ILE B O 1
ATOM 2583 O O B ILE B 1 26 ? 4.985 56.615 13.629 0.50 30.46 26 ILE B O 1
ATOM 2592 N N . LEU B 1 27 ? 7.106 57.410 13.720 1.00 26.91 27 LEU B N 1
ATOM 2593 C CA . LEU B 1 27 ? 7.451 56.719 14.976 1.00 27.11 27 LEU B CA 1
ATOM 2594 C C . LEU B 1 27 ? 7.260 57.600 16.218 1.00 28.50 27 LEU B C 1
ATOM 2595 O O . LEU B 1 27 ? 7.505 57.145 17.335 1.00 30.36 27 LEU B O 1
ATOM 2600 N N . ASN B 1 28 ? 6.813 58.841 16.024 1.00 28.67 28 ASN B N 1
ATOM 2601 C CA . ASN B 1 28 ? 6.562 59.770 17.145 1.00 30.59 28 ASN B CA 1
ATOM 2602 C C . ASN B 1 28 ? 7.814 59.975 18.009 1.00 29.48 28 ASN B C 1
ATOM 2603 O O . ASN B 1 28 ? 7.749 59.954 19.234 1.00 30.90 28 ASN B O 1
ATOM 2608 N N . ILE B 1 29 ? 8.947 60.168 17.346 1.00 26.23 29 ILE B N 1
ATOM 2609 C CA . ILE B 1 29 ? 10.241 60.314 18.018 1.00 25.49 29 ILE B CA 1
ATOM 2610 C C . ILE B 1 29 ? 10.714 61.770 17.994 1.00 25.42 29 ILE B C 1
ATOM 2611 O O . ILE B 1 29 ? 10.680 62.423 16.937 1.00 25.46 29 ILE B O 1
ATOM 2616 N N A GLU B 1 30 ? 11.196 62.236 19.146 0.50 24.65 30 GLU B N 1
ATOM 2617 N N B GLU B 1 30 ? 11.130 62.298 19.140 0.50 25.29 30 GLU B N 1
ATOM 2618 C CA A GLU B 1 30 ? 11.721 63.596 19.295 0.50 24.29 30 GLU B CA 1
ATOM 2619 C CA B GLU B 1 30 ? 11.614 63.688 19.189 0.50 25.43 30 GLU B CA 1
ATOM 2620 C C A GLU B 1 30 ? 13.175 63.646 18.839 0.50 22.41 30 GLU B C 1
ATOM 2621 C C B GLU B 1 30 ? 13.099 63.779 18.847 0.50 23.27 30 GLU B C 1
ATOM 2622 O O A GLU B 1 30 ? 14.104 63.551 19.630 0.50 20.95 30 GLU B O 1
ATOM 2623 O O B GLU B 1 30 ? 13.956 63.848 19.725 0.50 22.24 30 GLU B O 1
ATOM 2634 N N . SER B 1 31 ? 13.372 63.796 17.541 1.00 21.30 31 SER B N 1
ATOM 2635 C CA . SER B 1 31 ? 14.696 63.872 17.005 1.00 19.74 31 SER B CA 1
ATOM 2636 C C . SER B 1 31 ? 14.652 64.720 15.760 1.00 18.11 31 SER B C 1
ATOM 2637 O O . SER B 1 31 ? 13.586 65.012 15.228 1.00 19.38 31 SER B O 1
ATOM 2640 N N . ALA B 1 32 ? 15.848 65.141 15.327 1.00 16.61 32 ALA B N 1
ATOM 2641 C CA . ALA B 1 32 ? 15.971 65.988 14.148 1.00 15.71 32 ALA B CA 1
ATOM 2642 C C . ALA B 1 32 ? 17.215 65.664 13.351 1.00 15.56 32 ALA B C 1
ATOM 2643 O O . ALA B 1 32 ? 18.209 65.223 13.939 1.00 16.42 32 ALA B O 1
ATOM 2645 N N . TYR B 1 33 ? 17.138 65.858 12.027 1.00 15.90 33 TYR B N 1
ATOM 2646 C CA . TYR B 1 33 ? 18.210 65.475 11.104 1.00 15.81 33 TYR B CA 1
ATOM 2647 C C . TYR B 1 33 ? 18.487 66.581 10.109 1.00 15.91 33 TYR B C 1
ATOM 2648 O O . TYR B 1 33 ? 17.577 67.120 9.504 1.00 17.18 33 TYR B O 1
ATOM 2657 N N . LYS B 1 34 ? 19.757 66.941 9.959 1.00 17.10 34 LYS B N 1
ATOM 2658 C CA . LYS B 1 34 ? 20.122 67.939 8.964 1.00 17.85 34 LYS B CA 1
ATOM 2659 C C . LYS B 1 34 ? 21.370 67.554 8.188 1.00 17.42 34 LYS B C 1
ATOM 2660 O O . LYS B 1 34 ? 22.092 66.645 8.569 1.00 18.32 34 LYS B O 1
ATOM 2666 N N . ASN B 1 35 ? 21.649 68.256 7.125 1.00 16.82 35 ASN B N 1
ATOM 2667 C CA . ASN B 1 35 ? 22.896 68.070 6.402 1.00 17.37 35 ASN B CA 1
ATOM 2668 C C . ASN B 1 35 ? 24.066 68.673 7.157 1.00 17.33 35 ASN B C 1
ATOM 2669 O O . ASN B 1 35 ? 23.956 69.778 7.715 1.00 17.67 35 ASN B O 1
ATOM 2674 N N . PHE B 1 36 ? 25.201 67.972 7.097 1.00 16.40 36 PHE B N 1
ATOM 2675 C CA . PHE B 1 36 ? 26.471 68.426 7.624 1.00 16.59 36 PHE B CA 1
ATOM 2676 C C . PHE B 1 36 ? 27.486 68.445 6.456 1.00 17.35 36 PHE B C 1
ATOM 2677 O O . PHE B 1 36 ? 28.247 67.504 6.277 1.00 17.84 36 PHE B O 1
ATOM 2685 N N . GLU B 1 37 ? 27.497 69.496 5.672 1.00 18.30 37 GLU B N 1
ATOM 2686 C CA . GLU B 1 37 ? 28.496 69.626 4.607 1.00 19.45 37 GLU B CA 1
ATOM 2687 C C . GLU B 1 37 ? 29.841 69.893 5.275 1.00 19.17 37 GLU B C 1
ATOM 2688 O O . GLU B 1 37 ? 29.964 70.800 6.105 1.00 21.77 37 GLU B O 1
ATOM 2694 N N A ILE B 1 38 ? 30.852 69.126 4.909 0.50 18.29 38 ILE B N 1
ATOM 2695 N N B ILE B 1 38 ? 30.832 69.081 4.914 0.50 18.83 38 ILE B N 1
ATOM 2696 C CA A ILE B 1 38 ? 32.183 69.290 5.473 0.50 19.22 38 ILE B CA 1
ATOM 2697 C CA B ILE B 1 38 ? 32.186 69.108 5.476 0.50 19.87 38 ILE B CA 1
ATOM 2698 C C A ILE B 1 38 ? 33.200 69.090 4.382 0.50 21.03 38 ILE B C 1
ATOM 2699 C C B ILE B 1 38 ? 33.193 69.083 4.341 0.50 21.53 38 ILE B C 1
ATOM 2700 O O A ILE B 1 38 ? 33.142 68.111 3.623 0.50 22.45 38 ILE B O 1
ATOM 2701 O O B ILE B 1 38 ? 33.112 68.202 3.481 0.50 23.24 38 ILE B O 1
ATOM 2710 N N . SER B 1 39 ? 34.152 70.008 4.342 1.00 22.41 39 SER B N 1
ATOM 2711 C CA . SER B 1 39 ? 35.180 70.011 3.317 1.00 24.41 39 SER B CA 1
ATOM 2712 C C . SER B 1 39 ? 36.215 68.898 3.552 1.00 24.70 39 SER B C 1
ATOM 2713 O O . SER B 1 39 ? 36.403 68.430 4.669 1.00 24.00 39 SER B O 1
ATOM 2716 N N . LYS B 1 40 ? 36.950 68.538 2.503 1.00 25.81 40 LYS B N 1
ATOM 2717 C CA . LYS B 1 40 ? 37.956 67.497 2.638 1.00 28.51 40 LYS B CA 1
ATOM 2718 C C . LYS B 1 40 ? 39.039 67.825 3.676 1.00 29.03 40 LYS B C 1
ATOM 2719 O O . LYS B 1 40 ? 39.532 66.928 4.362 1.00 32.35 40 LYS B O 1
ATOM 2725 N N A GLU B 1 41 ? 39.377 69.109 3.798 0.50 28.97 41 GLU B N 1
ATOM 2726 N N B GLU B 1 41 ? 39.390 69.100 3.809 0.50 28.79 41 GLU B N 1
ATOM 2727 C CA A GLU B 1 41 ? 40.406 69.547 4.739 0.50 31.87 41 GLU B CA 1
ATOM 2728 C CA B GLU B 1 41 ? 40.418 69.499 4.765 0.50 31.58 41 GLU B CA 1
ATOM 2729 C C A GLU B 1 41 ? 39.949 69.564 6.203 0.50 30.32 41 GLU B C 1
ATOM 2730 C C B GLU B 1 41 ? 39.949 69.380 6.215 0.50 29.53 41 GLU B C 1
ATOM 2731 O O A GLU B 1 41 ? 40.770 69.713 7.118 0.50 30.09 41 GLU B O 1
ATOM 2732 O O B GLU B 1 41 ? 40.752 69.230 7.133 0.50 29.58 41 GLU B O 1
ATOM 2743 N N . ASP B 1 42 ? 38.639 69.439 6.411 1.00 26.67 42 ASP B N 1
ATOM 2744 C CA . ASP B 1 42 ? 38.053 69.417 7.749 1.00 26.57 42 ASP B CA 1
ATOM 2745 C C . ASP B 1 42 ? 37.535 68.078 8.238 1.00 25.41 42 ASP B C 1
ATOM 2746 O O . ASP B 1 42 ? 37.091 67.965 9.386 1.00 24.47 42 ASP B O 1
ATOM 2751 N N . ILE B 1 43 ? 37.549 67.047 7.399 1.00 25.48 43 ILE B N 1
ATOM 2752 C CA . ILE B 1 43 ? 36.939 65.787 7.824 1.00 26.11 43 ILE B CA 1
ATOM 2753 C C . ILE B 1 43 ? 37.608 65.154 9.060 1.00 25.44 43 ILE B C 1
ATOM 2754 O O . ILE B 1 43 ? 36.915 64.458 9.851 1.00 23.52 43 ILE B O 1
ATOM 2759 N N . SER B 1 44 ? 38.893 65.420 9.282 1.00 26.29 44 SER B N 1
ATOM 2760 C CA . SER B 1 44 ? 39.569 64.899 10.464 1.00 27.27 44 SER B CA 1
ATOM 2761 C C . SER B 1 44 ? 39.030 65.498 11.758 1.00 26.72 44 SER B C 1
ATOM 2762 O O . SER B 1 44 ? 39.284 64.965 12.834 1.00 27.38 44 SER B O 1
ATOM 2765 N N . LYS B 1 45 ? 38.239 66.573 11.653 1.00 22.81 45 LYS B N 1
ATOM 2766 C CA . LYS B 1 45 ? 37.683 67.223 12.842 1.00 22.94 45 LYS B CA 1
ATOM 2767 C C . LYS B 1 45 ? 36.292 66.691 13.216 1.00 20.59 45 LYS B C 1
ATOM 2768 O O . LYS B 1 45 ? 35.782 66.986 14.307 1.00 21.75 45 LYS B O 1
ATOM 2774 N N . LEU B 1 46 ? 35.688 65.880 12.359 1.00 19.26 46 LEU B N 1
ATOM 2775 C CA . LEU B 1 46 ? 34.320 65.435 12.587 1.00 19.25 46 LEU B CA 1
ATOM 2776 C C . LEU B 1 46 ? 34.153 64.636 13.867 1.00 19.21 46 LEU B C 1
ATOM 2777 O O . LEU B 1 46 ? 33.221 64.862 14.638 1.00 18.69 46 LEU B O 1
ATOM 2782 N N . ASP B 1 47 ? 35.028 63.658 14.109 1.00 18.89 47 ASP B N 1
ATOM 2783 C CA . ASP B 1 47 ? 34.806 62.799 15.261 1.00 20.70 47 ASP B CA 1
ATOM 2784 C C . ASP B 1 47 ? 34.792 63.568 16.588 1.00 20.07 47 ASP B C 1
ATOM 2785 O O . ASP B 1 47 ? 33.945 63.321 17.448 1.00 19.47 47 ASP B O 1
ATOM 2790 N N . GLY B 1 48 ? 35.661 64.548 16.723 1.00 19.18 48 GLY B N 1
ATOM 2791 C CA . GLY B 1 48 ? 35.725 65.337 17.938 1.00 18.55 48 GLY B CA 1
ATOM 2792 C C . GLY B 1 48 ? 34.465 66.166 18.114 1.00 18.80 48 GLY B C 1
ATOM 2793 O O . GLY B 1 48 ? 33.978 66.307 19.247 1.00 19.59 48 GLY B O 1
ATOM 2794 N N . ALA B 1 49 ? 33.951 66.711 17.006 1.00 17.51 49 ALA B N 1
ATOM 2795 C CA . ALA B 1 49 ? 32.743 67.546 17.064 1.00 17.50 49 ALA B CA 1
ATOM 2796 C C . ALA B 1 49 ? 31.511 66.722 17.399 1.00 17.81 49 ALA B C 1
ATOM 2797 O O . ALA B 1 49 ? 30.670 67.159 18.188 1.00 17.13 49 ALA B O 1
ATOM 2799 N N A ILE B 1 50 ? 31.383 65.524 16.809 0.50 16.12 50 ILE B N 1
ATOM 2800 N N B ILE B 1 50 ? 31.397 65.527 16.807 0.50 17.65 50 ILE B N 1
ATOM 2801 C CA A ILE B 1 50 ? 30.256 64.624 17.135 0.50 15.84 50 ILE B CA 1
ATOM 2802 C CA B ILE B 1 50 ? 30.267 64.631 17.094 0.50 18.72 50 ILE B CA 1
ATOM 2803 C C A ILE B 1 50 ? 30.253 64.325 18.623 0.50 16.30 50 ILE B C 1
ATOM 2804 C C B ILE B 1 50 ? 30.247 64.293 18.586 0.50 17.92 50 ILE B C 1
ATOM 2805 O O A ILE B 1 50 ? 29.238 64.412 19.316 0.50 16.43 50 ILE B O 1
ATOM 2806 O O B ILE B 1 50 ? 29.207 64.347 19.243 0.50 18.43 50 ILE B O 1
ATOM 2815 N N . LYS B 1 51 ? 31.405 63.927 19.134 1.00 16.79 51 LYS B N 1
ATOM 2816 C CA . LYS B 1 51 ? 31.529 63.605 20.544 1.00 17.86 51 LYS B CA 1
ATOM 2817 C C . LYS B 1 51 ? 31.237 64.804 21.422 1.00 17.65 51 LYS B C 1
ATOM 2818 O O . LYS B 1 51 ? 30.505 64.691 22.417 1.00 19.63 51 LYS B O 1
ATOM 2824 N N . LEU B 1 52 ? 31.793 65.964 21.081 1.00 17.26 52 LEU B N 1
ATOM 2825 C CA . LEU B 1 52 ? 31.638 67.143 21.912 1.00 17.48 52 LEU B CA 1
ATOM 2826 C C . LEU B 1 52 ? 30.171 67.561 22.054 1.00 17.60 52 LEU B C 1
ATOM 2827 O O . LEU B 1 52 ? 29.708 67.842 23.148 1.00 18.14 52 LEU B O 1
ATOM 2832 N N . LEU B 1 53 ? 29.479 67.583 20.929 1.00 17.00 53 LEU B N 1
ATOM 2833 C CA . LEU B 1 53 ? 28.106 68.079 20.867 1.00 16.72 53 LEU B CA 1
ATOM 2834 C C . LEU B 1 53 ? 27.065 66.982 21.040 1.00 16.81 53 LEU B C 1
ATOM 2835 O O . LEU B 1 53 ? 25.864 67.271 21.027 1.00 17.29 53 LEU B O 1
ATOM 2840 N N . GLY B 1 54 ? 27.493 65.732 21.249 1.00 16.18 54 GLY B N 1
ATOM 2841 C CA . GLY B 1 54 ? 26.521 64.667 21.494 1.00 15.94 54 GLY B CA 1
ATOM 2842 C C . GLY B 1 54 ? 25.604 64.369 20.346 1.00 17.35 54 GLY B C 1
ATOM 2843 O O . GLY B 1 54 ? 24.407 64.155 20.560 1.00 19.10 54 GLY B O 1
ATOM 2844 N N . ILE B 1 55 ? 26.125 64.428 19.130 1.00 15.81 55 ILE B N 1
ATOM 2845 C CA . ILE B 1 55 ? 25.361 64.081 17.941 1.00 15.20 55 ILE B CA 1
ATOM 2846 C C . ILE B 1 55 ? 25.224 62.561 17.947 1.00 15.70 55 ILE B C 1
ATOM 2847 O O . ILE B 1 55 ? 26.203 61.851 17.815 1.00 16.42 55 ILE B O 1
ATOM 2852 N N . GLN B 1 56 ? 24.005 62.051 18.122 1.00 15.27 56 GLN B N 1
ATOM 2853 C CA . GLN B 1 56 ? 23.826 60.616 18.342 1.00 16.09 56 GLN B CA 1
ATOM 2854 C C . GLN B 1 56 ? 24.225 59.753 17.170 1.00 15.58 56 GLN B C 1
ATOM 2855 O O . GLN B 1 56 ? 24.720 58.623 17.348 1.00 16.21 56 GLN B O 1
ATOM 2861 N N . GLY B 1 57 ? 23.944 60.219 15.978 1.00 15.68 57 GLY B N 1
ATOM 2862 C CA . GLY B 1 57 ? 24.293 59.438 14.799 1.00 17.29 57 GLY B CA 1
ATOM 2863 C C . GLY B 1 57 ? 24.441 60.263 13.559 1.00 16.31 57 GLY B C 1
ATOM 2864 O O . GLY B 1 57 ? 23.754 61.291 13.422 1.00 16.52 57 GLY B O 1
ATOM 2865 N N . VAL B 1 58 ? 25.264 59.799 12.625 1.00 15.93 58 VAL B N 1
ATOM 2866 C CA . VAL B 1 58 ? 25.344 60.447 11.334 1.00 15.84 58 VAL B CA 1
ATOM 2867 C C . VAL B 1 58 ? 25.408 59.404 10.252 1.00 15.36 58 VAL B C 1
ATOM 2868 O O . VAL B 1 58 ? 25.903 58.278 10.479 1.00 17.97 58 VAL B O 1
ATOM 2872 N N . ASN B 1 59 ? 24.880 59.738 9.095 1.00 14.50 59 ASN B N 1
ATOM 2873 C CA . ASN B 1 59 ? 25.182 58.999 7.898 1.00 14.98 59 ASN B CA 1
ATOM 2874 C C . ASN B 1 59 ? 26.386 59.635 7.233 1.00 15.71 59 ASN B C 1
ATOM 2875 O O . ASN B 1 59 ? 26.677 60.814 7.438 1.00 15.99 59 ASN B O 1
ATOM 2880 N N . VAL B 1 60 ? 27.069 58.837 6.398 1.00 16.02 60 VAL B N 1
ATOM 2881 C CA . VAL B 1 60 ? 28.251 59.313 5.673 1.00 16.88 60 VAL B CA 1
ATOM 2882 C C . VAL B 1 60 ? 28.021 58.960 4.220 1.00 17.29 60 VAL B C 1
ATOM 2883 O O . VAL B 1 60 ? 27.644 57.801 3.872 1.00 19.06 60 VAL B O 1
ATOM 2887 N N . THR B 1 61 ? 28.234 59.929 3.364 1.00 17.76 61 THR B N 1
ATOM 2888 C CA . THR B 1 61 ? 28.132 59.713 1.932 1.00 18.98 61 THR B CA 1
ATOM 2889 C C . THR B 1 6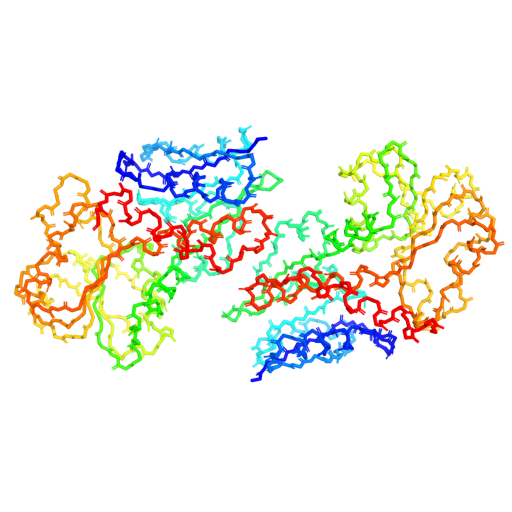1 ? 29.435 60.119 1.229 1.00 20.43 61 THR B C 1
ATOM 2890 O O . THR B 1 61 ? 30.506 60.308 1.855 1.00 20.43 61 THR B O 1
ATOM 2894 N N . VAL B 1 62 ? 29.384 60.165 -0.092 1.00 22.90 62 VAL B N 1
ATOM 2895 C CA . VAL B 1 62 ? 30.577 60.485 -0.865 1.00 24.71 62 VAL B CA 1
ATOM 2896 C C . VAL B 1 62 ? 31.139 61.854 -0.478 1.00 23.55 62 VAL B C 1
ATOM 2897 O O . VAL B 1 62 ? 30.380 62.801 -0.245 1.00 24.73 62 VAL B O 1
ATOM 2901 N N . PRO B 1 63 ? 32.468 62.006 -0.425 1.00 23.09 63 PRO B N 1
ATOM 2902 C CA . PRO B 1 63 ? 33.472 60.993 -0.752 1.00 22.75 63 PRO B CA 1
ATOM 2903 C C . PRO B 1 63 ? 34.190 60.445 0.473 1.00 23.92 63 PRO B C 1
ATOM 2904 O O . PRO B 1 63 ? 35.366 60.100 0.421 1.00 25.07 63 PRO B O 1
ATOM 2908 N N . TYR B 1 64 ? 33.431 60.276 1.553 1.00 20.88 64 TYR B N 1
ATOM 2909 C CA . TYR B 1 64 ? 34.040 59.974 2.849 1.00 21.25 64 TYR B CA 1
ATOM 2910 C C . TYR B 1 64 ? 33.771 58.595 3.417 1.00 19.21 64 TYR B C 1
ATOM 2911 O O . TYR B 1 64 ? 34.209 58.328 4.531 1.00 20.89 64 TYR B O 1
ATOM 2920 N N . LYS B 1 65 ? 33.105 57.722 2.679 1.00 19.60 65 LYS B N 1
ATOM 2921 C CA . LYS B 1 65 ? 32.736 56.433 3.277 1.00 20.32 65 LYS B CA 1
ATOM 2922 C C . LYS B 1 65 ? 33.937 55.571 3.683 1.00 23.01 65 LYS B C 1
ATOM 2923 O O . LYS B 1 65 ? 33.844 54.787 4.612 1.00 23.12 65 LYS B O 1
ATOM 2929 N N . GLU B 1 66 ? 35.036 55.686 2.958 1.00 21.59 66 GLU B N 1
ATOM 2930 C CA . GLU B 1 66 ? 36.260 54.947 3.308 1.00 22.78 66 GLU B CA 1
ATOM 2931 C C . GLU B 1 66 ? 37.158 55.735 4.259 1.00 22.96 66 GLU B C 1
ATOM 2932 O O . GLU B 1 66 ? 37.666 55.181 5.260 1.00 24.62 66 GLU B O 1
ATOM 2938 N N A ARG B 1 67 ? 37.357 57.022 3.957 0.50 22.26 67 ARG B N 1
ATOM 2939 N N B ARG B 1 67 ? 37.376 57.007 3.946 0.50 22.81 67 ARG B N 1
ATOM 2940 C CA A ARG B 1 67 ? 38.270 57.875 4.734 0.50 24.59 67 ARG B CA 1
ATOM 2941 C CA B ARG B 1 67 ? 38.236 57.867 4.751 0.50 25.49 67 ARG B CA 1
ATOM 2942 C C A ARG B 1 67 ? 37.843 58.100 6.172 0.50 23.03 67 ARG B C 1
ATOM 2943 C C B ARG B 1 67 ? 37.846 57.937 6.198 0.50 23.05 67 ARG B C 1
ATOM 2944 O O A ARG B 1 67 ? 38.687 58.400 7.014 0.50 24.29 67 ARG B O 1
ATOM 2945 O O B ARG B 1 67 ? 38.709 57.953 7.071 0.50 24.15 67 ARG B O 1
ATOM 2960 N N . ILE B 1 68 ? 36.547 57.980 6.461 1.00 22.39 68 ILE B N 1
ATOM 2961 C CA . ILE B 1 68 ? 36.076 58.167 7.818 1.00 21.72 68 ILE B CA 1
ATOM 2962 C C . ILE B 1 68 ? 36.414 56.998 8.758 1.00 21.36 68 ILE B C 1
ATOM 2963 O O . ILE B 1 68 ? 36.451 57.179 9.981 1.00 20.30 68 ILE B O 1
ATOM 2968 N N . MET B 1 69 ? 36.693 55.824 8.202 1.00 21.39 69 MET B N 1
ATOM 2969 C CA . MET B 1 69 ? 36.903 54.624 9.040 1.00 22.03 69 MET B CA 1
ATOM 2970 C C . MET B 1 69 ? 38.004 54.756 10.062 1.00 22.61 69 MET B C 1
ATOM 2971 O O . MET B 1 69 ? 37.842 54.291 11.205 1.00 24.67 69 MET B O 1
ATOM 2976 N N . LYS B 1 70 ? 39.096 55.428 9.704 1.00 23.56 70 LYS B N 1
ATOM 2977 C CA . LYS B 1 70 ? 40.229 55.547 10.633 1.00 24.79 70 LYS B CA 1
ATOM 2978 C C . LYS B 1 70 ? 39.916 56.309 11.910 1.00 25.24 70 LYS B C 1
ATOM 2979 O O . LYS B 1 70 ? 40.662 56.183 12.888 1.00 28.51 70 LYS B O 1
ATOM 2985 N N . TYR B 1 71 ? 38.802 57.056 11.915 1.00 22.86 71 TYR B N 1
ATOM 2986 C CA . TYR B 1 71 ? 38.439 57.891 13.044 1.00 22.30 71 TYR B CA 1
ATOM 2987 C C . TYR B 1 71 ? 37.466 57.204 13.971 1.00 23.68 71 TYR B C 1
ATOM 2988 O O . TYR B 1 71 ? 37.081 57.786 14.982 1.00 28.95 71 TYR B O 1
ATOM 2997 N N . LEU B 1 72 ? 37.053 55.979 13.634 1.00 21.12 72 LEU B N 1
ATOM 2998 C CA . LEU B 1 72 ? 36.085 55.275 14.447 1.00 22.86 72 LEU B CA 1
ATOM 2999 C C . LEU B 1 72 ? 36.721 54.318 15.446 1.00 22.87 72 LEU B C 1
ATOM 3000 O O . LEU B 1 72 ? 37.837 53.823 15.248 1.00 25.27 72 LEU B O 1
ATOM 3005 N N . ASP B 1 73 ? 36.010 54.055 16.541 1.00 20.96 73 ASP B N 1
ATOM 3006 C CA . ASP B 1 73 ? 36.491 53.194 17.558 1.00 21.70 73 ASP B CA 1
ATOM 3007 C C . ASP B 1 73 ? 36.210 51.719 17.296 1.00 22.11 73 ASP B C 1
ATOM 3008 O O . ASP B 1 73 ? 37.054 50.867 17.583 1.00 23.09 73 ASP B O 1
ATOM 3013 N N . PHE B 1 74 ? 35.030 51.432 16.731 1.00 20.36 74 PHE B N 1
ATOM 3014 C CA . PHE B 1 74 ? 34.613 50.083 16.464 1.00 19.96 74 PHE B CA 1
ATOM 3015 C C . PHE B 1 74 ? 33.926 50.069 15.117 1.00 20.06 74 PHE B C 1
ATOM 3016 O O . PHE B 1 74 ? 33.172 50.985 14.814 1.00 21.15 74 PHE B O 1
ATOM 3024 N N . ILE B 1 75 ? 34.206 49.054 14.322 1.00 21.23 75 ILE B N 1
ATOM 3025 C CA . ILE B 1 75 ? 33.607 48.863 13.012 1.00 21.14 75 ILE B CA 1
ATOM 3026 C C . ILE B 1 75 ? 32.894 47.519 12.947 1.00 21.09 75 ILE B C 1
ATOM 3027 O O . ILE B 1 75 ? 33.479 46.459 13.219 1.00 22.00 75 ILE B O 1
ATOM 3032 N N . SER B 1 76 ? 31.608 47.571 12.624 1.00 18.86 76 SER B N 1
ATOM 3033 C CA . SER B 1 76 ? 30.791 46.359 12.544 1.00 19.72 76 SER B CA 1
ATOM 3034 C C . SER B 1 76 ? 31.342 45.444 11.443 1.00 20.04 76 SER B C 1
ATOM 3035 O O . SER B 1 76 ? 31.865 45.906 10.440 1.00 21.61 76 SER B O 1
ATOM 3038 N N . PRO B 1 77 ? 31.255 44.113 11.600 1.00 21.02 77 PRO B N 1
ATOM 3039 C CA . PRO B 1 77 ? 31.851 43.200 10.645 1.00 21.51 77 PRO B CA 1
ATOM 3040 C C . PRO B 1 77 ? 31.432 43.366 9.198 1.00 21.14 77 PRO B C 1
ATOM 3041 O O . PRO B 1 77 ? 32.259 43.216 8.326 1.00 23.64 77 PRO B O 1
ATOM 3045 N N . GLU B 1 78 ? 30.166 43.691 8.935 1.00 21.59 78 GLU B N 1
ATOM 3046 C CA . GLU B 1 78 ? 29.748 43.884 7.551 1.00 22.83 78 GLU B CA 1
ATOM 3047 C C . GLU B 1 78 ? 30.442 45.101 6.920 1.00 22.47 78 GLU B C 1
ATOM 3048 O O . GLU B 1 78 ? 30.694 45.140 5.714 1.00 24.36 78 GLU B O 1
ATOM 3054 N N . ALA B 1 79 ? 30.707 46.137 7.711 1.00 21.28 79 ALA B N 1
ATOM 3055 C CA . ALA B 1 79 ? 31.404 47.313 7.200 1.00 21.12 79 ALA B CA 1
ATOM 3056 C C . ALA B 1 79 ? 32.882 47.016 6.932 1.00 22.70 79 ALA B C 1
ATOM 3057 O O . ALA B 1 79 ? 33.475 47.527 5.970 1.00 23.78 79 ALA B O 1
ATOM 3059 N N A LYS B 1 80 ? 33.505 46.256 7.824 0.50 21.79 80 LYS B N 1
ATOM 3060 N N B LYS B 1 80 ? 33.458 46.138 7.745 0.50 23.38 80 LYS B N 1
ATOM 3061 C CA A LYS B 1 80 ? 34.894 45.847 7.601 0.50 23.83 80 LYS B CA 1
ATOM 3062 C CA B LYS B 1 80 ? 34.840 45.685 7.531 0.50 25.92 80 LYS B CA 1
ATOM 3063 C C A LYS B 1 80 ? 34.999 45.069 6.307 0.50 24.56 80 LYS B C 1
ATOM 3064 C C B LYS B 1 80 ? 34.936 44.759 6.307 0.50 26.97 80 LYS B C 1
ATOM 3065 O O A LYS B 1 80 ? 35.889 45.323 5.495 0.50 24.99 80 LYS B O 1
ATOM 3066 O O B LYS B 1 80 ? 35.977 44.711 5.641 0.50 30.29 80 LYS B O 1
ATOM 3077 N N A ARG B 1 81 ? 34.076 44.135 6.111 0.50 23.91 81 ARG B N 1
ATOM 3078 N N B ARG B 1 81 ? 33.858 44.034 6.005 0.50 26.44 81 ARG B N 1
ATOM 3079 C CA A ARG B 1 81 ? 34.072 43.278 4.917 0.50 26.29 81 ARG B CA 1
ATOM 3080 C CA B ARG B 1 81 ? 33.853 43.092 4.855 0.50 28.30 81 ARG B CA 1
ATOM 3081 C C A ARG B 1 81 ? 33.991 44.080 3.638 0.50 27.48 81 ARG B C 1
ATOM 3082 C C B ARG B 1 81 ? 33.690 43.840 3.527 0.50 28.90 81 ARG B C 1
ATOM 3083 O O A ARG B 1 81 ? 34.830 43.882 2.712 0.50 28.88 81 ARG B O 1
ATOM 3084 O O B ARG B 1 81 ? 34.226 43.436 2.486 0.50 31.63 81 ARG B O 1
ATOM 3099 N N . ILE B 1 82 ? 32.968 44.952 3.591 1.00 30.01 82 ILE B N 1
ATOM 3100 C CA . ILE B 1 82 ? 32.666 45.827 2.426 1.00 31.94 82 ILE B CA 1
ATOM 3101 C C . ILE B 1 82 ? 33.817 46.808 2.225 1.00 32.87 82 ILE B C 1
ATOM 3102 O O . ILE B 1 82 ? 34.157 47.101 1.094 1.00 38.59 82 ILE B O 1
ATOM 3107 N N . GLY B 1 83 ? 34.420 47.298 3.329 1.00 32.30 83 GLY B N 1
ATOM 3108 C CA . GLY B 1 83 ? 35.501 48.287 3.331 1.00 29.97 83 GLY B CA 1
ATOM 3109 C C . GLY B 1 83 ? 35.039 49.768 3.329 1.00 29.54 83 GLY B C 1
ATOM 3110 O O . GLY B 1 83 ? 35.747 50.661 2.849 1.00 27.95 83 GLY B O 1
ATOM 3111 N N . ALA B 1 84 ? 33.886 50.040 3.936 1.00 25.48 84 ALA B N 1
ATOM 3112 C CA . ALA B 1 84 ? 33.314 51.400 3.954 1.00 23.59 84 ALA B CA 1
ATOM 3113 C C . ALA B 1 84 ? 32.243 51.473 5.020 1.00 20.67 84 ALA B C 1
ATOM 3114 O O . ALA B 1 84 ? 31.638 50.436 5.356 1.00 22.64 84 ALA B O 1
ATOM 3116 N N . VAL B 1 85 ? 31.991 52.696 5.494 1.00 19.49 85 VAL B N 1
ATOM 3117 C CA . VAL B 1 85 ? 30.993 52.986 6.501 1.00 18.38 85 VAL B CA 1
ATOM 3118 C C . VAL B 1 85 ? 30.041 54.064 6.022 1.00 18.44 85 VAL B C 1
ATOM 3119 O O . VAL B 1 85 ? 30.494 55.085 5.505 1.00 18.91 85 VAL B O 1
ATOM 3123 N N . ASN B 1 86 ? 28.725 53.862 6.175 1.00 16.62 86 ASN B N 1
ATOM 3124 C CA . ASN B 1 86 ? 27.750 54.917 5.873 1.00 16.74 86 ASN B CA 1
ATOM 3125 C C . ASN B 1 86 ? 26.870 55.305 7.045 1.00 16.77 86 ASN B C 1
ATOM 3126 O O . ASN B 1 86 ? 26.022 56.179 6.880 1.00 16.68 86 ASN B O 1
ATOM 3131 N N . THR B 1 87 ? 27.085 54.699 8.213 1.00 15.65 87 THR B N 1
ATOM 3132 C CA . THR B 1 87 ? 26.248 54.954 9.396 1.00 15.75 87 THR B CA 1
ATOM 3133 C C . THR B 1 87 ? 27.161 54.923 10.612 1.00 16.60 87 THR B C 1
ATOM 3134 O O . THR B 1 87 ? 27.876 53.939 10.810 1.00 16.84 87 THR B O 1
ATOM 3138 N N . ILE B 1 88 ? 27.135 55.981 11.407 1.00 15.38 88 ILE B N 1
ATOM 3139 C CA . ILE B 1 88 ? 27.941 56.077 12.623 1.00 15.51 88 ILE B CA 1
ATOM 3140 C C . ILE B 1 88 ? 27.011 56.296 13.825 1.00 16.59 88 ILE B C 1
ATOM 3141 O O . ILE B 1 88 ? 26.055 57.104 13.730 1.00 15.58 88 ILE B O 1
ATOM 3146 N N . LEU B 1 89 ? 27.301 55.629 14.928 1.00 15.79 89 LEU B N 1
ATOM 3147 C CA . LEU B 1 89 ? 26.554 55.750 16.184 1.00 15.04 89 LEU B CA 1
ATOM 3148 C C . LEU B 1 89 ? 27.531 56.179 17.277 1.00 15.58 89 LEU B C 1
ATOM 3149 O O . LEU B 1 89 ? 28.609 55.591 17.425 1.00 16.36 89 LEU B O 1
ATOM 3154 N N . LEU B 1 90 ? 27.151 57.186 18.059 1.00 15.41 90 LEU B N 1
ATOM 3155 C CA . LEU B 1 90 ? 27.883 57.639 19.249 1.00 16.24 90 LEU B CA 1
ATOM 3156 C C . LEU B 1 90 ? 27.258 57.028 20.498 1.00 16.77 90 LEU B C 1
ATOM 3157 O O . LEU B 1 90 ? 26.075 57.211 20.762 1.00 18.08 90 LEU B O 1
ATOM 3162 N N . ARG B 1 91 ? 28.067 56.303 21.263 1.00 18.36 91 ARG B N 1
ATOM 3163 C CA . ARG B 1 91 ? 27.661 55.766 22.558 1.00 19.72 91 ARG B CA 1
ATOM 3164 C C . ARG B 1 91 ? 28.816 55.819 23.506 1.00 21.40 91 ARG B C 1
ATOM 3165 O O . ARG B 1 91 ? 29.902 55.343 23.203 1.00 20.83 91 ARG B O 1
ATOM 3173 N N . GLU B 1 92 ? 28.574 56.426 24.674 1.00 23.21 92 GLU B N 1
ATOM 3174 C CA . GLU B 1 92 ? 29.595 56.509 25.713 1.00 26.01 92 GLU B CA 1
ATOM 3175 C C . GLU B 1 92 ? 30.933 57.040 25.175 1.00 23.19 92 GLU B C 1
ATOM 3176 O O . GLU B 1 92 ? 32.006 56.505 25.445 1.00 25.55 92 GLU B O 1
ATOM 3182 N N . ASN B 1 93 ? 30.834 58.098 24.380 1.00 22.39 93 ASN B N 1
ATOM 3183 C CA . ASN B 1 93 ? 31.962 58.820 23.815 1.00 22.18 93 ASN B CA 1
ATOM 3184 C C . ASN B 1 93 ? 32.816 58.045 22.819 1.00 22.81 93 ASN B C 1
ATOM 3185 O O . ASN B 1 93 ? 33.954 58.443 22.518 1.00 24.29 93 ASN B O 1
ATOM 3190 N N A MET B 1 94 ? 32.238 56.957 22.294 0.50 21.13 94 MET B N 1
ATOM 3191 N N B MET B 1 94 ? 32.260 56.957 22.278 0.50 21.12 94 MET B N 1
ATOM 3192 C CA A MET B 1 94 ? 32.882 56.109 21.307 0.50 20.84 94 MET B CA 1
ATOM 3193 C CA B MET B 1 94 ? 32.962 56.174 21.278 0.50 20.88 94 MET B CA 1
ATOM 3194 C C A MET B 1 94 ? 32.053 56.132 20.033 0.50 18.79 94 MET B C 1
ATOM 3195 C C B MET B 1 94 ? 32.072 56.028 20.060 0.50 18.94 94 MET B C 1
ATOM 3196 O O A MET B 1 94 ? 30.839 56.335 20.077 0.50 17.60 94 MET B O 1
ATOM 3197 O O B MET B 1 94 ? 30.840 55.981 20.178 0.50 18.39 94 MET B O 1
ATOM 3206 N N . LEU B 1 95 ? 32.717 55.945 18.899 1.00 18.83 95 LEU B N 1
ATOM 3207 C CA . LEU B 1 95 ? 32.048 55.896 17.604 1.00 17.42 95 LEU B CA 1
ATOM 3208 C C . LEU B 1 95 ? 32.092 54.497 16.998 1.00 17.75 95 LEU B C 1
ATOM 3209 O O . LEU B 1 95 ? 33.160 53.894 16.882 1.00 18.40 95 LEU B O 1
ATOM 3214 N N . TYR B 1 96 ? 30.909 54.019 16.604 1.00 16.17 96 TYR B N 1
ATOM 3215 C CA . TYR B 1 96 ? 30.686 52.712 15.991 1.00 16.25 96 TYR B CA 1
ATOM 3216 C C . TYR B 1 96 ? 30.263 52.916 14.561 1.00 16.61 96 TYR B C 1
ATOM 3217 O O . TYR B 1 96 ? 29.330 53.698 14.285 1.00 17.65 96 TYR B O 1
ATOM 3226 N N . GLY B 1 97 ? 30.920 52.237 13.652 1.00 16.92 97 GLY B N 1
ATOM 3227 C CA . GLY B 1 97 ? 30.624 52.313 12.228 1.00 16.82 97 GLY B CA 1
ATOM 3228 C C . GLY B 1 97 ? 29.911 51.089 11.682 1.00 16.58 97 GLY B C 1
ATOM 3229 O O . GLY B 1 97 ? 30.313 49.945 11.977 1.00 18.10 97 GLY B O 1
ATOM 3230 N N . TYR B 1 98 ? 28.909 51.333 10.834 1.00 16.38 98 TYR B N 1
ATOM 3231 C CA . TYR B 1 98 ? 28.103 50.303 10.200 1.00 16.22 98 TYR B CA 1
ATOM 3232 C C . TYR B 1 98 ? 27.945 50.617 8.728 1.00 16.29 98 TYR B C 1
ATOM 3233 O O . TYR B 1 98 ? 28.223 51.743 8.287 1.00 16.63 98 TYR B O 1
ATOM 3242 N N . ASN B 1 99 ? 27.488 49.641 7.963 1.00 17.67 99 ASN B N 1
ATOM 3243 C CA . ASN B 1 99 ? 27.226 49.868 6.553 1.00 19.84 99 ASN B CA 1
ATOM 3244 C C . ASN B 1 99 ? 25.916 49.257 6.170 1.00 22.34 99 ASN B C 1
ATOM 3245 O O . ASN B 1 99 ? 25.768 48.021 6.167 1.00 27.26 99 ASN B O 1
ATOM 3250 N N . THR B 1 100 ? 24.952 50.093 5.832 1.00 22.65 100 THR B N 1
ATOM 3251 C CA . THR B 1 100 ? 23.689 49.578 5.395 1.00 26.57 100 THR B CA 1
ATOM 3252 C C . THR B 1 100 ? 23.616 49.417 3.853 1.00 29.30 100 THR B C 1
ATOM 3253 O O . THR B 1 100 ? 22.521 49.086 3.345 1.00 32.05 100 THR B O 1
ATOM 3257 N N . ASP B 1 101 ? 24.715 49.625 3.101 1.00 30.56 101 ASP B N 1
ATOM 3258 C CA . ASP B 1 101 ? 24.655 49.508 1.609 1.00 34.18 101 ASP B CA 1
ATOM 3259 C C . ASP B 1 101 ? 24.277 48.115 1.078 1.00 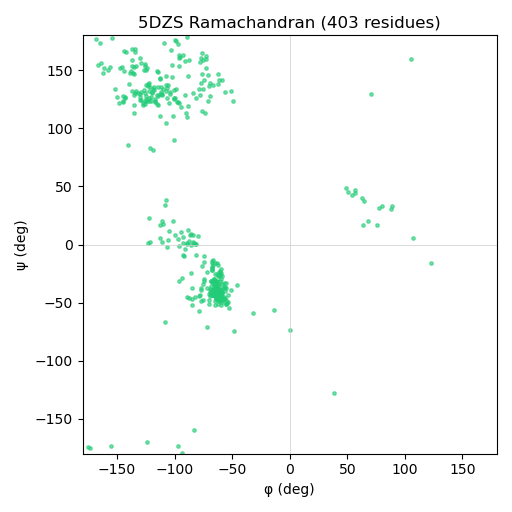34.14 101 ASP B C 1
ATOM 3260 O O . ASP B 1 101 ? 23.494 48.007 0.106 1.00 34.08 101 ASP B O 1
ATOM 3265 N N . TYR B 1 102 ? 24.854 47.054 1.636 1.00 34.11 102 TYR B N 1
ATOM 3266 C CA . TYR B 1 102 ? 24.505 45.689 1.217 1.00 35.30 102 TYR B CA 1
ATOM 3267 C C . TYR B 1 102 ? 23.019 45.446 1.522 1.00 36.98 102 TYR B C 1
ATOM 3268 O O . TYR B 1 102 ? 22.287 44.940 0.676 1.00 33.10 102 TYR B O 1
ATOM 3277 N N . PHE B 1 103 ? 22.583 45.811 2.726 1.00 33.95 103 PHE B N 1
ATOM 3278 C CA . PHE B 1 103 ? 21.177 45.642 3.127 1.00 36.07 103 PHE B CA 1
ATOM 3279 C C . PHE B 1 103 ? 20.185 46.353 2.204 1.00 35.54 103 PHE B C 1
ATOM 3280 O O . PHE B 1 103 ? 19.189 45.744 1.763 1.00 32.14 103 PHE B O 1
ATOM 3288 N N . GLY B 1 104 ? 20.472 47.618 1.878 1.00 33.73 104 GLY B N 1
ATOM 3289 C CA . GLY B 1 104 ? 19.601 48.412 1.021 1.00 34.02 104 GLY B CA 1
ATOM 3290 C C . GLY B 1 104 ? 19.519 47.845 -0.385 1.00 33.25 104 GLY B C 1
ATOM 3291 O O . GLY B 1 104 ? 18.442 47.884 -1.002 1.00 34.20 104 GLY B O 1
ATOM 3292 N N . LEU B 1 105 ? 20.645 47.349 -0.910 1.00 36.54 105 LEU B N 1
ATOM 3293 C CA . LEU B 1 105 ? 20.661 46.742 -2.243 1.00 34.96 105 LEU B CA 1
ATOM 3294 C C . LEU B 1 105 ? 19.781 45.484 -2.240 1.00 34.35 105 LEU B C 1
ATOM 3295 O O . LEU B 1 105 ? 18.939 45.302 -3.124 1.00 34.98 105 LEU B O 1
ATOM 3300 N N . ASP B 1 106 ? 19.967 44.643 -1.221 1.00 35.83 106 ASP B N 1
ATOM 3301 C CA . ASP B 1 106 ? 19.196 43.410 -1.108 1.00 36.17 106 ASP B CA 1
ATOM 3302 C C . ASP B 1 106 ? 17.708 43.745 -1.131 1.00 36.38 106 ASP B C 1
ATOM 3303 O O . ASP B 1 106 ? 16.926 43.134 -1.847 1.00 34.32 106 ASP B O 1
ATOM 3308 N N . SER B 1 107 ? 17.335 44.731 -0.333 1.00 35.11 107 SER B N 1
ATOM 3309 C CA . SER B 1 107 ? 15.963 45.208 -0.239 1.00 34.97 107 SER B CA 1
ATOM 3310 C C . SER B 1 107 ? 15.381 45.660 -1.593 1.00 35.48 107 SER B C 1
ATOM 3311 O O . SER B 1 107 ? 14.270 45.235 -1.984 1.00 34.86 107 SER B O 1
ATOM 3314 N N A MET B 1 108 ? 16.145 46.511 -2.285 0.50 32.94 108 MET B N 1
ATOM 3315 N N B MET B 1 108 ? 16.107 46.521 -2.291 0.50 34.38 108 MET B N 1
ATOM 3316 C CA A MET B 1 108 ? 15.801 47.077 -3.605 0.50 32.67 108 MET B CA 1
ATOM 3317 C CA B MET B 1 108 ? 15.654 47.021 -3.581 0.50 35.50 108 MET B CA 1
ATOM 3318 C C A MET B 1 108 ? 15.621 45.988 -4.671 0.50 32.00 108 MET B C 1
ATOM 3319 C C B MET B 1 108 ? 15.530 45.897 -4.610 0.50 33.42 108 MET B C 1
ATOM 3320 O O A MET B 1 108 ? 14.701 46.047 -5.486 0.50 32.70 108 MET B O 1
ATOM 3321 O O B MET B 1 108 ? 14.541 45.833 -5.341 0.50 34.54 108 MET B O 1
ATOM 3330 N N . PHE B 1 109 ? 16.523 45.014 -4.670 1.00 32.51 109 PHE B N 1
ATOM 3331 C CA . PHE B 1 109 ? 16.475 43.896 -5.634 1.00 33.55 109 PHE B CA 1
ATOM 3332 C C . PHE B 1 109 ? 15.257 43.013 -5.404 1.00 34.90 109 PHE B C 1
ATOM 3333 O O . PHE B 1 109 ? 14.606 42.592 -6.359 1.00 35.83 109 PHE B O 1
ATOM 3341 N N . LYS B 1 110 ? 14.935 42.744 -4.144 1.00 35.18 110 LYS B N 1
ATOM 3342 C CA . LYS B 1 110 ? 13.752 41.948 -3.825 1.00 37.50 110 LYS B CA 1
ATOM 3343 C C . LYS B 1 110 ? 12.489 42.680 -4.233 1.00 37.80 110 LYS B C 1
ATOM 3344 O O . LYS B 1 110 ? 11.583 42.092 -4.802 1.00 36.40 110 LYS B O 1
ATOM 3350 N N . MET B 1 111 ? 12.434 43.972 -3.955 1.00 36.96 111 MET B N 1
ATOM 3351 C CA . MET B 1 111 ? 11.254 44.763 -4.278 1.00 39.87 111 MET B CA 1
ATOM 3352 C C . MET B 1 111 ? 11.029 44.800 -5.794 1.00 39.07 111 MET B C 1
ATOM 3353 O O . MET B 1 111 ? 9.893 44.677 -6.260 1.00 40.55 111 MET B O 1
ATOM 3358 N N . ALA B 1 112 ? 12.119 44.940 -6.548 1.00 35.68 112 ALA B N 1
ATOM 3359 C CA . ALA B 1 112 ? 12.062 45.002 -8.004 1.00 37.64 112 ALA B CA 1
ATOM 3360 C C . ALA B 1 112 ? 11.993 43.607 -8.652 1.00 39.53 112 ALA B C 1
ATOM 3361 O O . ALA B 1 112 ? 11.952 43.499 -9.877 1.00 42.27 112 ALA B O 1
ATOM 3363 N N . ASN B 1 113 ? 11.978 42.547 -7.844 1.00 40.11 113 ASN B N 1
ATOM 3364 C CA . ASN B 1 113 ? 11.917 41.179 -8.369 1.00 43.73 113 ASN B CA 1
ATOM 3365 C C . ASN B 1 113 ? 13.063 40.887 -9.333 1.00 42.99 113 ASN B C 1
ATOM 3366 O O . ASN B 1 113 ? 12.843 40.343 -10.418 1.00 43.62 113 ASN B O 1
ATOM 3371 N N . ILE B 1 114 ? 14.282 41.247 -8.940 1.00 42.78 114 ILE B N 1
ATOM 3372 C CA . ILE B 1 114 ? 15.462 40.999 -9.758 1.00 42.96 114 ILE B CA 1
ATOM 3373 C C . ILE B 1 114 ? 16.350 39.963 -9.061 1.00 44.76 114 ILE B C 1
ATOM 3374 O O . ILE B 1 114 ? 16.947 40.239 -8.009 1.00 44.09 114 ILE B O 1
ATOM 3379 N N . ASP B 1 115 ? 16.417 38.765 -9.643 1.00 50.47 115 ASP B N 1
ATOM 3380 C CA . ASP B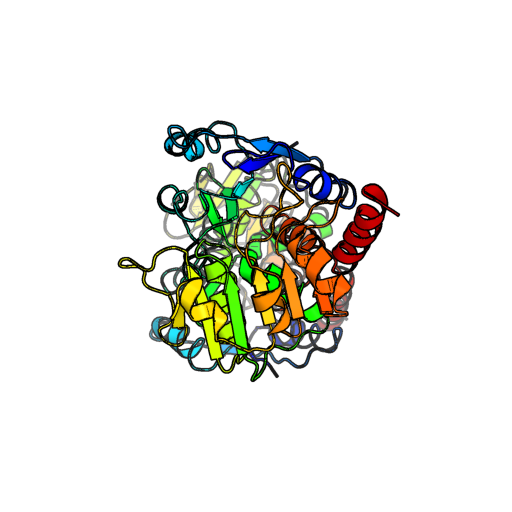 1 115 ? 17.257 37.690 -9.127 1.00 52.26 115 ASP B CA 1
ATOM 3381 C C . ASP B 1 115 ? 18.543 37.737 -9.938 1.00 51.89 115 ASP B C 1
ATOM 3382 O O . ASP B 1 115 ? 18.501 37.639 -11.160 1.00 55.94 115 ASP B O 1
ATOM 3387 N N . VAL B 1 116 ? 19.681 37.886 -9.270 1.00 47.90 116 VAL B N 1
ATOM 3388 C CA . VAL B 1 116 ? 20.968 37.994 -9.968 1.00 48.19 116 VAL B CA 1
ATOM 3389 C C . VAL B 1 116 ? 21.648 36.635 -10.168 1.00 49.13 116 VAL B C 1
ATOM 3390 O O . VAL B 1 116 ? 22.709 36.553 -10.790 1.00 48.32 116 VAL B O 1
ATOM 3394 N N . GLN B 1 117 ? 21.032 35.583 -9.631 1.00 50.76 117 GLN B N 1
ATOM 3395 C CA . GLN B 1 117 ? 21.544 34.213 -9.748 1.00 55.63 117 GLN B CA 1
ATOM 3396 C C . GLN B 1 117 ? 21.903 33.849 -11.186 1.00 55.95 117 GLN B C 1
ATOM 3397 O O . GLN B 1 117 ? 21.067 33.941 -12.079 1.00 55.14 117 GLN B O 1
ATOM 3403 N N . GLY B 1 118 ? 23.152 33.439 -11.396 1.00 56.15 118 GLY B N 1
ATOM 3404 C CA . GLY B 1 118 ? 23.634 33.023 -12.712 1.00 58.41 118 GLY B CA 1
ATOM 3405 C C . GLY B 1 118 ? 23.647 34.085 -13.800 1.00 56.58 118 GLY B C 1
ATOM 3406 O O . GLY B 1 118 ? 23.765 33.758 -14.983 1.00 59.11 118 GLY B O 1
ATOM 3407 N N . LYS B 1 119 ? 23.551 35.358 -13.417 1.00 52.72 119 LYS B N 1
ATOM 3408 C CA . LYS B 1 119 ? 23.531 36.432 -14.409 1.00 50.83 119 LYS B CA 1
ATOM 3409 C C . LYS B 1 119 ? 24.888 37.105 -14.604 1.00 46.69 119 LYS B C 1
ATOM 3410 O O . LYS B 1 119 ? 25.867 36.773 -13.939 1.00 46.79 119 LYS B O 1
ATOM 3416 N N . VAL B 1 120 ? 24.936 38.019 -15.566 1.00 45.99 120 VAL B N 1
ATOM 3417 C CA . VAL B 1 120 ? 26.141 38.780 -15.870 1.00 45.45 120 VAL B CA 1
ATOM 3418 C C . VAL B 1 120 ? 25.817 40.221 -15.520 1.00 42.32 120 VAL B C 1
ATOM 3419 O O . VAL B 1 120 ? 24.794 40.753 -15.958 1.00 40.99 120 VAL B O 1
ATOM 3423 N N . ALA B 1 121 ? 26.670 40.848 -14.714 1.00 40.95 121 ALA B N 1
ATOM 3424 C CA . ALA B 1 121 ? 26.444 42.232 -14.303 1.00 37.89 121 ALA B CA 1
ATOM 3425 C C . ALA B 1 121 ? 27.703 43.062 -14.384 1.00 36.15 121 ALA B C 1
ATOM 3426 O O . ALA B 1 121 ? 28.830 42.554 -14.273 1.00 36.50 121 ALA B O 1
ATOM 3428 N N . VAL B 1 122 ? 27.488 44.356 -14.579 1.00 35.18 122 VAL B N 1
ATOM 3429 C CA . VAL B 1 122 ? 28.547 45.327 -14.614 1.00 33.81 122 VAL B CA 1
ATOM 3430 C C . VAL B 1 122 ? 28.208 46.406 -13.601 1.00 31.63 122 VAL B C 1
ATOM 3431 O O . VAL B 1 122 ? 27.080 46.903 -13.572 1.00 30.09 122 VAL B O 1
ATOM 3435 N N . ILE B 1 123 ? 29.179 46.732 -12.756 1.00 32.07 123 ILE B N 1
ATOM 3436 C CA . ILE B 1 123 ? 29.049 47.841 -11.815 1.00 30.76 123 ILE B CA 1
ATOM 3437 C C . ILE B 1 123 ? 29.876 48.995 -12.362 1.00 29.37 123 ILE B C 1
ATOM 3438 O O . ILE B 1 123 ? 31.055 48.818 -12.704 1.00 30.43 123 ILE B O 1
ATOM 3443 N N . LEU B 1 124 ? 29.266 50.171 -12.448 1.00 28.68 124 LEU B N 1
ATOM 3444 C CA . LEU B 1 124 ? 29.960 51.367 -12.882 1.00 30.93 124 LEU B CA 1
ATOM 3445 C C . LEU B 1 124 ? 30.463 52.125 -11.666 1.00 32.42 124 LEU B C 1
ATOM 3446 O O . LEU B 1 124 ? 29.656 52.555 -10.821 1.00 32.76 124 LEU B O 1
ATOM 3451 N N . GLY B 1 125 ? 31.785 52.282 -11.575 1.00 33.53 125 GLY B N 1
ATOM 3452 C CA . GLY B 1 125 ? 32.408 53.026 -10.487 1.00 35.66 125 GLY B CA 1
ATOM 3453 C C . GLY B 1 125 ? 33.060 52.159 -9.434 1.00 35.67 125 GLY B C 1
ATOM 3454 O O . GLY B 1 125 ? 32.807 50.951 -9.359 1.00 37.43 125 GLY B O 1
ATOM 3455 N N A THR B 1 126 ? 33.901 52.757 -8.589 0.50 38.23 126 THR B N 1
ATOM 3456 N N B THR B 1 126 ? 33.886 52.811 -8.625 0.50 38.05 126 THR B N 1
ATOM 3457 C CA A THR B 1 126 ? 34.665 51.973 -7.599 0.50 39.02 126 THR B CA 1
ATOM 3458 C CA B THR B 1 126 ? 34.571 52.201 -7.504 0.50 38.65 126 THR B CA 1
ATOM 3459 C C A THR B 1 126 ? 34.638 52.447 -6.135 0.50 40.97 126 THR B C 1
ATOM 3460 C C B THR B 1 126 ? 34.110 52.976 -6.286 0.50 39.59 126 THR B C 1
ATOM 3461 O O A THR B 1 126 ? 35.514 52.075 -5.357 0.50 42.76 126 THR B O 1
ATOM 3462 O O B THR B 1 126 ? 33.462 54.010 -6.420 0.50 40.54 126 THR B O 1
ATOM 3469 N N A GLY B 1 127 ? 33.635 53.234 -5.755 0.50 39.35 127 GLY B N 1
ATOM 3470 N N B GLY B 1 127 ? 34.431 52.473 -5.103 0.50 38.77 127 GLY B N 1
ATOM 3471 C CA A GLY B 1 127 ? 33.541 53.741 -4.381 0.50 41.58 127 GLY B CA 1
ATOM 3472 C CA B GLY B 1 127 ? 34.053 53.144 -3.865 0.50 40.65 127 GLY B CA 1
ATOM 3473 C C A GLY B 1 127 ? 33.034 52.699 -3.396 0.50 40.29 127 GLY B C 1
ATOM 3474 C C B GLY B 1 127 ? 33.144 52.300 -3.000 0.50 40.83 127 GLY B C 1
ATOM 3475 O O A GLY B 1 127 ? 33.058 51.503 -3.681 0.50 38.25 127 GLY B O 1
ATOM 3476 O O B GLY B 1 127 ? 32.793 51.174 -3.355 0.50 39.28 127 GLY B O 1
ATOM 3477 N N A GLY B 1 128 ? 32.571 53.150 -2.230 0.50 41.60 128 GLY B N 1
ATOM 3478 N N B GLY B 1 128 ? 32.755 52.853 -1.856 0.50 41.76 128 GLY B N 1
ATOM 3479 C CA A GLY B 1 128 ? 32.051 52.235 -1.209 0.50 41.68 128 GLY B CA 1
ATOM 3480 C CA B GLY B 1 128 ? 31.894 52.151 -0.920 0.50 42.64 128 GLY B CA 1
ATOM 3481 C C A GLY B 1 128 ? 30.799 51.504 -1.657 0.50 38.41 128 GLY B C 1
ATOM 3482 C C B GLY B 1 128 ? 30.680 51.490 -1.537 0.50 38.97 128 GLY B C 1
ATOM 3483 O O A GLY B 1 128 ? 30.603 50.319 -1.347 0.50 36.84 128 GLY B O 1
ATOM 3484 O O B GLY B 1 128 ? 30.417 50.305 -1.272 0.50 36.93 128 GLY B O 1
ATOM 3485 N N . ALA B 1 129 ? 29.933 52.231 -2.357 1.00 36.83 129 ALA B N 1
ATOM 3486 C CA . ALA B 1 129 ? 28.684 51.677 -2.937 1.00 38.51 129 ALA B CA 1
ATOM 3487 C C . ALA B 1 129 ? 28.979 50.532 -3.902 1.00 36.73 129 ALA B C 1
ATOM 3488 O O . ALA B 1 129 ? 28.333 49.482 -3.870 1.00 35.14 129 ALA B O 1
ATOM 3490 N N . SER B 1 130 ? 29.980 50.735 -4.746 1.00 35.49 130 SER B N 1
ATOM 3491 C CA . SER B 1 130 ? 30.440 49.721 -5.655 1.00 36.49 130 SER B CA 1
ATOM 3492 C C . SER B 1 130 ? 30.918 48.472 -4.903 1.00 36.48 130 SER B C 1
ATOM 3493 O O . SER B 1 130 ? 30.662 47.347 -5.343 1.00 37.74 130 SER B O 1
ATOM 3496 N N . LYS B 1 131 ? 31.614 48.675 -3.778 1.00 40.34 131 LYS B N 1
ATOM 3497 C CA . LYS B 1 131 ? 32.129 47.562 -2.977 1.00 40.16 131 LYS B CA 1
ATOM 3498 C C . LYS B 1 131 ? 30.982 46.734 -2.375 1.00 40.02 131 LYS B C 1
ATOM 3499 O O . LYS B 1 131 ? 31.049 45.499 -2.324 1.00 39.25 131 LYS B O 1
ATOM 3505 N N . ALA B 1 132 ? 29.931 47.420 -1.944 1.00 36.25 132 ALA B N 1
ATOM 3506 C CA . ALA B 1 132 ? 28.757 46.759 -1.375 1.00 37.49 132 ALA B CA 1
ATOM 3507 C C . ALA B 1 132 ? 28.025 45.983 -2.446 1.00 35.61 132 ALA B C 1
ATOM 3508 O O . ALA B 1 132 ? 27.556 44.874 -2.200 1.00 36.63 132 ALA B O 1
ATOM 3510 N N . ALA B 1 133 ? 27.891 46.600 -3.617 1.00 35.46 133 ALA B N 1
ATOM 3511 C CA . ALA B 1 133 ? 27.237 45.973 -4.754 1.00 32.89 133 ALA B CA 1
ATOM 3512 C C . ALA B 1 133 ? 28.011 44.742 -5.200 1.00 35.45 133 ALA B C 1
ATOM 3513 O O . ALA B 1 133 ? 27.410 43.696 -5.490 1.00 36.23 133 ALA B O 1
ATOM 3515 N N . LEU B 1 134 ? 29.337 44.857 -5.259 1.00 35.42 134 LEU B N 1
ATOM 3516 C CA . LEU B 1 134 ? 30.183 43.725 -5.589 1.00 38.86 134 LEU B CA 1
ATOM 3517 C C . LEU B 1 134 ? 29.933 42.600 -4.575 1.00 39.66 134 LEU B C 1
ATOM 3518 O O . LEU B 1 134 ? 29.728 41.458 -4.953 1.00 41.19 134 LEU B O 1
ATOM 3523 N N . THR B 1 135 ? 29.941 42.955 -3.294 1.00 39.97 135 THR B N 1
ATOM 3524 C CA . THR B 1 135 ? 29.735 41.991 -2.209 1.00 41.30 135 THR B CA 1
ATOM 3525 C C . THR B 1 135 ? 28.364 41.311 -2.348 1.00 41.05 135 THR B C 1
ATOM 3526 O O . THR B 1 135 ? 28.255 40.078 -2.260 1.00 41.71 135 THR B O 1
ATOM 3530 N N . TYR B 1 136 ? 27.330 42.114 -2.580 1.00 38.05 136 TYR B N 1
ATOM 3531 C CA . TYR B 1 136 ? 25.978 41.589 -2.749 1.00 39.07 136 TYR B CA 1
ATOM 3532 C C . TYR B 1 136 ? 25.867 40.664 -3.957 1.00 39.64 136 TYR B C 1
ATOM 3533 O O . TYR B 1 136 ? 25.348 39.546 -3.839 1.00 41.35 136 TYR B O 1
ATOM 3542 N N . PHE B 1 137 ? 26.331 41.125 -5.119 1.00 37.84 137 PHE B N 1
ATOM 3543 C CA . PHE B 1 137 ? 26.259 40.305 -6.336 1.00 41.40 137 PHE B CA 1
ATOM 3544 C C . PHE B 1 137 ? 26.967 38.940 -6.184 1.00 44.12 137 PHE B C 1
ATOM 3545 O O . PHE B 1 137 ? 26.430 37.912 -6.599 1.00 47.71 137 PHE B O 1
ATOM 3553 N N . ILE B 1 138 ? 28.169 38.940 -5.609 1.00 45.14 138 ILE B N 1
ATOM 3554 C CA . ILE B 1 138 ? 28.947 37.704 -5.418 1.00 49.68 138 ILE B CA 1
ATOM 3555 C C . ILE B 1 138 ? 28.247 36.733 -4.471 1.00 49.83 138 ILE B C 1
ATOM 3556 O O . ILE B 1 138 ? 28.216 35.527 -4.720 1.00 51.16 138 ILE B O 1
ATOM 3561 N N . ASP B 1 139 ? 27.713 37.257 -3.375 1.00 47.94 139 ASP B N 1
ATOM 3562 C CA . ASP B 1 139 ? 26.993 36.426 -2.418 1.00 49.15 139 ASP B CA 1
ATOM 3563 C C . ASP B 1 139 ? 25.722 35.851 -3.029 1.00 48.81 139 ASP B C 1
ATOM 3564 O O . ASP B 1 139 ? 25.286 34.764 -2.650 1.00 52.27 139 ASP B O 1
ATOM 3569 N N . SER B 1 140 ? 25.128 36.579 -3.973 1.00 46.87 140 SER B N 1
ATOM 3570 C CA . SER B 1 140 ? 23.869 36.155 -4.596 1.00 46.23 140 SER B CA 1
ATOM 3571 C C . SER B 1 140 ? 24.032 35.226 -5.801 1.00 47.98 140 SER B C 1
ATOM 3572 O O . SER B 1 140 ? 23.057 34.945 -6.495 1.00 47.34 140 SER B O 1
ATOM 3575 N N . GLY B 1 141 ? 25.250 34.763 -6.059 1.00 48.50 141 GLY B N 1
ATOM 3576 C CA . GLY B 1 141 ? 25.483 33.798 -7.145 1.00 52.26 141 GLY B CA 1
ATOM 3577 C C . GLY B 1 141 ? 25.563 34.367 -8.550 1.00 50.56 141 GLY B C 1
ATOM 3578 O O . GLY B 1 141 ? 25.146 33.718 -9.514 1.00 52.20 141 GLY B O 1
ATOM 3579 N N . ILE B 1 142 ? 26.088 35.585 -8.668 1.00 47.10 142 ILE B N 1
ATOM 3580 C CA . ILE B 1 142 ? 26.286 36.203 -9.966 1.00 46.24 142 ILE B CA 1
ATOM 3581 C C . ILE B 1 142 ? 27.279 35.312 -10.719 1.00 49.24 142 ILE B C 1
ATOM 3582 O O . ILE B 1 142 ? 28.246 34.814 -10.131 1.00 50.53 142 ILE B O 1
ATOM 3587 N N . GLU B 1 143 ? 27.028 35.084 -12.001 1.00 51.33 143 GLU B N 1
ATOM 3588 C CA . GLU B 1 143 ? 27.906 34.234 -12.803 1.00 56.31 143 GLU B CA 1
ATOM 3589 C C . GLU B 1 143 ? 29.182 34.977 -13.193 1.00 56.56 143 GLU B C 1
ATOM 3590 O O . GLU B 1 143 ? 30.289 34.465 -13.019 1.00 58.47 143 GLU B O 1
ATOM 3596 N N . LYS B 1 144 ? 29.011 36.193 -13.705 1.00 53.64 144 LYS B N 1
ATOM 3597 C CA . LYS B 1 144 ? 30.120 37.008 -14.185 1.00 53.48 144 LYS B CA 1
ATOM 3598 C C . LYS B 1 144 ? 29.931 38.428 -13.661 1.00 47.69 144 LYS B C 1
ATOM 3599 O O . LYS B 1 144 ? 28.861 38.989 -13.836 1.00 47.03 144 LYS B O 1
ATOM 3605 N N . LEU B 1 145 ? 30.960 38.996 -13.031 1.00 46.21 145 LEU B N 1
ATOM 3606 C CA . LEU B 1 145 ? 30.892 40.372 -12.501 1.00 45.05 145 LEU B CA 1
ATOM 3607 C C . LEU B 1 145 ? 32.069 41.243 -12.947 1.00 43.70 145 LEU B C 1
ATOM 3608 O O . LEU B 1 145 ? 33.238 40.889 -12.737 1.00 47.18 145 LEU B O 1
ATOM 3613 N N . TYR B 1 146 ? 31.750 42.378 -13.568 1.00 41.00 146 TYR B N 1
ATOM 3614 C CA . TYR B 1 146 ? 32.748 43.353 -13.982 1.00 39.85 146 TYR B CA 1
ATOM 3615 C C . TYR B 1 146 ? 32.533 44.636 -13.178 1.00 36.97 146 TYR B C 1
ATOM 3616 O O . TYR B 1 146 ? 31.406 44.965 -12.815 1.00 34.27 146 TYR B O 1
ATOM 3625 N N . VAL B 1 147 ? 33.618 45.350 -12.908 1.00 38.01 147 VAL B N 1
ATOM 3626 C CA . VAL B 1 147 ? 33.553 46.660 -12.266 1.00 35.81 147 VAL B CA 1
ATOM 3627 C C . VAL B 1 147 ? 34.321 47.586 -13.199 1.00 36.18 147 VAL B C 1
ATOM 3628 O O . VAL B 1 147 ? 35.491 47.331 -13.491 1.00 37.70 147 VAL B O 1
ATOM 3632 N N . SER B 1 148 ? 33.655 48.626 -13.694 1.00 35.51 148 SER B N 1
ATOM 3633 C CA . SER B 1 148 ? 34.269 49.564 -14.647 1.00 36.96 148 SER B CA 1
ATOM 3634 C C . SER B 1 148 ? 34.781 50.833 -13.981 1.00 39.72 148 SER B C 1
ATOM 3635 O O . SER B 1 148 ? 34.082 51.446 -13.179 1.00 37.87 148 SER B O 1
ATOM 3638 N N . THR B 1 149 ? 36.004 51.224 -14.330 1.00 43.48 149 THR B N 1
ATOM 3639 C CA . THR B 1 149 ? 36.640 52.417 -13.776 1.00 45.67 149 THR B CA 1
ATOM 3640 C C . THR B 1 149 ? 37.250 53.222 -14.923 1.00 49.04 149 THR B C 1
ATOM 3641 O O . THR B 1 149 ? 37.546 52.664 -15.984 1.00 47.42 149 THR B O 1
ATOM 3645 N N A ARG B 1 150 ? 37.420 54.528 -14.723 0.50 49.12 150 ARG B N 1
ATOM 3646 N N B ARG B 1 150 ? 37.448 54.520 -14.718 0.50 51.42 150 ARG B N 1
ATOM 3647 C CA A ARG B 1 150 ? 38.004 55.385 -15.763 0.50 52.91 150 ARG B CA 1
ATOM 3648 C CA B ARG B 1 150 ? 38.001 55.357 -15.784 0.50 56.69 150 ARG B CA 1
ATOM 3649 C C A ARG B 1 150 ? 39.466 55.025 -16.037 0.50 57.11 150 ARG B C 1
ATOM 3650 C C B ARG B 1 150 ? 39.480 55.052 -16.036 0.50 59.45 150 ARG B C 1
ATOM 3651 O O A ARG B 1 150 ? 39.918 55.075 -17.182 0.50 58.52 150 ARG B O 1
ATOM 3652 O O B ARG B 1 150 ? 39.957 55.168 -17.166 0.50 61.00 150 ARG B O 1
ATOM 3667 N N . LYS B 1 151 ? 40.199 54.661 -14.986 1.00 59.72 151 LYS B N 1
ATOM 3668 C CA . LYS B 1 151 ? 41.608 54.286 -15.124 1.00 67.25 151 LYS B CA 1
ATOM 3669 C C . LYS B 1 151 ? 41.946 53.208 -14.108 1.00 68.84 151 LYS B C 1
ATOM 3670 O O . LYS B 1 151 ? 41.821 53.418 -12.903 1.00 69.71 151 LYS B O 1
ATOM 3676 N N . LYS B 1 152 ? 42.383 52.056 -14.609 1.00 73.07 152 LYS B N 1
ATOM 3677 C CA . LYS B 1 152 ? 42.697 50.913 -13.755 1.00 75.55 152 LYS B CA 1
ATOM 3678 C C . LYS B 1 152 ? 43.840 51.162 -12.782 1.00 84.69 152 LYS B C 1
ATOM 3679 O O . LYS B 1 152 ? 43.772 50.726 -11.631 1.00 85.39 152 LYS B O 1
ATOM 3685 N N . ASP B 1 153 ? 44.884 51.852 -13.252 1.00 91.39 153 ASP B N 1
ATOM 3686 C CA . ASP B 1 153 ? 46.097 52.111 -12.456 1.00 100.06 153 ASP B CA 1
ATOM 3687 C C . ASP B 1 153 ? 46.440 50.863 -11.612 1.00 102.18 153 ASP B C 1
ATOM 3688 O O . ASP B 1 153 ? 46.538 49.769 -12.177 1.00 102.03 153 ASP B O 1
ATOM 3693 N N . ASP B 1 154 ? 46.627 50.996 -10.298 1.00 104.02 154 ASP B N 1
ATOM 3694 C CA . ASP B 1 154 ? 46.901 49.813 -9.466 1.00 104.65 154 ASP B CA 1
ATOM 3695 C C . ASP B 1 154 ? 45.705 49.459 -8.565 1.00 100.84 154 ASP B C 1
ATOM 3696 O O . ASP B 1 154 ? 45.885 48.978 -7.441 1.00 103.87 154 ASP B O 1
ATOM 3701 N N . LYS B 1 155 ? 44.490 49.693 -9.071 1.00 94.94 155 LYS B N 1
ATOM 3702 C CA . LYS B 1 155 ? 43.269 49.377 -8.320 1.00 90.90 155 LYS B CA 1
ATOM 3703 C C . LYS B 1 155 ? 43.102 47.877 -8.136 1.00 88.56 155 LYS B C 1
ATOM 3704 O O . LYS B 1 155 ? 43.309 47.097 -9.066 1.00 87.19 155 LYS B O 1
ATOM 3710 N N . LYS B 1 156 ? 42.710 47.490 -6.928 1.00 89.84 156 LYS B N 1
ATOM 3711 C CA . LYS B 1 156 ? 42.495 46.096 -6.582 1.00 89.08 156 LYS B CA 1
ATOM 3712 C C . LYS B 1 156 ? 41.066 45.944 -6.077 1.00 85.30 156 LYS B C 1
ATOM 3713 O O . LYS B 1 156 ? 40.572 46.793 -5.335 1.00 88.64 156 LYS B O 1
ATOM 3719 N N . LEU B 1 157 ? 40.394 44.875 -6.492 1.00 78.11 157 LEU B N 1
ATOM 3720 C CA . LEU B 1 157 ? 39.027 44.622 -6.050 1.00 74.14 157 LEU B CA 1
ATOM 3721 C C . LEU B 1 157 ? 39.044 43.736 -4.808 1.00 74.56 157 LEU B C 1
ATOM 3722 O O . LEU B 1 157 ? 40.057 43.110 -4.496 1.00 73.96 157 LEU B O 1
ATOM 3727 N N . LEU B 1 158 ? 37.919 43.702 -4.100 1.00 73.09 158 LEU B N 1
ATOM 3728 C CA . LEU B 1 158 ? 37.793 42.898 -2.887 1.00 75.08 158 LEU B CA 1
ATOM 3729 C C . LEU B 1 158 ? 37.811 41.402 -3.192 1.00 76.47 158 LEU B C 1
ATOM 3730 O O . LEU B 1 158 ? 38.340 40.611 -2.406 1.00 80.71 158 LEU B O 1
ATOM 3735 N N . ASN B 1 159 ? 37.225 41.022 -4.327 1.00 74.07 159 ASN B N 1
ATOM 3736 C CA . ASN B 1 159 ? 37.162 39.621 -4.733 1.00 75.92 159 ASN B CA 1
ATOM 3737 C C . ASN B 1 159 ? 37.748 39.425 -6.132 1.00 75.53 159 ASN B C 1
ATOM 3738 O O . ASN B 1 159 ? 37.356 40.112 -7.078 1.00 69.90 159 ASN B O 1
ATOM 3743 N N . SER B 1 160 ? 38.681 38.475 -6.251 1.00 78.25 160 SER B N 1
ATOM 3744 C CA . SER B 1 160 ? 39.352 38.179 -7.525 1.00 79.00 160 SER B CA 1
ATOM 3745 C C . SER B 1 160 ? 38.383 37.702 -8.605 1.00 76.53 160 SER B C 1
ATOM 3746 O O . SER B 1 160 ? 38.721 37.712 -9.789 1.00 78.45 160 SER B O 1
ATOM 3749 N N . LYS B 1 161 ? 37.191 37.274 -8.195 1.00 74.42 161 LYS B N 1
ATOM 3750 C CA . LYS B 1 161 ? 36.168 36.843 -9.145 1.00 73.21 161 LYS B CA 1
ATOM 3751 C C . LYS B 1 161 ? 35.676 38.024 -9.992 1.00 68.02 161 LYS B C 1
ATOM 3752 O O . LYS B 1 161 ? 35.281 37.842 -11.143 1.00 69.66 161 LYS B O 1
ATOM 3758 N N . ALA B 1 162 ? 35.695 39.225 -9.418 1.00 62.90 162 ALA B N 1
ATOM 3759 C CA . ALA B 1 162 ? 35.276 40.423 -10.147 1.00 57.42 162 ALA B CA 1
ATOM 3760 C C . ALA B 1 162 ? 36.379 40.862 -11.116 1.00 57.20 162 ALA B C 1
ATOM 3761 O O . ALA B 1 162 ? 37.563 40.818 -10.778 1.00 59.20 162 ALA B O 1
ATOM 3763 N N . ILE B 1 163 ? 35.990 41.279 -12.317 1.00 53.52 163 ILE B N 1
ATOM 3764 C CA . ILE B 1 163 ? 36.954 41.706 -13.334 1.00 54.60 163 ILE B CA 1
ATOM 3765 C C . ILE B 1 163 ? 36.986 43.228 -13.485 1.00 51.63 163 ILE B C 1
ATOM 3766 O O . ILE B 1 163 ? 35.977 43.857 -13.794 1.00 46.16 163 ILE B O 1
ATOM 3771 N N . LEU B 1 164 ? 38.161 43.808 -13.273 1.00 52.92 164 LEU B N 1
ATOM 3772 C CA . LEU B 1 164 ? 38.331 45.243 -13.402 1.00 51.88 164 LEU B CA 1
ATOM 3773 C C . LEU B 1 164 ? 38.500 45.581 -14.878 1.00 51.16 164 LEU B C 1
ATOM 3774 O O . LEU B 1 164 ? 39.362 45.007 -15.559 1.00 51.36 164 LEU B O 1
ATOM 3779 N N . ILE B 1 165 ? 37.667 46.498 -15.369 1.00 48.00 165 ILE B N 1
ATOM 3780 C CA . ILE B 1 165 ? 37.727 46.949 -16.756 1.00 47.81 165 ILE B CA 1
ATOM 3781 C C . ILE B 1 165 ? 37.643 48.462 -16.814 1.00 47.94 165 ILE B C 1
ATOM 3782 O O . ILE B 1 165 ? 37.344 49.109 -15.810 1.00 45.46 165 ILE B O 1
ATOM 3787 N N . ASP B 1 166 ? 37.935 49.023 -17.987 1.00 47.48 166 ASP B N 1
ATOM 3788 C CA . ASP B 1 166 ? 37.771 50.460 -18.201 1.00 47.43 166 ASP B CA 1
ATOM 3789 C C . ASP B 1 166 ? 36.583 50.641 -19.142 1.00 45.81 166 ASP B C 1
ATOM 3790 O O . ASP B 1 166 ? 36.046 49.662 -19.661 1.00 45.30 166 ASP B O 1
ATOM 3795 N N . TYR B 1 167 ? 36.173 51.884 -19.354 1.00 46.20 167 TYR B N 1
ATOM 3796 C CA . TYR B 1 167 ? 34.984 52.174 -20.160 1.00 47.23 167 TYR B CA 1
ATOM 3797 C C . TYR B 1 167 ? 35.151 51.841 -21.653 1.00 50.61 167 TYR B C 1
ATOM 3798 O O . TYR B 1 167 ? 34.161 51.732 -22.386 1.00 51.71 167 TYR B O 1
ATOM 3807 N N . GLU B 1 168 ? 36.398 51.660 -22.086 1.00 54.69 168 GLU B N 1
ATOM 3808 C CA . GLU B 1 168 ? 36.688 51.279 -23.462 1.00 57.93 168 GLU B CA 1
ATOM 3809 C C . GLU B 1 168 ? 36.356 49.808 -23.653 1.00 55.78 168 GLU B C 1
ATOM 3810 O O . GLU B 1 168 ? 35.677 49.440 -24.612 1.00 57.52 168 GLU B O 1
ATOM 3816 N N . GLU B 1 169 ? 36.823 48.973 -22.723 1.00 53.28 169 GLU B N 1
ATOM 3817 C CA . GLU B 1 169 ? 36.541 47.539 -22.762 1.00 52.17 169 GLU B CA 1
ATOM 3818 C C . GLU B 1 169 ? 35.062 47.277 -22.592 1.00 50.23 169 GLU B C 1
ATOM 3819 O O . GLU B 1 169 ? 34.536 46.302 -23.100 1.00 50.38 169 GLU B O 1
ATOM 3825 N N . LEU B 1 170 ? 34.394 48.141 -21.836 1.00 47.44 170 LEU B N 1
ATOM 3826 C CA . LEU B 1 170 ? 32.967 47.983 -21.591 1.00 45.32 170 LEU B CA 1
ATOM 3827 C C . LEU B 1 170 ? 32.142 48.022 -22.869 1.00 47.93 170 LEU B C 1
ATOM 3828 O O . LEU B 1 170 ? 31.052 47.457 -22.918 1.00 45.53 170 LEU B O 1
ATOM 3833 N N . LYS B 1 171 ? 32.674 48.678 -23.903 1.00 49.65 171 LYS B N 1
ATOM 3834 C CA . LYS B 1 171 ? 31.981 48.797 -25.179 1.00 54.52 171 LYS B CA 1
ATOM 3835 C C . LYS B 1 171 ? 31.662 47.437 -25.795 1.00 56.75 171 LYS B C 1
ATOM 3836 O O . LYS B 1 171 ? 30.689 47.311 -26.539 1.00 60.19 171 LYS B O 1
ATOM 3842 N N . HIS B 1 172 ? 32.472 46.427 -25.474 1.00 56.38 172 HIS B N 1
ATOM 3843 C CA . HIS B 1 172 ? 32.294 45.079 -26.031 1.00 61.32 172 HIS B CA 1
ATOM 3844 C C . HIS B 1 172 ? 31.694 44.064 -25.055 1.00 58.73 172 HIS B C 1
ATOM 3845 O O . HIS B 1 172 ? 31.711 42.866 -25.329 1.00 61.14 172 HIS B O 1
ATOM 3852 N N . ILE B 1 173 ? 31.176 44.523 -23.917 1.00 54.60 173 ILE B N 1
ATOM 3853 C CA . ILE B 1 173 ? 30.565 43.603 -22.952 1.00 55.86 173 ILE B CA 1
ATOM 3854 C C . ILE B 1 173 ? 29.047 43.619 -23.068 1.00 55.87 173 ILE B C 1
ATOM 3855 O O . ILE B 1 173 ? 28.417 44.684 -23.103 1.00 56.72 173 ILE B O 1
ATOM 3860 N N . LYS B 1 174 ? 28.470 42.424 -23.100 1.00 56.73 174 LYS B N 1
ATOM 3861 C CA . LYS B 1 174 ? 27.028 42.254 -23.147 1.00 60.84 174 LYS B CA 1
ATOM 3862 C C . LYS B 1 174 ? 26.636 41.498 -21.872 1.00 59.66 174 LYS B C 1
ATOM 3863 O O . LYS B 1 174 ? 27.274 40.508 -21.513 1.00 63.32 174 LYS B O 1
ATOM 3869 N N . GLY B 1 175 ? 25.607 41.969 -21.179 1.00 53.11 175 GLY B N 1
ATOM 3870 C CA . GLY B 1 175 ? 25.173 41.307 -19.954 1.00 51.39 175 GLY B CA 1
ATOM 3871 C C . GLY B 1 175 ? 23.724 41.554 -19.597 1.00 51.34 175 GLY B C 1
ATOM 3872 O O . GLY B 1 175 ? 22.974 42.161 -20.358 1.00 56.74 175 GLY B O 1
ATOM 3873 N N . ASP B 1 176 ? 23.339 41.072 -18.422 1.00 46.28 176 ASP B N 1
ATOM 3874 C CA . ASP B 1 176 ? 21.976 41.221 -17.921 1.00 46.75 176 ASP B CA 1
ATOM 3875 C C . ASP B 1 176 ? 21.745 42.551 -17.219 1.00 42.13 176 ASP B C 1
ATOM 3876 O O . ASP B 1 176 ? 20.806 43.277 -17.536 1.00 43.49 176 ASP B O 1
ATOM 3881 N N . ILE B 1 177 ? 22.614 42.860 -16.259 1.00 42.58 177 ILE B N 1
ATOM 3882 C CA . ILE B 1 177 ? 22.458 44.032 -15.408 1.00 39.35 177 ILE B CA 1
ATOM 3883 C C . ILE B 1 177 ? 23.613 45.019 -15.461 1.00 35.10 177 ILE B C 1
ATOM 3884 O O . ILE B 1 177 ? 24.782 44.626 -15.456 1.00 35.85 177 ILE B O 1
ATOM 3889 N N . ILE B 1 178 ? 23.275 46.300 -15.541 1.00 36.19 178 ILE B N 1
ATOM 3890 C CA . ILE B 1 178 ? 24.271 47.359 -15.423 1.00 34.34 178 ILE B CA 1
ATOM 3891 C C . ILE B 1 178 ? 23.799 48.262 -14.280 1.00 32.78 178 ILE B C 1
ATOM 3892 O O . ILE B 1 178 ? 22.673 48.791 -14.286 1.00 33.53 178 ILE B O 1
ATOM 3897 N N . LEU B 1 179 ? 24.679 48.426 -13.303 1.00 29.49 179 LEU B N 1
ATOM 3898 C CA . LEU B 1 179 ? 24.377 49.188 -12.097 1.00 29.69 179 LEU B CA 1
ATOM 3899 C C . LEU B 1 179 ? 25.294 50.407 -11.988 1.00 27.96 179 LEU B C 1
ATOM 3900 O O . LEU B 1 179 ? 26.538 50.286 -12.051 1.00 29.39 179 LEU B O 1
ATOM 3905 N N . ASN B 1 180 ? 24.678 51.577 -11.862 1.00 28.03 180 ASN B N 1
ATOM 3906 C CA . ASN B 1 180 ? 25.429 52.813 -11.712 1.00 28.53 180 ASN B CA 1
ATOM 3907 C C . ASN B 1 180 ? 25.739 53.143 -10.255 1.00 29.04 180 ASN B C 1
ATOM 3908 O O . ASN B 1 180 ? 24.836 53.513 -9.491 1.00 29.66 180 ASN B O 1
ATOM 3913 N N . ALA B 1 181 ? 27.008 53.022 -9.884 1.00 29.56 181 ALA B N 1
ATOM 3914 C CA . ALA B 1 181 ? 27.477 53.376 -8.543 1.00 31.47 181 ALA B CA 1
ATOM 3915 C C . ALA B 1 181 ? 28.351 54.643 -8.590 1.00 35.32 181 ALA B C 1
ATOM 3916 O O . ALA B 1 181 ? 29.083 54.913 -7.641 1.00 44.15 181 ALA B O 1
ATOM 3918 N N . THR B 1 182 ? 28.259 55.412 -9.677 1.00 38.04 182 THR B N 1
ATOM 3919 C CA . THR B 1 182 ? 29.027 56.649 -9.837 1.00 41.32 182 THR B CA 1
ATOM 3920 C C . THR B 1 182 ? 28.170 57.832 -9.402 1.00 46.78 182 THR B C 1
ATOM 3921 O O . THR B 1 182 ? 26.952 57.723 -9.338 1.00 43.38 182 THR B O 1
ATOM 3925 N N . PRO B 1 183 ? 28.804 58.977 -9.116 1.00 50.28 183 PRO B N 1
ATOM 3926 C CA . PRO B 1 183 ? 28.010 60.146 -8.748 1.00 56.52 183 PRO B CA 1
ATOM 3927 C C . PRO B 1 183 ? 27.408 60.871 -9.965 1.00 60.76 183 PRO B C 1
ATOM 3928 O O . PRO B 1 183 ? 26.825 61.940 -9.809 1.00 65.84 183 PRO B O 1
ATOM 3932 N N . VAL B 1 184 ? 27.541 60.293 -11.158 1.00 61.71 184 VAL B N 1
ATOM 3933 C CA . VAL B 1 184 ? 27.016 60.909 -12.374 1.00 66.08 184 VAL B CA 1
ATOM 3934 C C . VAL B 1 184 ? 25.498 60.764 -12.477 1.00 70.68 184 VAL B C 1
ATOM 3935 O O . VAL B 1 184 ? 24.950 59.682 -12.243 1.00 70.13 184 VAL B O 1
ATOM 3939 N N . GLY B 1 185 ? 24.829 61.865 -12.823 1.00 73.42 185 GLY B N 1
ATOM 3940 C CA . GLY B 1 185 ? 23.377 61.883 -13.010 1.00 74.60 185 GLY B CA 1
ATOM 3941 C C . GLY B 1 185 ? 22.569 62.581 -11.931 1.00 78.68 185 GLY B C 1
ATOM 3942 O O . GLY B 1 185 ? 21.338 62.566 -11.979 1.00 76.54 185 GLY B O 1
ATOM 3943 N N . MET B 1 186 ? 23.236 63.209 -10.968 1.00 83.17 186 MET B N 1
ATOM 3944 C CA . MET B 1 186 ? 22.501 63.879 -9.889 1.00 92.79 186 MET B CA 1
ATOM 3945 C C . MET B 1 186 ? 22.314 65.394 -10.122 1.00 99.42 186 MET B C 1
ATOM 3946 O O . MET B 1 186 ? 22.621 65.905 -11.196 1.00 102.64 186 MET B O 1
ATOM 3951 N N . TYR B 1 187 ? 21.768 66.070 -9.112 1.00 108.14 187 TYR B N 1
ATOM 3952 C CA . TYR B 1 187 ? 21.410 67.511 -9.129 1.00 116.73 187 TYR B CA 1
ATOM 3953 C C . TYR B 1 187 ? 21.904 68.498 -10.221 1.00 119.61 187 TYR B C 1
ATOM 3954 O O . TYR B 1 187 ? 21.069 69.147 -10.855 1.00 121.41 187 TYR B O 1
ATOM 3963 N N . PRO B 1 188 ? 23.230 68.635 -10.442 1.00 118.28 188 PRO B N 1
ATOM 3964 C CA . PRO B 1 188 ? 23.584 69.651 -11.439 1.00 119.91 188 PRO B CA 1
ATOM 3965 C C . PRO B 1 188 ? 23.254 69.246 -12.879 1.00 117.21 188 PRO B C 1
ATOM 3966 O O . PRO B 1 188 ? 22.326 69.801 -13.469 1.00 118.84 188 PRO B O 1
ATOM 3970 N N . ASN B 1 189 ? 24.001 68.288 -13.430 1.00 109.70 189 ASN B N 1
ATOM 3971 C CA . ASN B 1 189 ? 23.773 67.824 -14.800 1.00 106.59 189 ASN B CA 1
ATOM 3972 C C . ASN B 1 189 ? 22.987 66.516 -14.843 1.00 101.65 189 ASN B C 1
ATOM 3973 O O . ASN B 1 189 ? 23.562 65.423 -14.834 1.00 96.26 189 ASN B O 1
ATOM 3978 N N . VAL B 1 190 ? 21.664 66.646 -14.894 1.00 100.46 190 VAL B N 1
ATOM 3979 C CA . VAL B 1 190 ? 20.766 65.491 -14.952 1.00 96.71 190 VAL B CA 1
ATOM 3980 C C . VAL B 1 190 ? 20.641 64.929 -16.375 1.00 93.57 190 VAL B C 1
ATOM 3981 O O . VAL B 1 190 ? 20.056 63.861 -16.573 1.00 93.67 190 VAL B O 1
ATOM 3985 N N . GLY B 1 191 ? 21.192 65.650 -17.355 1.00 87.74 191 GLY B N 1
ATOM 3986 C CA . GLY B 1 191 ? 21.144 65.226 -18.754 1.00 81.68 191 GLY B CA 1
ATOM 3987 C C . GLY B 1 191 ? 22.362 64.447 -19.226 1.00 74.17 191 GLY B C 1
ATOM 3988 O O . GLY B 1 191 ? 22.516 64.222 -20.426 1.00 73.33 191 GLY B O 1
ATOM 3989 N N . ILE B 1 192 ? 23.227 64.039 -18.292 1.00 66.19 192 ILE B N 1
ATOM 3990 C CA . ILE B 1 192 ? 24.431 63.259 -18.618 1.00 60.86 192 ILE B CA 1
ATOM 3991 C C . ILE B 1 192 ? 24.423 61.885 -17.950 1.00 54.51 192 ILE B C 1
ATOM 3992 O O . ILE B 1 192 ? 24.142 61.759 -16.759 1.00 50.18 192 ILE B O 1
ATOM 3997 N N . SER B 1 193 ? 24.757 60.875 -18.748 1.00 51.20 193 SER B N 1
ATOM 3998 C CA . SER B 1 193 ? 24.815 59.490 -18.320 1.00 46.67 193 SER B CA 1
ATOM 3999 C C . SER B 1 193 ? 26.266 59.033 -18.221 1.00 45.78 193 SER B C 1
ATOM 4000 O O . SER B 1 193 ? 27.096 59.439 -19.023 1.00 47.36 193 SER B O 1
ATOM 4003 N N . PRO B 1 194 ? 26.581 58.169 -17.248 1.00 42.09 194 PRO B N 1
ATOM 4004 C CA . PRO B 1 194 ? 27.958 57.672 -17.116 1.00 42.25 194 PRO B CA 1
ATOM 4005 C C . PRO B 1 194 ? 28.394 56.795 -18.296 1.00 43.06 194 PRO B C 1
ATOM 4006 O O . PRO B 1 194 ? 29.592 56.571 -18.487 1.00 45.92 194 PRO B O 1
ATOM 4010 N N . VAL B 1 195 ? 27.423 56.296 -19.060 1.00 43.18 195 VAL B N 1
ATOM 4011 C CA . VAL B 1 195 ? 27.705 55.466 -20.222 1.00 43.74 195 VAL B CA 1
ATOM 4012 C C . VAL B 1 195 ? 26.818 55.857 -21.386 1.00 45.95 195 VAL B C 1
ATOM 4013 O O . VAL B 1 195 ? 25.708 56.367 -21.206 1.00 47.92 195 VAL B O 1
ATOM 4017 N N . SER B 1 196 ? 27.322 55.600 -22.582 1.00 47.60 196 SER B N 1
ATOM 4018 C CA . SER B 1 196 ? 26.613 55.915 -23.796 1.00 51.02 196 SER B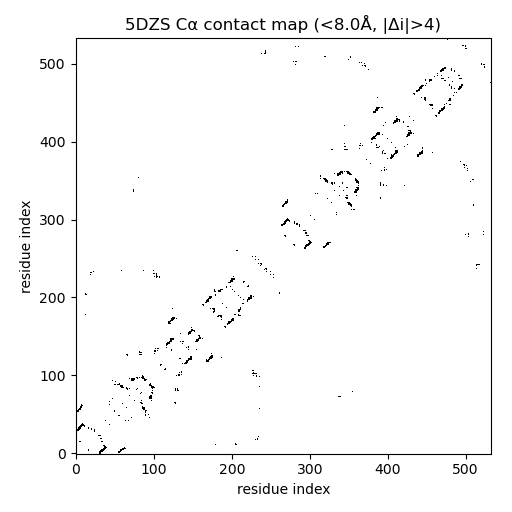 CA 1
ATOM 4019 C C . SER B 1 196 ? 25.442 54.976 -24.048 1.00 51.07 196 SER B C 1
ATOM 4020 O O . SER B 1 196 ? 25.361 53.873 -23.498 1.00 47.21 196 SER B O 1
ATOM 4023 N N . LYS B 1 197 ? 24.559 55.433 -24.921 1.00 54.35 197 LYS B N 1
ATOM 4024 C CA . LYS B 1 197 ? 23.392 54.685 -25.358 1.00 57.43 197 LYS B CA 1
ATOM 4025 C C . LYS B 1 197 ? 23.811 53.325 -25.937 1.00 57.50 197 LYS B C 1
ATOM 4026 O O . LYS B 1 197 ? 23.120 52.326 -25.751 1.00 55.92 197 LYS B O 1
ATOM 4032 N N . SER B 1 198 ? 24.946 53.304 -26.640 1.00 58.38 198 SER B N 1
ATOM 4033 C CA . SER B 1 198 ? 25.475 52.076 -27.252 1.00 59.78 198 SER B CA 1
ATOM 4034 C C . SER B 1 198 ? 25.825 50.998 -26.228 1.00 56.79 198 SER B C 1
ATOM 4035 O O . SER B 1 198 ? 25.691 49.802 -26.508 1.00 56.49 198 SER B O 1
ATOM 4038 N N . ILE B 1 199 ? 26.305 51.420 -25.059 1.00 52.39 199 ILE B N 1
ATOM 4039 C CA . ILE B 1 199 ? 26.630 50.481 -23.980 1.00 50.33 199 ILE B CA 1
ATOM 4040 C C . ILE B 1 199 ? 25.332 50.054 -23.295 1.00 49.09 199 ILE B C 1
ATOM 4041 O O . ILE B 1 199 ? 25.129 48.871 -23.017 1.00 49.11 199 ILE B O 1
ATOM 4046 N N . ILE B 1 200 ? 24.443 51.014 -23.050 1.00 48.92 200 ILE B N 1
ATOM 4047 C CA . ILE B 1 200 ? 23.158 50.714 -22.412 1.00 49.04 200 ILE B CA 1
ATOM 4048 C C . ILE B 1 200 ? 22.363 49.709 -23.236 1.00 50.74 200 ILE B C 1
ATOM 4049 O O . ILE B 1 200 ? 21.660 48.857 -22.702 1.00 49.07 200 ILE B O 1
ATOM 4054 N N . GLN B 1 201 ? 22.501 49.795 -24.548 1.00 55.86 201 GLN B N 1
ATOM 4055 C CA . GLN B 1 201 ? 21.792 48.882 -25.423 1.00 59.83 201 GLN B CA 1
ATOM 4056 C C . GLN B 1 201 ? 22.184 47.412 -25.188 1.00 58.17 201 GLN B C 1
ATOM 4057 O O . GLN B 1 201 ? 21.389 46.520 -25.460 1.00 59.29 201 GLN B O 1
ATOM 4063 N N . ASN B 1 202 ? 23.381 47.167 -24.642 1.00 54.13 202 ASN B N 1
ATOM 4064 C CA . ASN B 1 202 ? 23.859 45.792 -24.418 1.00 54.13 202 ASN B CA 1
ATOM 4065 C C . ASN B 1 202 ? 23.425 45.135 -23.102 1.00 51.56 202 ASN B C 1
ATOM 4066 O O . ASN B 1 202 ? 23.914 44.053 -22.766 1.00 52.39 202 ASN B O 1
ATOM 4071 N N . PHE B 1 203 ? 22.514 45.774 -22.372 1.00 49.26 203 PHE B N 1
ATOM 4072 C CA . PHE B 1 203 ? 22.033 45.238 -21.094 1.00 46.20 203 PHE B CA 1
ATOM 4073 C C . PHE B 1 203 ? 20.515 45.214 -21.066 1.00 48.49 203 PHE B C 1
ATOM 4074 O O . PHE B 1 203 ? 19.872 45.945 -21.816 1.00 54.59 203 PHE B O 1
ATOM 4082 N N . ASP B 1 204 ? 19.960 44.340 -20.229 1.00 47.62 204 ASP B N 1
ATOM 4083 C CA . ASP B 1 204 ? 18.507 44.182 -20.083 1.00 50.56 204 ASP B CA 1
ATOM 4084 C C . ASP B 1 204 ? 17.914 44.972 -18.918 1.00 47.24 204 ASP B C 1
ATOM 4085 O O . ASP B 1 204 ? 16.763 45.412 -18.987 1.00 47.82 204 ASP B O 1
ATOM 4090 N N . ILE B 1 205 ? 18.700 45.143 -17.855 1.00 42.89 205 ILE B N 1
ATOM 4091 C CA . ILE B 1 205 ? 18.228 45.804 -16.632 1.00 42.21 205 ILE B CA 1
ATOM 4092 C C . ILE B 1 205 ? 19.204 46.892 -16.203 1.00 38.05 205 ILE B C 1
ATOM 4093 O O . ILE B 1 205 ? 20.414 46.658 -16.170 1.00 37.57 205 ILE B O 1
ATOM 4098 N N . LEU B 1 206 ? 18.682 48.087 -15.943 1.00 38.03 206 LEU B N 1
ATOM 4099 C CA . LEU B 1 206 ? 19.492 49.189 -15.449 1.00 36.59 206 LEU B CA 1
ATOM 4100 C C . LEU B 1 206 ? 19.114 49.501 -14.017 1.00 33.99 206 LEU B C 1
ATOM 4101 O O . LEU B 1 206 ? 17.938 49.679 -13.708 1.00 35.33 206 LEU B O 1
ATOM 4106 N N . ILE B 1 207 ? 20.110 49.579 -13.144 1.00 35.81 207 ILE B N 1
ATOM 4107 C CA . ILE B 1 207 ? 19.873 49.959 -11.761 1.00 35.43 207 ILE B CA 1
ATOM 4108 C C . ILE B 1 207 ? 20.689 51.207 -11.481 1.00 34.58 207 ILE B C 1
ATOM 4109 O O . ILE B 1 207 ? 21.902 51.219 -11.669 1.00 34.00 207 ILE B O 1
ATOM 4114 N N . ASP B 1 208 ? 20.022 52.269 -11.049 1.00 32.30 208 ASP B N 1
ATOM 4115 C CA . ASP B 1 208 ? 20.734 53.504 -10.730 1.00 32.14 208 ASP B CA 1
ATOM 4116 C C . ASP B 1 208 ? 20.586 53.782 -9.242 1.00 33.59 208 ASP B C 1
ATOM 4117 O O . ASP B 1 208 ? 19.479 53.905 -8.757 1.00 33.65 208 ASP B O 1
ATOM 4122 N N . LEU B 1 209 ? 21.696 53.874 -8.520 1.00 30.60 209 LEU B N 1
ATOM 4123 C CA . LEU B 1 209 ? 21.616 54.142 -7.082 1.00 29.82 209 LEU B CA 1
ATOM 4124 C C . LEU B 1 209 ? 21.267 55.596 -6.802 1.00 33.27 209 LEU B C 1
ATOM 4125 O O . LEU B 1 209 ? 20.880 55.945 -5.679 1.00 31.72 209 LEU B O 1
ATOM 4130 N N . ILE B 1 210 ? 21.389 56.442 -7.815 1.00 36.10 210 ILE B N 1
ATOM 4131 C CA . ILE B 1 210 ? 21.051 57.847 -7.681 1.00 37.20 210 ILE B CA 1
ATOM 4132 C C . ILE B 1 210 ? 19.548 58.026 -7.701 1.00 38.58 210 ILE B C 1
ATOM 4133 O O . ILE B 1 210 ? 18.815 57.267 -8.341 1.00 38.05 210 ILE B O 1
ATOM 4138 N N . TYR B 1 211 ? 19.081 59.018 -6.961 1.00 39.96 211 TYR B N 1
ATOM 4139 C CA . TYR B 1 211 ? 17.684 59.376 -7.014 1.00 41.46 211 TYR B CA 1
ATOM 4140 C C . TYR B 1 211 ? 17.569 60.873 -7.224 1.00 45.80 211 TYR B C 1
ATOM 4141 O O . TYR B 1 211 ? 18.176 61.657 -6.499 1.00 46.65 211 TYR B O 1
ATOM 4150 N N . ASN B 1 212 ? 16.807 61.249 -8.243 1.00 50.09 212 ASN B N 1
ATOM 4151 C CA . ASN B 1 212 ? 16.504 62.641 -8.501 1.00 54.92 212 ASN B CA 1
ATOM 4152 C C . ASN B 1 212 ? 15.074 62.710 -9.045 1.00 55.75 212 ASN B C 1
ATOM 4153 O O . ASN B 1 212 ? 14.712 61.968 -9.966 1.00 52.25 212 ASN B O 1
ATOM 4158 N N . PRO B 1 213 ? 14.236 63.556 -8.434 1.00 57.45 213 PRO B N 1
ATOM 4159 C CA . PRO B 1 213 ? 12.861 63.708 -8.889 1.00 57.88 213 PRO B CA 1
ATOM 4160 C C . PRO B 1 213 ? 12.710 63.855 -10.409 1.00 59.55 213 PRO B C 1
ATOM 4161 O O . PRO B 1 213 ? 11.741 63.354 -10.972 1.00 63.64 213 PRO B O 1
ATOM 4165 N N . GLY B 1 214 ? 13.671 64.512 -11.061 1.00 59.85 214 GLY B N 1
ATOM 4166 C CA . GLY B 1 214 ? 13.613 64.744 -12.517 1.00 60.25 214 GLY B CA 1
ATOM 4167 C C . GLY B 1 214 ? 14.056 63.596 -13.419 1.00 59.38 214 GLY B C 1
ATOM 4168 O O . GLY B 1 214 ? 14.049 63.732 -14.650 1.00 59.67 214 GLY B O 1
ATOM 4169 N N . GLU B 1 215 ? 14.450 62.477 -12.810 1.00 55.99 215 GLU B N 1
ATOM 4170 C CA . GLU B 1 215 ? 14.892 61.274 -13.528 1.00 55.53 215 GLU B CA 1
ATOM 4171 C C . GLU B 1 215 ? 16.251 61.441 -14.209 1.00 53.84 215 GLU B C 1
ATOM 4172 O O . GLU B 1 215 ? 16.481 62.391 -14.960 1.00 55.48 215 GLU B O 1
ATOM 4178 N N . THR B 1 216 ? 17.141 60.485 -13.957 1.00 49.70 216 THR B N 1
ATOM 4179 C CA . THR B 1 216 ? 18.483 60.514 -14.523 1.00 50.24 216 THR B CA 1
ATOM 4180 C C . THR B 1 216 ? 18.487 60.196 -16.018 1.00 50.91 216 THR B C 1
ATOM 4181 O O . THR B 1 216 ? 17.618 59.477 -16.521 1.00 50.53 216 THR B O 1
ATOM 4185 N N . GLU B 1 217 ? 19.478 60.727 -16.728 1.00 52.41 217 GLU B N 1
ATOM 4186 C CA . GLU B 1 217 ? 19.611 60.467 -18.151 1.00 55.25 217 GLU B CA 1
ATOM 4187 C C . GLU B 1 217 ? 19.845 58.971 -18.375 1.00 52.35 217 GLU B C 1
ATOM 4188 O O . GLU B 1 217 ? 19.348 58.391 -19.334 1.00 53.15 217 GLU B O 1
ATOM 4194 N N . PHE B 1 218 ? 20.607 58.364 -17.471 1.00 48.93 218 PHE B N 1
ATOM 4195 C CA . PHE B 1 218 ? 20.905 56.929 -17.514 1.00 46.51 218 PHE B CA 1
ATOM 4196 C C . PHE B 1 218 ? 19.607 56.126 -17.620 1.00 45.61 218 PHE B C 1
ATOM 4197 O O . PHE B 1 218 ? 19.437 55.331 -18.545 1.00 44.64 218 PHE B O 1
ATOM 4205 N N . LEU B 1 219 ? 18.682 56.352 -16.686 1.00 44.39 219 LEU B N 1
ATOM 4206 C CA . LEU B 1 219 ? 17.397 55.635 -16.707 1.00 45.67 219 LEU B CA 1
ATOM 4207 C C . LEU B 1 219 ? 16.465 56.151 -17.791 1.00 49.77 219 LEU B C 1
ATOM 4208 O O . LEU B 1 219 ? 15.644 55.402 -18.317 1.00 48.96 219 LEU B O 1
ATOM 4213 N N . ARG B 1 220 ? 16.592 57.432 -18.116 1.00 51.96 220 ARG B N 1
ATOM 4214 C CA . ARG B 1 220 ? 15.775 58.022 -19.156 1.00 57.54 220 ARG B CA 1
ATOM 4215 C C . ARG B 1 220 ? 16.152 57.373 -20.492 1.00 56.60 220 ARG B C 1
ATOM 4216 O O . ARG B 1 220 ? 15.276 57.066 -21.296 1.00 59.42 220 ARG B O 1
ATOM 4224 N N . ILE B 1 221 ? 17.444 57.107 -20.699 1.00 54.53 221 ILE B N 1
ATOM 4225 C CA . ILE B 1 221 ? 17.896 56.416 -21.922 1.00 55.19 221 ILE B CA 1
ATOM 4226 C C . ILE B 1 221 ? 17.425 54.956 -21.909 1.00 54.56 221 ILE B C 1
ATOM 4227 O O . ILE B 1 221 ? 17.050 54.411 -22.945 1.00 55.16 221 ILE B O 1
ATOM 4232 N N . GLY B 1 222 ? 17.458 54.329 -20.735 1.00 50.57 222 GLY B N 1
ATOM 4233 C CA . GLY B 1 222 ? 17.036 52.935 -20.595 1.00 51.38 222 GLY B CA 1
ATOM 4234 C C . GLY B 1 222 ? 15.558 52.736 -20.872 1.00 54.39 222 GLY B C 1
ATOM 4235 O O . GLY B 1 222 ? 15.168 51.795 -21.562 1.00 57.93 222 GLY B O 1
ATOM 4236 N N . ASN B 1 223 ? 14.732 53.627 -20.334 1.00 55.97 223 ASN B N 1
ATOM 4237 C CA . ASN B 1 223 ? 13.291 53.548 -20.549 1.00 59.16 223 ASN B CA 1
ATOM 4238 C C . ASN B 1 223 ? 12.903 53.718 -22.011 1.00 62.80 223 ASN B C 1
ATOM 4239 O O . ASN B 1 223 ? 11.924 53.128 -22.459 1.00 66.51 223 ASN B O 1
ATOM 4244 N N . SER B 1 224 ? 13.675 54.511 -22.754 1.00 64.25 224 SER B N 1
ATOM 4245 C CA . SER B 1 224 ? 13.383 54.747 -24.174 1.00 67.85 224 SER B CA 1
ATOM 4246 C C . SER B 1 224 ? 13.578 53.475 -25.005 1.00 69.24 224 SER B C 1
ATOM 4247 O O . SER B 1 224 ? 13.025 53.350 -26.095 1.00 72.61 224 SER B O 1
ATOM 4250 N N . MET B 1 225 ? 14.367 52.537 -24.483 1.00 68.85 225 MET B N 1
ATOM 4251 C CA . MET B 1 225 ? 14.617 51.266 -25.165 1.00 70.47 225 MET B CA 1
ATOM 4252 C C . MET B 1 225 ? 13.756 50.143 -24.590 1.00 69.18 225 MET B C 1
ATOM 4253 O O . MET B 1 225 ? 13.950 48.974 -24.929 1.00 72.06 225 MET B O 1
ATOM 4258 N N . GLY B 1 226 ? 12.814 50.495 -23.719 1.00 65.43 226 GLY B N 1
ATOM 4259 C CA . GLY B 1 226 ? 11.949 49.500 -23.098 1.00 65.56 226 GLY B CA 1
ATOM 4260 C C . GLY B 1 226 ? 12.687 48.583 -22.135 1.00 63.90 226 GLY B C 1
ATOM 4261 O O . GLY B 1 226 ? 12.205 47.493 -21.819 1.00 63.85 226 GLY B O 1
ATOM 4262 N N . LYS B 1 227 ? 13.855 49.014 -21.662 1.00 61.94 227 LYS B N 1
ATOM 4263 C CA . LYS B 1 227 ? 14.627 48.201 -20.726 1.00 59.67 227 LYS B CA 1
ATOM 4264 C C . LYS B 1 227 ? 14.008 48.316 -19.352 1.00 55.65 227 LYS B C 1
ATOM 4265 O O . LYS B 1 227 ? 13.241 49.242 -19.092 1.00 57.00 227 LYS B O 1
ATOM 4271 N N . LYS B 1 228 ? 14.313 47.355 -18.484 1.00 52.78 228 LYS B N 1
ATOM 4272 C CA . LYS B 1 228 ? 13.833 47.387 -17.103 1.00 51.29 228 LYS B CA 1
ATOM 4273 C C . LYS B 1 228 ? 14.717 48.375 -16.344 1.00 48.46 228 LYS B C 1
ATOM 4274 O O . LYS B 1 228 ? 15.938 48.299 -16.429 1.00 47.82 228 LYS B O 1
ATOM 4280 N N . THR B 1 229 ? 14.099 49.326 -15.649 1.00 47.28 229 THR B N 1
ATOM 4281 C CA . THR B 1 229 ? 14.839 50.334 -14.878 1.00 44.97 229 THR B CA 1
ATOM 4282 C C . THR B 1 229 ? 14.399 50.395 -13.425 1.00 45.23 229 THR B C 1
ATOM 4283 O O . THR B 1 229 ? 13.265 50.077 -13.093 1.00 44.71 229 THR B O 1
ATOM 4287 N N . CYS B 1 230 ? 15.313 50.839 -12.563 1.00 41.92 230 CYS B N 1
ATOM 4288 C CA . CYS B 1 230 ? 15.042 50.966 -11.143 1.00 41.47 230 CYS B CA 1
ATOM 4289 C C . CYS B 1 230 ? 15.901 52.106 -10.614 1.00 36.72 230 CYS B C 1
ATOM 4290 O O . CYS B 1 230 ? 17.115 52.103 -10.854 1.00 36.61 230 CYS B O 1
ATOM 4293 N N . ASP B 1 231 ? 15.287 53.079 -9.926 1.00 35.68 231 ASP B N 1
ATOM 4294 C CA . ASP B 1 231 ? 16.045 54.203 -9.345 1.00 33.91 231 ASP B CA 1
ATOM 4295 C C . ASP B 1 231 ? 16.421 53.913 -7.899 1.00 32.29 231 ASP B C 1
ATOM 4296 O O . ASP B 1 231 ? 16.137 52.835 -7.377 1.00 31.42 231 ASP B O 1
ATOM 4301 N N . GLY B 1 232 ? 17.099 54.857 -7.268 1.00 31.96 232 GLY B N 1
ATOM 4302 C CA . GLY B 1 232 ? 17.625 54.587 -5.939 1.00 29.99 232 GLY B CA 1
ATOM 4303 C C . GLY B 1 232 ? 16.737 54.895 -4.769 1.00 28.47 232 GLY B C 1
ATOM 4304 O O . GLY B 1 232 ? 17.139 54.641 -3.639 1.00 26.21 232 GLY B O 1
ATOM 4305 N N . LEU B 1 233 ? 15.522 55.393 -5.014 1.00 27.74 233 LEU B N 1
ATOM 4306 C CA . LEU B 1 233 ? 14.701 55.867 -3.882 1.00 27.02 233 LEU B CA 1
ATOM 4307 C C . LEU B 1 233 ? 14.338 54.791 -2.865 1.00 25.09 233 LEU B C 1
ATOM 4308 O O . LEU B 1 233 ? 14.433 55.020 -1.655 1.00 23.60 233 LEU B O 1
ATOM 4313 N N . TYR B 1 234 ? 13.933 53.615 -3.317 1.00 26.34 234 TYR B N 1
ATOM 4314 C CA . TYR B 1 234 ? 13.540 52.584 -2.360 1.00 25.27 234 TYR B CA 1
ATOM 4315 C C . TYR B 1 234 ? 14.701 52.240 -1.428 1.00 25.29 234 TYR B C 1
ATOM 4316 O O . TYR B 1 234 ? 14.525 52.049 -0.226 1.00 24.54 234 TYR B O 1
ATOM 4325 N N . MET B 1 235 ? 15.895 52.149 -1.997 1.00 23.93 235 MET B N 1
ATOM 4326 C CA . MET B 1 235 ? 17.088 51.849 -1.229 1.00 24.97 235 MET B CA 1
ATOM 4327 C C . MET B 1 235 ? 17.362 52.971 -0.236 1.00 24.60 235 MET B C 1
ATOM 4328 O O . MET B 1 235 ? 17.711 52.729 0.920 1.00 22.01 235 MET B O 1
ATOM 4333 N N . LEU B 1 236 ? 17.192 54.211 -0.670 1.00 22.67 236 LEU B N 1
ATOM 4334 C CA . LEU B 1 236 ? 17.428 55.330 0.244 1.00 22.63 236 LEU B CA 1
ATOM 4335 C C . LEU B 1 236 ? 16.492 55.274 1.462 1.00 21.26 236 LEU B C 1
ATOM 4336 O O . LEU B 1 236 ? 16.874 55.580 2.582 1.00 21.21 236 LEU B O 1
ATOM 4341 N N . VAL B 1 237 ? 15.235 54.932 1.244 1.00 19.64 237 VAL B N 1
ATOM 4342 C CA . VAL B 1 237 ? 14.296 54.854 2.351 1.00 19.42 237 VAL B CA 1
ATOM 4343 C C . VAL B 1 237 ? 14.655 53.664 3.249 1.00 19.31 237 VAL B C 1
ATOM 4344 O O . VAL B 1 237 ? 14.659 53.774 4.477 1.00 19.69 237 VAL B O 1
ATOM 4348 N N . GLY B 1 238 ? 14.951 52.517 2.653 1.00 20.24 238 GLY B N 1
ATOM 4349 C CA . GLY B 1 238 ? 15.333 51.359 3.472 1.00 20.57 238 GLY B CA 1
ATOM 4350 C C . GLY B 1 238 ? 16.561 51.610 4.304 1.00 21.17 238 GLY B C 1
ATOM 4351 O O . GLY B 1 238 ? 16.600 51.223 5.483 1.00 20.95 238 GLY B O 1
ATOM 4352 N N . GLN B 1 239 ? 17.568 52.236 3.701 1.00 21.86 239 GLN B N 1
ATOM 4353 C CA . GLN B 1 239 ? 18.792 52.556 4.460 1.00 22.35 239 GLN B CA 1
ATOM 4354 C C . GLN B 1 239 ? 18.519 53.539 5.594 1.00 21.16 239 GLN B C 1
ATOM 4355 O O . GLN B 1 239 ? 19.134 53.453 6.683 1.00 20.99 239 GLN B O 1
ATOM 4361 N N . ALA B 1 240 ? 17.613 54.490 5.402 1.00 20.25 240 ALA B N 1
ATOM 4362 C CA . ALA B 1 240 ? 17.293 55.435 6.463 1.00 20.85 240 ALA B CA 1
ATOM 4363 C C . ALA B 1 240 ? 16.677 54.684 7.652 1.00 20.16 240 ALA B C 1
ATOM 4364 O O . ALA B 1 240 ? 17.007 54.924 8.824 1.00 21.20 240 ALA B O 1
ATOM 4366 N N . ILE B 1 241 ? 15.765 53.753 7.346 1.00 18.71 241 ILE B N 1
ATOM 4367 C CA . ILE B 1 241 ? 15.091 52.974 8.388 1.00 19.23 241 ILE B CA 1
ATOM 4368 C C . ILE B 1 241 ? 16.084 52.057 9.113 1.00 17.84 241 ILE B C 1
ATOM 4369 O O . ILE B 1 241 ? 16.070 51.988 10.358 1.00 18.02 241 ILE B O 1
ATOM 4374 N N . LYS B 1 242 ? 16.962 51.395 8.376 1.00 17.35 242 LYS B N 1
ATOM 4375 C CA . LYS B 1 242 ? 17.971 50.562 9.010 1.00 18.56 242 LYS B CA 1
ATOM 4376 C C . LYS B 1 242 ? 18.884 51.403 9.907 1.00 18.56 242 LYS B C 1
ATOM 4377 O O . LYS B 1 242 ? 19.253 50.984 11.004 1.00 18.62 242 LYS B O 1
ATOM 4383 N N . SER B 1 243 ? 19.265 52.594 9.433 1.00 17.67 243 SER B N 1
ATOM 4384 C CA . SER B 1 243 ? 20.079 53.472 10.261 1.00 17.94 243 SER B CA 1
ATOM 4385 C C . SER B 1 243 ? 19.341 53.800 11.570 1.00 17.16 243 SER B C 1
ATOM 4386 O O . SER B 1 243 ? 19.948 53.796 12.652 1.00 18.09 243 SER B O 1
ATOM 4389 N N A GLN B 1 244 ? 18.055 54.122 11.451 0.50 17.91 244 GLN B N 1
ATOM 4390 N N B GLN B 1 244 ? 18.052 54.135 11.483 0.50 17.62 244 GLN B N 1
ATOM 4391 C CA A GLN B 1 244 ? 17.247 54.426 12.615 0.50 18.93 244 GLN B CA 1
ATOM 4392 C CA B GLN B 1 244 ? 17.320 54.437 12.708 0.50 18.52 244 GLN B CA 1
ATOM 4393 C C A GLN B 1 244 ? 17.164 53.244 13.593 0.50 17.72 244 GLN B C 1
ATOM 4394 C C B GLN B 1 244 ? 17.187 53.228 13.629 0.50 17.43 244 GLN B C 1
ATOM 4395 O O A GLN B 1 244 ? 17.192 53.432 14.818 0.50 19.15 244 GLN B O 1
ATOM 4396 O O B GLN B 1 244 ? 17.201 53.375 14.859 0.50 18.79 244 GLN B O 1
ATOM 4407 N N . GLU B 1 245 ? 17.094 52.030 13.052 1.00 17.89 245 GLU B N 1
ATOM 4408 C CA . GLU B 1 245 ? 17.041 50.836 13.892 1.00 18.02 245 GLU B CA 1
ATOM 4409 C C . GLU B 1 245 ? 18.344 50.738 14.706 1.00 18.26 245 GLU B C 1
ATOM 4410 O O . GLU B 1 245 ? 18.344 50.438 15.883 1.00 19.52 245 GLU B O 1
ATOM 4416 N N . ILE B 1 246 ? 19.460 50.989 14.041 1.00 17.21 246 ILE B N 1
ATOM 4417 C CA . ILE B 1 246 ? 20.764 50.953 14.696 1.00 19.28 246 ILE B CA 1
ATOM 4418 C C . ILE B 1 246 ? 20.901 52.035 15.773 1.00 19.57 246 ILE B C 1
ATOM 4419 O O . ILE B 1 246 ? 21.322 51.764 16.903 1.00 21.56 246 ILE B O 1
ATOM 4424 N N . TRP B 1 247 ? 20.490 53.248 15.428 1.00 18.48 247 TRP B N 1
ATOM 4425 C CA . TRP B 1 247 ? 20.616 54.388 16.333 1.00 19.38 247 TRP B CA 1
ATOM 4426 C C . TRP B 1 247 ? 19.773 54.227 17.578 1.00 21.31 247 TRP B C 1
ATOM 4427 O O . TRP B 1 247 ? 20.225 54.611 18.684 1.00 23.94 247 TRP B O 1
ATOM 4438 N N A GLN B 1 248 ? 18.582 53.648 17.445 0.50 22.29 248 GLN B N 1
ATOM 4439 N N B GLN B 1 248 ? 18.572 53.667 17.382 0.50 21.73 248 GLN B N 1
ATOM 4440 C CA A GLN B 1 248 ? 17.685 53.465 18.618 0.50 25.62 248 GLN B CA 1
ATOM 4441 C CA B GLN B 1 248 ? 17.559 53.445 18.448 0.50 24.84 248 GLN B CA 1
ATOM 4442 C C A GLN B 1 248 ? 17.871 52.092 19.291 0.50 24.63 248 GLN B C 1
ATOM 4443 C C B GLN B 1 248 ? 17.641 52.044 19.102 0.50 24.55 248 GLN B C 1
ATOM 4444 O O A GLN B 1 248 ? 17.435 51.866 20.442 0.50 26.19 248 GLN B O 1
ATOM 4445 O O B GLN B 1 248 ? 16.903 51.764 20.068 0.50 26.43 248 GLN B O 1
ATOM 4456 N N . ASP B 1 249 ? 18.523 51.182 18.578 1.00 24.21 249 ASP B N 1
ATOM 4457 C CA . ASP B 1 249 ? 18.708 49.788 19.013 1.00 26.11 249 ASP B CA 1
ATOM 4458 C C . ASP B 1 249 ? 17.340 49.102 19.152 1.00 25.93 249 ASP B C 1
ATOM 4459 O O . ASP B 1 249 ? 17.081 48.373 20.125 1.00 27.63 249 ASP B O 1
ATOM 4464 N N . THR B 1 250 ? 16.469 49.350 18.184 1.00 24.52 250 THR B N 1
ATOM 4465 C CA . THR B 1 250 ? 15.144 48.740 18.200 1.00 27.82 250 THR B CA 1
ATOM 4466 C C . THR B 1 250 ? 14.743 48.475 16.776 1.00 26.19 250 THR B C 1
ATOM 4467 O O . THR B 1 250 ? 15.182 49.163 15.869 1.00 30.69 250 THR B O 1
ATOM 4471 N N . LYS B 1 251 ? 13.899 47.477 16.562 1.00 23.45 251 LYS B N 1
ATOM 4472 C CA . LYS B 1 251 ? 13.431 47.139 15.232 1.00 21.36 251 LYS B CA 1
ATOM 4473 C C . LYS B 1 251 ? 12.175 47.952 14.877 1.00 23.25 251 LYS B C 1
ATOM 4474 O O . LYS B 1 251 ? 11.340 48.257 15.734 1.00 26.69 251 LYS B O 1
ATOM 4480 N N . ILE B 1 252 ? 12.084 48.307 13.608 1.00 21.51 252 ILE B N 1
ATOM 4481 C CA . ILE B 1 252 ? 10.993 49.088 13.054 1.00 22.63 252 ILE B CA 1
ATOM 4482 C C . ILE B 1 252 ? 10.085 48.195 12.189 1.00 24.95 252 ILE B C 1
ATOM 4483 O O . ILE B 1 252 ? 10.551 47.342 11.415 1.00 26.01 252 ILE B O 1
ATOM 4488 N N . ASP B 1 253 ? 8.785 48.393 12.361 1.00 27.12 253 ASP B N 1
ATOM 4489 C CA . ASP B 1 253 ? 7.768 47.621 11.652 1.00 29.83 253 ASP B CA 1
ATOM 4490 C C . ASP B 1 253 ? 8.037 47.601 10.139 1.00 29.09 253 ASP B C 1
ATOM 4491 O O . ASP B 1 253 ? 8.309 48.638 9.554 1.00 26.42 253 ASP B O 1
ATOM 4496 N N . ASN B 1 254 ? 7.972 46.412 9.537 1.00 33.76 254 ASN B N 1
ATOM 4497 C CA . ASN B 1 254 ? 8.244 46.224 8.085 1.00 37.01 254 ASN B CA 1
ATOM 4498 C C . ASN B 1 254 ? 7.403 47.075 7.165 1.00 34.42 254 ASN B C 1
ATOM 4499 O O . ASN B 1 254 ? 7.850 47.478 6.097 1.00 37.27 254 ASN B O 1
ATOM 4504 N N . SER B 1 255 ? 6.174 47.324 7.574 1.00 35.01 255 SER B N 1
ATOM 4505 C CA . SER B 1 255 ? 5.236 48.073 6.750 1.00 35.54 255 SER B CA 1
ATOM 4506 C C . SER B 1 255 ? 5.617 49.531 6.572 1.00 33.04 255 SER B C 1
ATOM 4507 O O . SER B 1 255 ? 5.188 50.173 5.626 1.00 34.26 255 SER B O 1
ATOM 4510 N N . ILE B 1 256 ? 6.460 50.058 7.455 1.00 30.35 256 ILE B N 1
ATOM 4511 C CA . ILE B 1 256 ? 6.824 51.474 7.398 1.00 27.74 256 ILE B CA 1
ATOM 4512 C C . ILE B 1 256 ? 7.571 51.888 6.118 1.00 26.98 256 ILE B C 1
ATOM 4513 O O . ILE B 1 256 ? 7.341 52.957 5.564 1.00 28.11 256 ILE B O 1
ATOM 4518 N N . LEU B 1 257 ? 8.491 51.048 5.635 1.00 25.60 257 LEU B N 1
ATOM 4519 C CA . LEU B 1 257 ? 9.220 51.347 4.418 1.00 25.86 257 LEU B CA 1
ATOM 4520 C C . LEU B 1 257 ? 8.296 51.645 3.231 1.00 26.68 257 LEU B C 1
ATOM 4521 O O . LEU B 1 257 ? 8.485 52.641 2.533 1.00 26.03 257 LEU B O 1
ATOM 4526 N N . ASP B 1 258 ? 7.331 50.773 2.986 1.00 28.85 258 ASP B N 1
ATOM 4527 C CA . ASP B 1 258 ? 6.414 50.978 1.879 1.00 30.51 258 ASP B CA 1
ATOM 4528 C C . ASP B 1 258 ? 5.557 52.211 2.092 1.00 30.51 258 ASP B C 1
ATOM 4529 O O . ASP B 1 258 ? 5.284 52.948 1.136 1.00 29.97 258 ASP B O 1
ATOM 4534 N N . VAL B 1 259 ? 5.102 52.431 3.321 1.00 29.49 259 VAL B N 1
ATOM 4535 C CA . VAL B 1 259 ? 4.271 53.605 3.594 1.00 31.73 259 VAL B CA 1
ATOM 4536 C C . VAL B 1 259 ? 5.081 54.865 3.285 1.00 29.46 259 VAL B C 1
ATOM 4537 O O . VAL B 1 259 ? 4.633 55.761 2.568 1.00 31.52 259 VAL B O 1
ATOM 4541 N N . ILE B 1 260 ? 6.302 54.925 3.786 1.00 28.46 260 ILE B N 1
ATOM 4542 C CA . ILE B 1 260 ? 7.114 56.095 3.558 1.00 28.50 260 ILE B CA 1
ATOM 4543 C C . ILE B 1 260 ? 7.525 56.289 2.110 1.00 29.80 260 ILE B C 1
ATOM 4544 O O . ILE B 1 260 ? 7.502 57.413 1.590 1.00 32.63 260 ILE B O 1
ATOM 4549 N N . TYR B 1 261 ? 7.933 55.203 1.454 1.00 27.94 261 TYR B N 1
ATOM 4550 C CA . TYR B 1 261 ? 8.328 55.257 0.066 1.00 28.00 261 TYR B CA 1
ATOM 4551 C C . TYR B 1 261 ? 7.183 55.719 -0.846 1.00 30.40 261 TYR B C 1
ATOM 4552 O O . TYR B 1 261 ? 7.384 56.575 -1.694 1.00 30.68 261 TYR B O 1
ATOM 4561 N N . ASN B 1 262 ? 6.000 55.144 -0.674 1.00 31.10 262 ASN B N 1
ATOM 4562 C CA . ASN B 1 262 ? 4.862 55.530 -1.513 1.00 34.35 262 ASN B CA 1
ATOM 4563 C C . ASN B 1 262 ? 4.439 56.973 -1.285 1.00 35.08 262 ASN B C 1
ATOM 4564 O O . ASN B 1 262 ? 4.087 57.685 -2.238 1.00 37.84 262 ASN B O 1
ATOM 4569 N N . GLU B 1 263 ? 4.453 57.417 -0.028 1.00 32.66 263 GLU B N 1
ATOM 4570 C CA . GLU B 1 263 ? 4.067 58.791 0.266 1.00 35.34 263 GLU B CA 1
ATOM 4571 C C . GLU B 1 263 ? 5.105 59.756 -0.302 1.00 36.58 263 GLU B C 1
ATOM 4572 O O . GLU B 1 263 ? 4.744 60.798 -0.854 1.00 41.87 263 GLU B O 1
ATOM 4578 N N . LEU B 1 264 ? 6.385 59.407 -0.208 1.00 37.59 264 LEU B N 1
ATOM 4579 C CA . LEU B 1 264 ? 7.445 60.276 -0.739 1.00 41.51 264 LEU B CA 1
ATOM 4580 C C . LEU B 1 264 ? 7.490 60.294 -2.254 1.00 48.49 264 LEU B C 1
ATOM 4581 O O . LEU B 1 264 ? 7.725 61.341 -2.863 1.00 56.70 264 LEU B O 1
ATOM 4586 N N . LYS B 1 265 ? 7.244 59.138 -2.861 1.00 53.03 265 LYS B N 1
ATOM 4587 C CA . LYS B 1 265 ? 7.258 58.996 -4.315 1.00 61.00 265 LYS B CA 1
ATOM 4588 C C . LYS B 1 265 ? 6.223 59.911 -4.992 1.00 66.79 265 LYS B C 1
ATOM 4589 O O . LYS B 1 265 ? 6.354 60.227 -6.175 1.00 73.43 265 LYS B O 1
ATOM 4595 N N . LEU B 1 266 ? 5.211 60.342 -4.234 1.00 66.84 266 LEU B N 1
ATOM 4596 C CA . LEU B 1 266 ? 4.200 61.282 -4.739 1.00 72.28 266 LEU B CA 1
ATOM 4597 C C . LEU B 1 266 ? 4.634 62.738 -4.510 1.00 76.82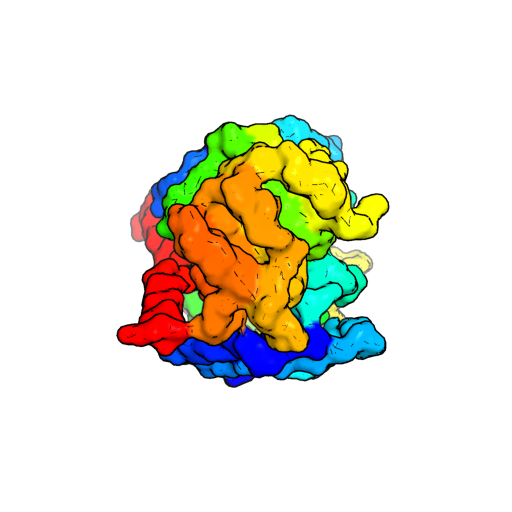 266 LEU B C 1
ATOM 4598 O O . LEU B 1 266 ? 4.517 63.576 -5.403 1.00 80.94 266 LEU B O 1
ATOM 4603 N N . GLU B 1 267 ? 5.132 63.022 -3.306 1.00 81.29 267 GLU B N 1
ATOM 4604 C CA . GLU B 1 267 ? 5.562 64.378 -2.914 1.00 86.46 267 GLU B CA 1
ATOM 4605 C C . GLU B 1 267 ? 6.511 65.040 -3.902 1.00 89.57 267 GLU B C 1
ATOM 4606 O O . GLU B 1 267 ? 6.423 66.244 -4.130 1.00 92.68 267 GLU B O 1
ATOM 4612 N N . PHE B 1 268 ? 7.429 64.265 -4.470 1.00 92.14 268 PHE B N 1
ATOM 4613 C CA . PHE B 1 268 ? 8.365 64.807 -5.449 1.00 96.33 268 PHE B CA 1
ATOM 4614 C C . PHE B 1 268 ? 7.665 64.983 -6.798 1.00 101.36 268 PHE B C 1
ATOM 4615 O O . PHE B 1 268 ? 7.888 65.976 -7.493 1.00 105.64 268 PHE B O 1
ATOM 4623 N N . LEU B 1 269 ? 6.814 64.022 -7.154 1.00 103.52 269 LEU B N 1
ATOM 4624 C CA . LEU B 1 269 ? 6.053 64.075 -8.408 1.00 104.77 269 LEU B CA 1
ATOM 4625 C C . LEU B 1 269 ? 4.926 63.041 -8.434 1.00 105.44 269 LEU B C 1
ATOM 4626 O O . LEU B 1 269 ? 4.997 62.020 -7.756 1.00 105.82 269 LEU B O 1
ATOM 4631 N N . GLY B 1 270 ? 3.889 63.310 -9.222 1.00 106.77 270 GLY B N 1
ATOM 4632 C CA . GLY B 1 270 ? 2.748 62.401 -9.331 1.00 105.90 270 GLY B CA 1
ATOM 4633 C C . GLY B 1 270 ? 3.149 61.004 -9.773 1.00 103.35 270 GLY B C 1
ATOM 4634 O O . GLY B 1 270 ? 2.629 60.479 -10.757 1.00 102.00 270 GLY B O 1
#

CATH classification: 3.40.50.10860 (+1 more: 3.40.50.720)